Protein AF-Q6MCY7-F1 (afdb_monomer)

Organism: Protochlamydia amoebophila (strain UWE25) (NCBI:txid264201)

Foldseek 3Di:
DLVVLLVVLLPDDLVRLVVVLVQLLVDDVSVPVPDDPVVLVVLLVSLDDDPVLLVLLDDDPLLLVLLVLVLVLQLLLQLLVVLVVCCVPVVPPSQPPVVSVVSSVVSNVVSVVVSVVVNVVSNVRSVVLSSLSSSLSSSLSSLVSSLVVLLVLLQVLLVLLVVLLVLLADPVPPPDDDDRQPPPDLVSVVVSLVSSVVSLVVSLVVLVPPPCSVVLVVLLVVLSVVLVVLSVVLVVVLVVLVVLLVVVVVCLVPDVSDQSVVSVPDPVPDDDDDDDDDPDDPCVVCVVVLCVVLVCLLVSLLVSLCSVLVCVLVVCVSVVVPVVSVVSPDPVNVVVSNVVSVVSSVSSSVSVVVNVVSVVSSVVSSSVSSSSSSVSVSSSVSSNSSSVSSVSSSVSSVVSSVSVVVSVVVVD

Secondary structure (DSSP, 8-state):
-HHHHHHHHHHS-HHHHHHHHHHHHT-HHHHHHHS-HHHHHHHHHTTPPPHHHHHHHS--HHHHHHHHHHHHHHHHHHHHHHHHHHHHHH---TT-HHHHHHHHHHHHHHHHHHHHHHHHHHHHHHHHHHHHHHHHHHHHHHHHHHHHHHHHHHHHHHHHHHHHHHHHS-GGGTTS--------SHHHHHHHHHHHHHHHHHHHHTTTT-TTHHHHHHHHHHHHHHHHHHHHHHHHHHHHHHHHHHHHHHHTTT-TT--HHHHHH-TTS------------HHHHSHHHHHHHHHHHHHHHHHHHHHHHHHHHHHHHHTT-HHHHHHHHSHHHHHHHHHHHHHHHHHHHHHHHHHHHHHHHHHHHHHHHHHHHHHHHHHHHHHHHHHHHHHHHHHHHHHHHHHHHHHHHHH-

Mean predicted aligned error: 14.14 Å

pLDDT: mean 72.94, std 13.52, range [31.19, 92.75]

Radius of gyration: 36.27 Å; Cα contacts (8 Å, |Δi|>4): 291; chains: 1; bounding box: 89×41×107 Å

Sequence (412 aa):
MITRQKEHLKDFDLSQLQILFKHLTLGQDHLKSLLTTRQLEDLFNWGELREEHKKQILATRVEKFGNMSLIINTILTSTFGAWMGLSGCIGCGLGSYKVLTTISLLAFFVSGMIGFISLNMTQRQATLAIDKQRLLNLQLRVLQAIIDKITEKANAQIHYLNSAIFILKTAKDSDEEKPIFKFIKINEFYEWFENLEATLKQRMDEVQDSSAYEFYQTQIQQNCYLIKKTFAKHVKYLENLSLTKQKFDRQIQIMPSLPFLKVLTNPAYGIPRYRSMNSLPWIKRNFDQLLLGLTPTIWGGFASMFVFVGGIPNIARELGFVEVANFLIQPKSRIIEVTIALLVTSYFAFSFIYSSKKNWQRQNLLEQTQKKLSDLETISLESTHKLNILYKVKNYTQKIISIFNALKHREN

Nearest PDB structures (foldseek):
  6h2f-assembly1_A  TM=2.884E-01  e=1.093E-01  Aeromonas hydrophila subsp. hydrophila AL09-71
  7a0g-assembly1_HHH  TM=2.378E-01  e=1.001E-01  Serratia marcescens
  6h2f-assembly1_G  TM=2.372E-01  e=3.913E-01  Aeromonas hydrophila subsp. hydrophila AL09-71
  2efk-assembly1_A-2  TM=2.833E-01  e=6.534E+00  Homo sapiens
  6v9z-assembly1_B  TM=1.306E-01  e=2.273E+00  Acetivibrio thermocellus ATCC 27405

Structure (mmCIF, N/CA/C/O backbone):
data_AF-Q6MCY7-F1
#
_entry.id   AF-Q6MCY7-F1
#
loop_
_atom_site.group_PDB
_atom_site.id
_atom_site.type_symbol
_atom_site.label_atom_id
_atom_site.label_alt_id
_atom_site.label_comp_id
_atom_site.label_asym_id
_atom_site.label_entity_id
_atom_site.label_seq_id
_atom_site.pdbx_PDB_ins_code
_atom_site.C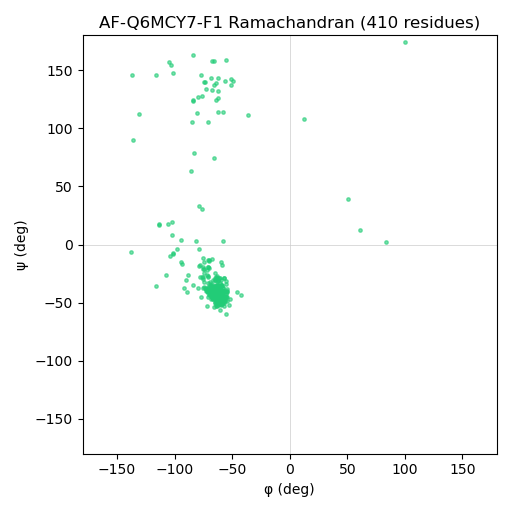artn_x
_atom_site.Cartn_y
_atom_site.Cartn_z
_atom_site.occupancy
_atom_site.B_iso_or_equiv
_atom_site.auth_seq_id
_atom_site.auth_comp_id
_atom_site.auth_asym_id
_atom_site.auth_atom_id
_atom_site.pdbx_PDB_model_num
ATOM 1 N N . MET A 1 1 ? -10.605 22.245 -8.896 1.00 36.69 1 MET A N 1
ATOM 2 C CA . MET A 1 1 ? -10.994 20.899 -9.383 1.00 36.69 1 MET A CA 1
ATOM 3 C C . MET A 1 1 ? -10.773 19.782 -8.352 1.00 36.69 1 MET A C 1
ATOM 5 O O . MET A 1 1 ? -11.615 18.903 -8.270 1.00 36.69 1 MET A O 1
ATOM 9 N N . ILE A 1 2 ? -9.733 19.842 -7.503 1.00 33.75 2 ILE A N 1
ATOM 10 C CA . ILE A 1 2 ? -9.463 18.855 -6.426 1.00 33.75 2 ILE A CA 1
ATOM 11 C C . ILE A 1 2 ? -10.567 18.805 -5.340 1.00 33.75 2 ILE A C 1
ATOM 13 O O . ILE A 1 2 ? -10.784 17.766 -4.721 1.00 33.75 2 ILE A O 1
ATOM 17 N N . THR A 1 3 ? -11.293 19.904 -5.120 1.00 37.22 3 THR A N 1
ATOM 18 C CA . THR A 1 3 ? -12.371 20.015 -4.121 1.00 37.22 3 THR A CA 1
ATOM 19 C C . THR A 1 3 ? -13.616 19.190 -4.464 1.00 37.22 3 THR A C 1
ATOM 21 O O . THR A 1 3 ? -14.077 18.448 -3.604 1.00 37.22 3 THR A O 1
ATOM 24 N N . ARG A 1 4 ? -14.075 19.189 -5.727 1.00 40.09 4 ARG A N 1
ATOM 25 C CA . ARG A 1 4 ? -15.260 18.411 -6.156 1.00 40.09 4 ARG A CA 1
ATOM 26 C C . ARG A 1 4 ? -15.071 16.890 -6.056 1.00 40.09 4 ARG A C 1
ATOM 28 O O . ARG A 1 4 ? -16.014 16.161 -5.787 1.00 40.09 4 ARG A O 1
ATOM 35 N N . GLN A 1 5 ? -13.846 16.385 -6.222 1.00 46.91 5 GLN A N 1
ATOM 36 C CA . GLN A 1 5 ? -13.567 14.943 -6.108 1.00 46.91 5 GLN A CA 1
ATOM 37 C C . GLN A 1 5 ? -13.549 14.440 -4.653 1.00 46.91 5 GLN A C 1
ATOM 39 O O . GLN A 1 5 ? -13.849 13.275 -4.406 1.00 46.91 5 GLN A O 1
ATOM 44 N N . LYS A 1 6 ? -13.202 15.301 -3.682 1.00 48.62 6 LYS A N 1
ATOM 45 C CA . LYS A 1 6 ? -13.307 14.974 -2.248 1.00 48.62 6 LYS A CA 1
ATOM 46 C C . LYS A 1 6 ? -14.758 14.921 -1.768 1.00 48.62 6 LYS A C 1
ATOM 48 O O . LYS A 1 6 ? -15.019 14.244 -0.781 1.00 48.62 6 LYS A O 1
ATOM 53 N N . GLU A 1 7 ? -15.662 15.637 -2.429 1.00 52.62 7 GLU A N 1
ATOM 54 C CA . GLU A 1 7 ? -17.087 15.668 -2.085 1.00 52.62 7 GLU A CA 1
ATOM 55 C C . GLU A 1 7 ? -17.760 14.334 -2.430 1.00 52.62 7 GLU A C 1
ATOM 57 O O . GLU A 1 7 ? -18.361 13.730 -1.550 1.00 52.62 7 GLU A O 1
ATOM 62 N N . HIS A 1 8 ? -17.500 13.769 -3.614 1.00 65.44 8 HIS A N 1
ATOM 63 C CA . HIS A 1 8 ? -18.123 12.504 -4.029 1.00 65.44 8 HIS A CA 1
ATOM 64 C C . HIS A 1 8 ? -17.851 11.310 -3.101 1.00 65.44 8 HIS A C 1
ATOM 66 O O . HIS A 1 8 ? -18.736 10.486 -2.911 1.00 65.44 8 HIS A O 1
ATOM 72 N N . LEU A 1 9 ? -16.656 11.190 -2.503 1.00 70.56 9 LEU A N 1
ATOM 73 C CA . LEU A 1 9 ? -16.342 10.075 -1.592 1.00 70.56 9 LEU A CA 1
ATOM 74 C C . LEU A 1 9 ? -17.019 10.200 -0.217 1.00 70.56 9 LEU A C 1
ATOM 76 O O . LEU A 1 9 ? -17.151 9.196 0.483 1.00 70.56 9 LEU A O 1
ATOM 80 N N . LYS A 1 10 ? -17.433 11.408 0.186 1.00 69.00 10 LYS A N 1
ATOM 81 C CA . LYS A 1 10 ? -18.108 11.635 1.474 1.00 69.00 10 LYS A CA 1
ATOM 82 C C . LYS A 1 10 ? -19.557 11.158 1.457 1.00 69.00 10 LYS A C 1
ATOM 84 O O . LYS A 1 10 ? -20.046 10.712 2.498 1.00 69.00 10 LYS A O 1
ATOM 89 N N . ASP A 1 11 ? -20.185 11.195 0.286 1.00 79.25 11 ASP A N 1
ATOM 90 C CA . ASP A 1 11 ? -21.584 10.811 0.085 1.00 79.25 11 ASP A CA 1
ATOM 91 C C . ASP A 1 11 ? -21.798 9.292 0.179 1.00 79.25 11 ASP A C 1
ATOM 93 O O . ASP A 1 11 ? -22.893 8.839 0.496 1.00 79.25 11 ASP A O 1
ATOM 97 N N . PHE A 1 12 ? -20.749 8.487 -0.032 1.00 82.75 12 PHE A N 1
ATOM 98 C CA . PHE A 1 12 ? -20.845 7.030 0.074 1.00 82.75 12 PHE A CA 1
ATOM 99 C C . PHE A 1 12 ? -20.949 6.557 1.522 1.00 82.75 12 PHE A C 1
ATOM 101 O O . PHE A 1 12 ? -20.217 7.003 2.411 1.00 82.75 12 PHE A O 1
ATOM 108 N N . ASP A 1 13 ? -21.793 5.559 1.756 1.00 88.12 13 ASP A N 1
ATOM 109 C CA . ASP A 1 13 ? -21.869 4.883 3.046 1.00 88.12 13 ASP A CA 1
ATOM 110 C C . ASP A 1 13 ? -20.606 4.071 3.351 1.00 88.12 13 ASP A C 1
ATOM 112 O O . ASP A 1 13 ? -19.874 3.634 2.462 1.00 88.12 13 ASP A O 1
ATOM 116 N N . LEU A 1 14 ? -20.367 3.800 4.640 1.00 86.69 14 LEU A N 1
ATOM 117 C CA . LEU A 1 14 ? -19.215 3.002 5.077 1.00 86.69 14 LEU A CA 1
ATOM 118 C C . LEU A 1 14 ? -19.165 1.626 4.384 1.00 86.69 14 LEU A C 1
ATOM 120 O O . LEU A 1 14 ? -18.088 1.177 4.001 1.00 86.69 14 LEU A O 1
ATOM 124 N N . SER A 1 15 ? -20.315 0.972 4.199 1.00 87.06 15 SER A N 1
ATOM 125 C CA . SER A 1 15 ? -20.416 -0.320 3.508 1.00 87.06 15 SER A CA 1
ATOM 126 C C . SER A 1 15 ? -20.036 -0.207 2.031 1.00 87.06 15 SER A C 1
ATOM 128 O O . SER A 1 15 ? -19.273 -1.028 1.526 1.00 87.06 15 SER A O 1
ATOM 130 N N . GLN A 1 16 ? -20.512 0.836 1.351 1.00 86.75 16 GLN A N 1
ATOM 131 C CA . GLN A 1 16 ? -20.196 1.099 -0.050 1.00 86.75 16 GLN A CA 1
ATOM 132 C C . GLN A 1 16 ? -18.703 1.389 -0.230 1.00 86.75 16 GLN A C 1
ATOM 134 O O . GLN A 1 16 ? -18.074 0.821 -1.122 1.00 86.75 16 GLN A O 1
ATOM 139 N N . LEU A 1 17 ? -18.105 2.188 0.660 1.00 87.38 17 LEU A N 1
ATOM 140 C CA . LEU A 1 17 ? -16.666 2.454 0.658 1.00 87.38 17 LEU A CA 1
ATOM 141 C C . LEU A 1 17 ? -15.844 1.178 0.898 1.00 87.38 17 LEU A C 1
ATOM 143 O O . LEU A 1 17 ? -14.843 0.960 0.219 1.00 87.38 17 LEU A O 1
ATOM 147 N N . GLN A 1 18 ? -16.269 0.304 1.816 1.00 85.50 18 GLN A N 1
ATOM 148 C CA . GLN A 1 18 ? -15.607 -0.982 2.073 1.00 85.50 18 GLN A CA 1
ATOM 149 C C . GLN A 1 18 ? -15.692 -1.937 0.873 1.00 85.50 18 GLN A C 1
ATOM 151 O O . GLN A 1 18 ? -14.702 -2.589 0.536 1.00 85.50 18 GLN A O 1
ATOM 156 N N . ILE A 1 19 ? -16.849 -2.004 0.206 1.00 85.50 19 ILE A N 1
ATOM 157 C CA . ILE A 1 19 ? -17.036 -2.790 -1.022 1.00 85.50 19 ILE A CA 1
ATOM 158 C C . ILE A 1 19 ? -16.138 -2.245 -2.134 1.00 85.50 19 ILE A C 1
ATOM 160 O O . ILE A 1 19 ? -15.405 -3.010 -2.765 1.00 85.50 19 ILE A O 1
ATOM 164 N N . LEU A 1 20 ? -16.135 -0.924 -2.330 1.00 86.06 20 LEU A N 1
ATOM 165 C CA . LEU A 1 20 ? -15.275 -0.262 -3.304 1.00 86.06 20 LEU A CA 1
ATOM 166 C C . LEU A 1 20 ? -13.802 -0.578 -3.029 1.00 86.06 20 LEU A C 1
ATOM 168 O O . LEU A 1 20 ? -13.103 -1.045 -3.924 1.00 86.06 20 LEU A O 1
ATOM 172 N N . PHE A 1 21 ? -13.341 -0.415 -1.787 1.00 86.62 21 PHE A N 1
ATOM 173 C CA . PHE A 1 21 ? -11.969 -0.741 -1.400 1.00 86.62 21 PHE A CA 1
ATOM 174 C C . PHE A 1 21 ? -11.622 -2.207 -1.697 1.00 86.62 21 PHE A C 1
ATOM 176 O O . PHE A 1 21 ? -10.585 -2.485 -2.301 1.00 86.62 21 PHE A O 1
ATOM 183 N N . LYS A 1 22 ? -12.519 -3.149 -1.378 1.00 82.81 22 LYS A N 1
ATOM 184 C CA . LYS A 1 22 ? -12.333 -4.570 -1.701 1.00 82.81 22 LYS A CA 1
ATOM 185 C C . LYS A 1 22 ? -12.147 -4.786 -3.204 1.00 82.81 22 LYS A C 1
ATOM 187 O O . LYS A 1 22 ? -11.208 -5.472 -3.594 1.00 82.81 22 LYS A O 1
ATOM 192 N N . HIS A 1 23 ? -12.960 -4.163 -4.055 1.00 83.94 23 HIS A N 1
ATOM 193 C CA . HIS A 1 23 ? -12.784 -4.266 -5.507 1.00 83.94 23 HIS A CA 1
ATOM 194 C C . HIS A 1 23 ? -11.486 -3.624 -6.003 1.00 83.94 23 HIS A C 1
ATOM 196 O O . HIS A 1 23 ? -10.814 -4.201 -6.856 1.00 83.94 23 HIS A O 1
ATOM 202 N N . LEU A 1 24 ? -11.080 -2.486 -5.435 1.00 85.25 24 LEU A N 1
ATOM 203 C CA . LEU A 1 24 ? -9.815 -1.838 -5.783 1.00 85.25 24 LEU A CA 1
ATOM 204 C C . LEU A 1 24 ? -8.602 -2.710 -5.430 1.00 85.25 24 LEU A C 1
ATOM 206 O O . LEU A 1 24 ? -7.619 -2.705 -6.170 1.00 85.25 24 LEU A O 1
ATOM 210 N N . THR A 1 25 ? -8.648 -3.464 -4.326 1.00 77.94 25 THR A N 1
ATOM 211 C CA . THR A 1 25 ? -7.542 -4.355 -3.909 1.00 77.94 25 THR A CA 1
ATOM 212 C C . THR A 1 25 ? -7.372 -5.593 -4.794 1.00 77.94 25 THR A C 1
ATOM 214 O O . THR A 1 25 ? -6.288 -6.176 -4.817 1.00 77.94 25 THR A O 1
ATOM 217 N N . LEU A 1 26 ? -8.399 -5.978 -5.563 1.00 78.38 26 LEU A N 1
ATOM 218 C CA . LEU A 1 26 ? -8.318 -7.082 -6.530 1.00 78.38 26 LEU A CA 1
ATOM 219 C C . LEU A 1 26 ? -7.520 -6.716 -7.793 1.00 78.38 26 LEU A C 1
ATOM 221 O O . LEU A 1 26 ? -7.076 -7.608 -8.511 1.00 78.38 26 LEU A O 1
ATOM 225 N N . GLY A 1 27 ? -7.273 -5.425 -8.028 1.00 77.75 27 GLY A N 1
ATOM 226 C CA . GLY A 1 27 ? -6.388 -4.941 -9.084 1.00 77.75 27 GLY A CA 1
ATOM 227 C C . GLY A 1 27 ? -7.105 -4.456 -10.345 1.00 77.75 27 GLY A C 1
ATOM 228 O O . GLY A 1 27 ? -8.322 -4.550 -10.493 1.00 77.75 27 GLY A O 1
ATOM 229 N N . GLN A 1 28 ? -6.320 -3.901 -11.270 1.00 80.88 28 GLN A N 1
ATOM 230 C CA . GLN A 1 28 ? -6.831 -3.240 -12.474 1.00 80.88 28 GLN A CA 1
ATOM 231 C C . GLN A 1 28 ? -7.555 -4.202 -13.427 1.00 80.88 28 GLN A C 1
ATOM 233 O O . GLN A 1 28 ? -8.557 -3.811 -14.021 1.00 80.88 28 GLN A O 1
ATOM 238 N N . ASP A 1 29 ? -7.085 -5.442 -13.566 1.00 79.44 29 ASP A N 1
ATOM 239 C CA . ASP A 1 29 ? -7.701 -6.421 -14.473 1.00 79.44 29 ASP A CA 1
ATOM 240 C C . ASP A 1 29 ? -9.109 -6.809 -14.006 1.00 79.44 29 ASP A C 1
ATOM 242 O O . ASP A 1 29 ? -10.037 -6.882 -14.810 1.00 79.44 29 ASP A O 1
ATOM 246 N N . HIS A 1 30 ? -9.297 -6.932 -12.688 1.00 83.19 30 HIS A N 1
ATOM 247 C CA . HIS A 1 30 ? -10.611 -7.130 -12.078 1.00 83.19 30 HIS A CA 1
ATOM 248 C C . HIS A 1 30 ? -11.548 -5.950 -12.371 1.00 83.19 30 HIS A C 1
ATOM 250 O O . HIS A 1 30 ? -12.679 -6.149 -12.805 1.00 83.19 30 HIS A O 1
ATOM 256 N N . LEU A 1 31 ? -11.076 -4.710 -12.212 1.00 83.94 31 LEU A N 1
ATOM 257 C CA . LEU A 1 31 ? -11.886 -3.516 -12.490 1.00 83.94 31 LEU A CA 1
ATOM 258 C C . LEU A 1 31 ? -12.284 -3.410 -13.967 1.00 83.94 31 LEU A C 1
ATOM 260 O O . LEU A 1 31 ? -13.427 -3.069 -14.261 1.00 83.94 31 LEU A O 1
ATOM 264 N N . LYS A 1 32 ? -11.378 -3.755 -14.890 1.00 85.69 32 LYS A N 1
ATOM 265 C CA . LYS A 1 32 ? -11.662 -3.790 -16.334 1.00 85.69 32 LYS A CA 1
ATOM 266 C C . LYS A 1 32 ? -12.733 -4.815 -16.705 1.00 85.69 32 LYS A C 1
ATOM 268 O O . LYS A 1 32 ? -13.433 -4.612 -17.687 1.00 85.69 32 LYS A O 1
ATOM 273 N N . SER A 1 33 ? -12.861 -5.898 -15.937 1.00 86.25 33 SER A N 1
ATOM 274 C CA . SER A 1 33 ? -13.904 -6.906 -16.165 1.00 86.25 33 SER A CA 1
ATOM 275 C C . SER A 1 33 ? -15.298 -6.462 -15.707 1.00 86.25 33 SER A C 1
ATOM 277 O O . SER A 1 33 ? -16.292 -7.011 -16.172 1.00 86.25 33 SER A O 1
ATOM 279 N N . LEU A 1 34 ? -15.379 -5.473 -14.809 1.00 85.06 34 LEU A N 1
ATOM 280 C CA . LEU A 1 34 ? -16.633 -5.027 -14.194 1.00 85.06 34 LEU A CA 1
ATOM 281 C C . LEU A 1 34 ? -17.127 -3.668 -14.694 1.00 85.06 34 LEU A C 1
ATOM 283 O O . LEU A 1 34 ? -18.320 -3.389 -14.608 1.00 85.06 34 LEU A O 1
ATOM 287 N N . LEU A 1 35 ? -16.225 -2.804 -15.157 1.00 86.62 35 LEU A N 1
ATOM 288 C CA . LEU A 1 35 ? -16.528 -1.421 -15.511 1.00 86.62 35 LEU A CA 1
ATOM 289 C C . LEU A 1 35 ? -16.310 -1.173 -16.999 1.00 86.62 35 LEU A C 1
ATOM 291 O O . LEU A 1 35 ? -15.367 -1.681 -17.605 1.00 86.62 35 LEU A O 1
ATOM 295 N N . THR A 1 36 ? -17.142 -0.307 -17.575 1.00 87.75 36 THR A N 1
ATOM 296 C CA . THR A 1 36 ? -16.872 0.247 -18.907 1.00 87.75 36 THR A CA 1
ATOM 297 C C . THR A 1 36 ? -15.622 1.130 -18.879 1.00 87.75 36 THR A C 1
ATOM 299 O O . THR A 1 36 ? -15.258 1.682 -17.839 1.00 87.75 36 THR A O 1
ATOM 302 N N . THR A 1 37 ? -14.984 1.336 -20.035 1.00 84.38 37 THR A N 1
ATOM 303 C CA . THR A 1 37 ? -13.780 2.179 -20.147 1.00 84.38 37 THR A CA 1
ATOM 304 C C . THR A 1 37 ? -13.994 3.583 -19.579 1.00 84.38 37 THR A C 1
ATOM 306 O O . THR A 1 37 ? -13.133 4.079 -18.861 1.00 84.38 37 THR A O 1
ATOM 309 N N . ARG A 1 38 ? -15.167 4.190 -19.830 1.00 82.19 38 ARG A N 1
ATOM 310 C CA . ARG A 1 38 ? -15.521 5.520 -19.302 1.00 82.19 38 ARG A CA 1
ATOM 311 C C . ARG A 1 38 ? -15.605 5.521 -17.776 1.00 82.19 38 ARG A C 1
ATOM 313 O O . ARG A 1 38 ? -14.971 6.344 -17.134 1.00 82.19 38 ARG A O 1
ATOM 320 N N . GLN A 1 39 ? -16.312 4.551 -17.195 1.00 81.81 39 GLN A N 1
ATOM 321 C CA . GLN A 1 39 ? -16.437 4.429 -15.738 1.00 81.81 39 GLN A CA 1
ATOM 322 C C . GLN A 1 39 ? -15.087 4.171 -15.059 1.00 81.81 39 GLN A C 1
ATOM 324 O O . GLN A 1 39 ? -14.828 4.682 -13.972 1.00 81.81 39 GLN A O 1
ATOM 329 N N . LEU A 1 40 ? -14.220 3.379 -15.691 1.00 82.50 40 LEU A N 1
ATOM 330 C CA . LEU A 1 40 ? -12.883 3.101 -15.180 1.00 82.50 40 LEU A CA 1
ATOM 331 C C . LEU A 1 40 ? -11.987 4.346 -15.229 1.00 82.50 40 LEU A C 1
ATOM 333 O O . LEU A 1 40 ? -11.223 4.591 -14.297 1.00 82.50 40 LEU A O 1
ATOM 337 N N . GLU A 1 41 ? -12.097 5.144 -16.288 1.00 81.88 41 GLU A N 1
ATOM 338 C CA . GLU A 1 41 ? -11.367 6.402 -16.427 1.00 81.88 41 GLU A CA 1
ATOM 339 C C . GLU A 1 41 ? -11.851 7.454 -15.421 1.00 81.88 41 GLU A C 1
ATOM 341 O O . GLU A 1 41 ? -11.028 8.056 -14.732 1.00 81.88 41 GLU A O 1
ATOM 346 N N . ASP A 1 42 ? -13.165 7.590 -15.233 1.00 81.19 42 ASP A N 1
ATOM 347 C CA . ASP A 1 42 ? -13.754 8.449 -14.200 1.00 81.19 42 ASP A CA 1
ATOM 348 C C . ASP A 1 42 ? -13.282 8.053 -12.794 1.00 81.19 42 ASP A C 1
ATOM 350 O O . ASP A 1 42 ? -12.864 8.906 -12.005 1.00 81.19 42 ASP A O 1
ATOM 354 N N . LEU A 1 43 ? -13.257 6.751 -12.500 1.00 80.69 43 LEU A N 1
ATOM 355 C CA . LEU A 1 43 ? -12.754 6.218 -11.237 1.00 80.69 43 LEU A CA 1
ATOM 356 C C . LEU A 1 43 ? -11.252 6.505 -11.056 1.00 80.69 43 LEU A C 1
ATOM 358 O O . LEU A 1 43 ? -10.809 6.900 -9.977 1.00 80.69 43 LEU A O 1
ATOM 362 N N . PHE A 1 44 ? -10.443 6.346 -12.105 1.00 81.31 44 PHE A N 1
ATOM 363 C CA . PHE A 1 44 ? -9.006 6.641 -12.060 1.00 81.31 44 PHE A CA 1
ATOM 364 C C . PHE A 1 44 ? -8.698 8.135 -11.973 1.00 81.31 44 PHE A C 1
ATOM 366 O O . PHE A 1 44 ? -7.682 8.508 -11.377 1.00 81.31 44 PHE A O 1
ATOM 373 N N . ASN A 1 45 ? -9.584 8.995 -12.474 1.00 80.94 45 ASN A N 1
ATOM 374 C CA . ASN A 1 45 ? -9.490 10.440 -12.293 1.00 80.94 45 ASN A CA 1
ATOM 375 C C . ASN A 1 45 ? -9.627 10.833 -10.817 1.00 80.94 45 ASN A C 1
ATOM 377 O O . ASN A 1 45 ? -9.004 11.800 -10.380 1.00 80.94 45 ASN A O 1
ATOM 381 N N . TRP A 1 46 ? -10.333 10.048 -9.998 1.00 77.50 46 TRP A N 1
ATOM 382 C CA . TRP A 1 46 ? -10.356 10.249 -8.545 1.00 77.50 46 TRP A CA 1
ATOM 383 C C . TRP A 1 46 ? -9.030 9.876 -7.868 1.00 77.50 46 TRP A C 1
ATOM 385 O O . TRP A 1 46 ? -8.820 10.235 -6.712 1.00 77.50 46 TRP A O 1
ATOM 395 N N . GLY A 1 47 ? -8.121 9.185 -8.560 1.00 76.19 47 GLY A N 1
ATOM 396 C CA . GLY A 1 47 ? -6.770 8.831 -8.114 1.00 76.19 47 GLY A CA 1
ATOM 397 C C . GLY A 1 47 ? -5.665 9.711 -8.711 1.00 76.19 47 GLY A C 1
ATOM 398 O O . GLY A 1 47 ? -4.505 9.289 -8.739 1.00 76.19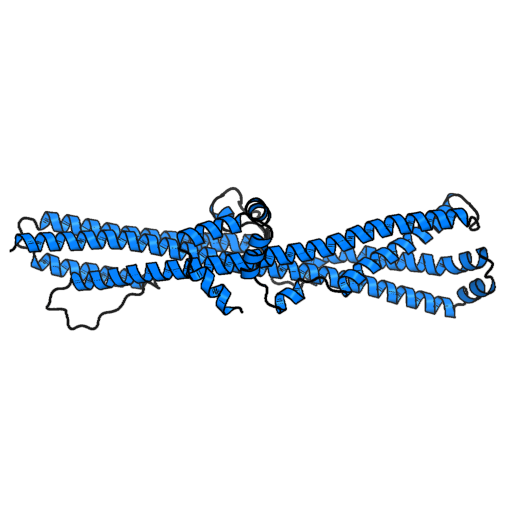 47 GLY A O 1
ATOM 399 N N . GLU A 1 48 ? -6.004 10.904 -9.217 1.00 78.19 48 GLU A N 1
ATOM 400 C CA . GLU A 1 48 ? -5.093 11.723 -10.021 1.00 78.19 48 GLU A CA 1
ATOM 401 C C . GLU A 1 48 ? -3.719 11.946 -9.361 1.00 78.19 48 GLU A C 1
ATOM 403 O O . GLU A 1 48 ? -3.584 12.182 -8.152 1.00 78.19 48 GLU A O 1
ATOM 408 N N . LEU A 1 49 ? -2.684 11.837 -10.194 1.00 72.62 49 LEU A N 1
ATOM 409 C CA . LEU A 1 49 ? -1.286 12.001 -9.823 1.00 72.62 49 LEU A CA 1
ATOM 410 C C . LEU A 1 49 ? -0.958 13.475 -9.597 1.00 72.62 49 LEU A C 1
ATOM 412 O O . LEU A 1 49 ? -1.328 14.330 -10.395 1.00 72.62 49 LEU A O 1
ATOM 416 N N . ARG A 1 50 ? -0.150 13.760 -8.573 1.00 75.62 50 ARG A N 1
ATOM 417 C CA . ARG A 1 50 ? 0.518 15.063 -8.469 1.00 75.62 50 ARG A CA 1
ATOM 418 C C . ARG A 1 50 ? 1.447 15.252 -9.669 1.00 75.62 50 ARG A C 1
ATOM 420 O O . ARG A 1 50 ? 2.108 14.302 -10.092 1.00 75.62 50 ARG A O 1
ATOM 427 N N . GLU A 1 51 ? 1.545 16.479 -10.172 1.00 68.69 51 GLU A N 1
ATOM 428 C CA . GLU A 1 51 ? 2.383 16.814 -11.335 1.00 68.69 51 GLU A CA 1
ATOM 429 C C . GLU A 1 51 ? 3.860 16.408 -11.149 1.00 68.69 51 GLU A C 1
ATOM 431 O O . GLU A 1 51 ? 4.510 15.931 -12.078 1.00 68.69 51 GLU A O 1
ATOM 436 N N . GLU A 1 52 ? 4.380 16.475 -9.923 1.00 69.19 52 GLU A N 1
ATOM 437 C CA . GLU A 1 52 ? 5.728 15.997 -9.584 1.00 69.19 52 GLU A CA 1
ATOM 438 C C . GLU A 1 52 ? 5.895 14.483 -9.794 1.00 69.19 52 GLU A C 1
ATOM 440 O O . GLU A 1 52 ? 6.879 14.041 -10.388 1.00 69.19 52 GLU A O 1
ATOM 445 N N . HIS A 1 53 ? 4.911 13.680 -9.376 1.00 71.44 53 HIS A N 1
ATOM 446 C CA . HIS A 1 53 ? 4.916 12.227 -9.581 1.00 71.44 53 HIS A CA 1
ATOM 447 C C . HIS A 1 53 ? 4.754 11.885 -11.065 1.00 71.44 53 HIS A C 1
ATOM 449 O O . HIS A 1 53 ? 5.400 10.976 -11.581 1.00 71.44 53 HIS A O 1
ATOM 455 N N . LYS A 1 54 ? 3.935 12.654 -11.787 1.00 71.94 54 LYS A N 1
ATOM 456 C CA . LYS A 1 54 ? 3.723 12.493 -13.229 1.00 71.94 54 LYS A CA 1
ATOM 457 C C . LYS A 1 54 ? 5.025 12.695 -14.015 1.00 71.94 54 LYS A C 1
ATOM 459 O O . LYS A 1 54 ? 5.344 11.871 -14.870 1.00 71.94 54 LYS A O 1
ATOM 464 N N . LYS A 1 55 ? 5.828 13.711 -13.670 1.00 67.38 55 LYS A N 1
ATOM 465 C CA . LYS A 1 55 ? 7.160 13.945 -14.266 1.00 67.38 55 LYS A CA 1
ATOM 466 C C . LYS A 1 55 ? 8.147 12.799 -14.013 1.00 67.38 55 LYS A C 1
ATOM 468 O O . LYS A 1 55 ? 8.959 12.504 -14.886 1.00 67.38 55 LYS A O 1
ATOM 473 N N . GLN A 1 56 ? 8.072 12.146 -12.852 1.00 64.12 56 GLN A N 1
ATOM 474 C CA . GLN A 1 56 ? 8.937 11.009 -12.512 1.00 64.12 56 GLN A CA 1
ATOM 475 C C . GLN A 1 56 ? 8.543 9.722 -13.257 1.00 64.12 56 GLN A C 1
ATOM 477 O O . GLN A 1 56 ? 9.413 8.922 -13.598 1.00 64.12 56 GLN A O 1
ATOM 482 N N . ILE A 1 57 ? 7.251 9.524 -13.545 1.00 67.06 57 ILE A N 1
ATOM 483 C CA . ILE A 1 57 ? 6.760 8.291 -14.177 1.00 67.06 57 ILE A CA 1
ATOM 484 C C . ILE A 1 57 ? 6.786 8.364 -15.711 1.00 67.06 57 ILE A C 1
ATOM 486 O O . ILE A 1 57 ? 7.166 7.385 -16.362 1.00 67.06 57 ILE A O 1
ATOM 490 N N . LEU A 1 58 ? 6.417 9.502 -16.307 1.00 70.56 58 LEU A N 1
ATOM 491 C CA . LEU A 1 58 ? 6.272 9.641 -17.761 1.00 70.56 58 LEU A CA 1
ATOM 492 C C . LEU A 1 58 ? 7.550 9.277 -18.521 1.00 70.56 58 LEU A C 1
ATOM 494 O O . LEU A 1 58 ? 8.654 9.638 -18.118 1.00 70.56 58 LEU A O 1
ATOM 498 N N . ALA A 1 59 ? 7.414 8.601 -19.663 1.00 59.94 59 ALA A N 1
ATOM 499 C CA . ALA A 1 59 ? 8.528 8.369 -20.580 1.00 59.94 59 ALA A CA 1
ATOM 500 C C . ALA A 1 59 ? 9.070 9.705 -21.124 1.00 59.94 59 ALA A C 1
ATOM 502 O O . ALA A 1 59 ? 8.309 10.569 -21.554 1.00 59.94 59 ALA A O 1
ATOM 503 N N . THR A 1 60 ? 10.391 9.890 -21.100 1.00 68.38 60 THR A N 1
ATOM 504 C CA . THR A 1 60 ? 11.051 11.131 -21.543 1.00 68.38 60 THR A CA 1
ATOM 505 C C . THR A 1 60 ? 11.691 10.890 -22.897 1.00 68.38 60 THR A C 1
ATOM 507 O O . THR A 1 60 ? 12.006 9.756 -23.257 1.00 68.38 60 THR A O 1
ATOM 510 N N . ARG A 1 61 ? 11.913 11.967 -23.658 1.00 66.06 61 ARG A N 1
ATOM 511 C CA . ARG A 1 61 ? 12.609 11.879 -24.949 1.00 66.06 61 ARG A CA 1
ATOM 512 C C . ARG A 1 61 ? 13.975 11.200 -24.805 1.00 66.06 61 ARG A C 1
ATOM 514 O O . ARG A 1 61 ? 14.294 10.350 -25.618 1.00 66.06 61 ARG A O 1
ATOM 521 N N . VAL A 1 62 ? 14.713 11.496 -23.733 1.00 65.19 62 VAL A N 1
ATOM 522 C CA . VAL A 1 62 ? 16.032 10.904 -23.432 1.00 65.19 62 VAL A CA 1
ATOM 523 C C . VAL A 1 62 ? 15.977 9.374 -23.331 1.00 65.19 62 VAL A C 1
ATOM 525 O O . VAL A 1 62 ? 16.836 8.694 -23.871 1.00 65.19 62 VAL A O 1
ATOM 528 N N . GLU A 1 63 ? 14.931 8.822 -22.717 1.00 66.56 63 GLU A N 1
ATOM 529 C CA . GLU A 1 63 ? 14.730 7.371 -22.592 1.00 66.56 63 GLU A CA 1
ATOM 530 C C . GLU A 1 63 ? 14.437 6.714 -23.952 1.00 66.56 63 GLU A C 1
ATOM 532 O O . GLU A 1 63 ? 14.995 5.670 -24.281 1.00 66.56 63 GLU A O 1
ATOM 537 N N . LYS A 1 64 ? 13.626 7.373 -24.792 1.00 67.25 64 LYS A N 1
ATOM 538 C CA . LYS A 1 64 ? 13.376 6.930 -26.173 1.00 67.25 64 LYS A CA 1
ATOM 539 C C . LYS A 1 64 ? 14.643 7.014 -27.029 1.00 67.25 64 LYS A C 1
ATOM 541 O O . LYS A 1 64 ? 14.906 6.100 -27.803 1.00 67.25 64 LYS A O 1
ATOM 546 N N . PHE A 1 65 ? 15.439 8.072 -26.862 1.00 64.31 65 PHE A N 1
ATOM 547 C CA . PHE A 1 65 ? 16.724 8.228 -27.541 1.00 64.31 65 PHE A CA 1
ATOM 548 C C . PHE A 1 65 ? 17.746 7.178 -27.096 1.00 64.31 65 PHE A C 1
ATOM 550 O O . PHE A 1 65 ? 18.477 6.684 -27.943 1.00 64.31 65 PHE A O 1
ATOM 557 N N . GLY A 1 66 ? 17.759 6.769 -25.824 1.00 62.94 66 GLY A N 1
ATOM 558 C CA . GLY A 1 66 ? 18.596 5.662 -25.342 1.00 62.94 66 GLY A CA 1
ATOM 559 C C . GLY A 1 66 ? 18.237 4.299 -25.918 1.00 62.94 66 GLY A C 1
ATOM 560 O O . GLY A 1 66 ? 19.115 3.511 -26.249 1.00 62.94 66 GLY A O 1
ATOM 561 N N . ASN A 1 67 ? 16.951 4.026 -26.117 1.00 66.31 67 ASN A N 1
ATOM 562 C CA . ASN A 1 67 ? 16.549 2.801 -26.805 1.00 66.31 67 ASN A CA 1
ATOM 563 C C . ASN A 1 67 ? 16.848 2.875 -28.312 1.00 66.31 67 ASN A C 1
ATOM 565 O O . ASN A 1 67 ? 17.309 1.895 -28.888 1.00 66.31 67 ASN A O 1
ATOM 569 N N . MET A 1 68 ? 16.659 4.042 -28.943 1.00 65.81 68 MET A N 1
ATOM 570 C CA . MET A 1 68 ? 17.062 4.283 -30.340 1.00 65.81 68 MET A CA 1
ATOM 571 C C . MET A 1 68 ? 18.559 4.134 -30.562 1.00 65.81 68 MET A C 1
ATOM 573 O O . MET A 1 68 ? 18.982 3.602 -31.583 1.00 65.81 68 MET A O 1
ATOM 577 N N . SER A 1 69 ? 19.359 4.559 -29.596 1.00 63.19 69 SER A N 1
ATOM 578 C CA . SER A 1 69 ? 20.805 4.491 -29.687 1.00 63.19 69 SER A CA 1
ATOM 579 C C . SER A 1 69 ? 21.314 3.044 -29.666 1.00 63.19 69 SER A C 1
ATOM 581 O O . SER A 1 69 ? 22.155 2.685 -30.487 1.00 63.19 69 SER A O 1
ATOM 583 N N . LEU A 1 70 ? 20.714 2.177 -28.840 1.00 64.31 70 LEU A N 1
ATOM 584 C CA . LEU A 1 70 ? 20.960 0.730 -28.851 1.00 64.31 70 LEU A CA 1
ATOM 585 C C . LEU A 1 70 ? 20.579 0.074 -30.188 1.00 64.31 70 LEU A C 1
ATOM 587 O O . LEU A 1 70 ? 21.308 -0.793 -30.667 1.00 64.31 70 LEU A O 1
ATOM 591 N N . ILE A 1 71 ? 19.472 0.496 -30.808 1.00 68.94 71 ILE A N 1
ATOM 592 C CA . ILE A 1 71 ? 19.030 -0.016 -32.118 1.00 68.94 71 ILE A CA 1
ATOM 593 C C . ILE A 1 71 ? 20.043 0.353 -33.202 1.00 68.94 71 ILE A C 1
ATOM 595 O O . ILE A 1 71 ? 20.490 -0.518 -33.940 1.00 68.94 71 ILE A O 1
ATOM 599 N N . ILE A 1 72 ? 20.439 1.628 -33.267 1.00 65.81 72 ILE A N 1
ATOM 600 C CA . ILE A 1 72 ? 21.417 2.120 -34.247 1.00 65.81 72 ILE A CA 1
ATOM 601 C C . ILE A 1 72 ? 22.759 1.412 -34.060 1.00 65.81 72 ILE A C 1
ATOM 603 O O . ILE A 1 72 ? 23.341 0.942 -35.034 1.00 65.81 72 ILE A O 1
ATOM 607 N N . ASN A 1 73 ? 23.215 1.273 -32.812 1.00 66.25 73 ASN A N 1
ATOM 608 C CA . ASN A 1 73 ? 24.434 0.541 -32.500 1.00 66.25 73 ASN A CA 1
ATOM 609 C C . ASN A 1 73 ? 24.347 -0.908 -32.993 1.00 66.25 73 ASN A C 1
ATOM 611 O O . ASN A 1 73 ? 25.238 -1.371 -33.684 1.00 66.25 73 ASN A O 1
ATOM 615 N N . THR A 1 74 ? 23.239 -1.601 -32.722 1.00 6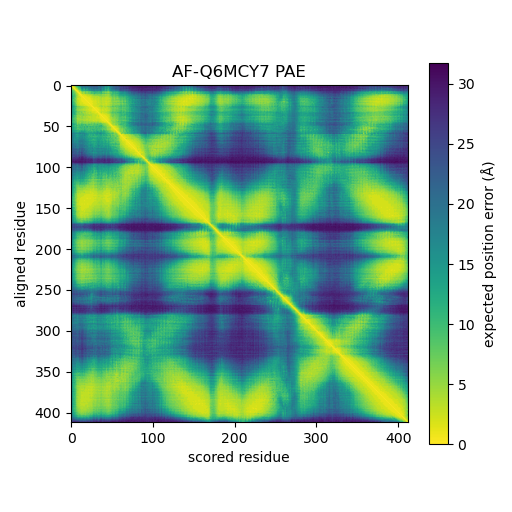7.12 74 THR A N 1
ATOM 616 C CA . THR A 1 74 ? 23.033 -2.993 -33.159 1.00 67.12 74 THR A CA 1
ATOM 617 C C . THR A 1 74 ? 23.044 -3.120 -34.684 1.00 67.12 74 THR A C 1
ATOM 619 O O . THR A 1 74 ? 23.705 -4.014 -35.202 1.00 67.12 74 THR A O 1
ATOM 622 N N . ILE A 1 75 ? 22.402 -2.198 -35.413 1.00 68.81 75 ILE A N 1
ATOM 623 C CA . ILE A 1 75 ? 22.433 -2.174 -36.886 1.00 68.81 75 ILE A CA 1
ATOM 624 C C . ILE A 1 75 ? 23.871 -2.057 -37.384 1.00 68.81 75 ILE A C 1
ATOM 626 O O . ILE A 1 75 ? 24.286 -2.850 -38.228 1.00 68.81 75 ILE A O 1
ATOM 630 N N . LEU A 1 76 ? 24.636 -1.100 -36.856 1.00 64.88 76 LEU A N 1
ATOM 631 C CA . LEU A 1 76 ? 26.024 -0.885 -37.257 1.00 64.88 76 LEU A CA 1
ATOM 632 C C . LEU A 1 76 ? 26.881 -2.117 -36.923 1.00 64.88 76 LEU A C 1
ATOM 634 O O . LEU A 1 76 ? 27.498 -2.693 -37.819 1.00 64.88 76 LEU A O 1
ATOM 638 N N . THR A 1 77 ? 26.856 -2.600 -35.679 1.00 65.38 77 THR A N 1
ATOM 639 C CA . THR A 1 77 ? 27.640 -3.771 -35.254 1.00 65.38 77 THR A CA 1
ATOM 640 C C . THR A 1 77 ? 27.310 -5.016 -36.061 1.00 65.38 77 THR A C 1
ATOM 642 O O . THR A 1 77 ? 28.218 -5.714 -36.502 1.00 65.38 77 THR A O 1
ATOM 645 N N . SER A 1 78 ? 26.026 -5.315 -36.258 1.00 66.25 78 SER A N 1
ATOM 646 C CA . SER A 1 78 ? 25.601 -6.509 -36.984 1.00 66.25 78 SER A CA 1
ATOM 647 C C . SER A 1 78 ? 25.948 -6.411 -38.463 1.00 66.25 78 SER A C 1
ATOM 649 O O . SER A 1 78 ? 26.417 -7.392 -39.027 1.00 66.25 78 SER A O 1
ATOM 651 N N . THR A 1 79 ? 25.788 -5.235 -39.077 1.00 70.06 79 THR A N 1
ATOM 652 C CA . THR A 1 79 ? 26.102 -5.041 -40.497 1.00 70.06 79 THR A CA 1
ATOM 653 C C . THR A 1 79 ? 27.594 -5.206 -40.760 1.00 70.06 79 THR A C 1
ATOM 655 O O . THR A 1 79 ? 27.994 -6.024 -41.586 1.00 70.06 79 THR A O 1
ATOM 658 N N . PHE A 1 80 ? 28.435 -4.474 -40.027 1.00 66.19 80 PHE A N 1
ATOM 659 C CA . PHE A 1 80 ? 29.878 -4.473 -40.267 1.00 66.19 80 PHE A CA 1
ATOM 660 C C . PHE A 1 80 ? 30.577 -5.694 -39.659 1.00 66.19 80 PHE A C 1
ATOM 662 O O . PHE A 1 80 ? 31.471 -6.262 -40.284 1.00 66.19 80 PHE A O 1
ATOM 669 N N . GLY A 1 81 ? 30.142 -6.149 -38.483 1.00 65.62 81 GLY A N 1
ATOM 670 C CA . GLY A 1 81 ? 30.681 -7.341 -37.831 1.00 65.62 81 GLY A CA 1
ATOM 671 C C . GLY A 1 81 ? 30.391 -8.620 -38.615 1.00 65.62 81 GLY A C 1
ATOM 672 O O . GLY A 1 81 ? 31.305 -9.411 -38.838 1.00 65.62 81 GLY A O 1
ATOM 673 N N . ALA A 1 82 ? 29.157 -8.809 -39.102 1.00 67.38 82 ALA A N 1
ATOM 674 C CA . ALA A 1 82 ? 28.833 -9.975 -39.926 1.00 67.38 82 ALA A CA 1
ATOM 675 C C . ALA A 1 82 ? 29.520 -9.916 -41.297 1.00 67.38 82 ALA A C 1
ATOM 677 O O . ALA A 1 82 ? 29.965 -10.946 -41.794 1.00 67.38 82 ALA A O 1
ATOM 678 N N . TRP A 1 83 ? 29.668 -8.724 -41.882 1.00 65.75 83 TRP A N 1
ATOM 679 C CA . TRP A 1 83 ? 30.402 -8.532 -43.133 1.00 65.75 83 TRP A CA 1
ATOM 680 C C . TRP A 1 83 ? 31.885 -8.909 -43.013 1.00 65.75 83 TRP A C 1
ATOM 682 O O . TRP A 1 83 ? 32.389 -9.693 -43.816 1.00 65.75 83 TRP A O 1
ATOM 692 N N . MET A 1 84 ? 32.577 -8.418 -41.978 1.00 64.00 84 MET A N 1
ATOM 693 C CA . MET A 1 84 ? 33.978 -8.778 -41.722 1.00 64.00 84 MET A CA 1
ATOM 694 C C . MET A 1 84 ? 34.146 -10.248 -41.338 1.00 64.00 84 MET A C 1
ATOM 696 O O . MET A 1 84 ? 35.078 -10.892 -41.813 1.00 64.00 84 MET A O 1
ATOM 700 N N . GLY A 1 85 ? 33.231 -10.797 -40.534 1.00 61.28 85 GLY A N 1
ATOM 701 C CA . GLY A 1 85 ? 33.230 -12.217 -40.181 1.00 61.28 85 GLY A CA 1
ATOM 702 C C . GLY A 1 85 ? 33.055 -13.122 -41.402 1.00 61.28 85 GLY A C 1
ATOM 703 O O . GLY A 1 85 ? 33.804 -14.078 -41.568 1.00 61.28 85 GLY A O 1
ATOM 704 N N . LEU A 1 86 ? 32.129 -12.793 -42.307 1.00 63.16 86 LEU A N 1
ATOM 705 C CA . LEU A 1 86 ? 31.917 -13.553 -43.545 1.00 63.16 86 LEU A CA 1
ATOM 706 C C . LEU A 1 86 ? 33.091 -13.430 -44.520 1.00 63.16 86 LEU A C 1
ATOM 708 O O . LEU A 1 86 ? 33.479 -14.429 -45.124 1.00 63.16 86 LEU A O 1
ATOM 712 N N . SER A 1 87 ? 33.691 -12.242 -44.634 1.00 58.84 87 SER A N 1
ATOM 713 C CA . SER A 1 87 ? 34.905 -12.044 -45.434 1.00 58.84 87 SER A CA 1
ATOM 714 C C . SER A 1 87 ? 36.081 -12.879 -44.907 1.00 58.84 87 SER A C 1
ATOM 716 O O . SER A 1 87 ? 36.788 -13.499 -45.699 1.00 58.84 87 SER A O 1
ATOM 718 N N . GLY A 1 88 ? 36.248 -12.968 -43.582 1.00 56.28 88 GLY A N 1
ATOM 719 C CA . GLY A 1 88 ? 37.298 -13.774 -42.953 1.00 56.28 88 GLY A CA 1
ATOM 720 C C . GLY A 1 88 ? 37.046 -15.287 -42.984 1.00 56.28 88 GLY A C 1
ATOM 721 O O . GLY A 1 88 ? 37.989 -16.053 -43.152 1.00 56.28 88 GLY A O 1
ATOM 722 N N . CYS A 1 89 ? 35.794 -15.735 -42.843 1.00 53.94 89 CYS A N 1
ATOM 723 C CA . CYS A 1 89 ? 35.459 -17.162 -42.770 1.00 53.94 89 CYS A CA 1
ATOM 724 C C . CYS A 1 89 ? 35.317 -17.846 -44.134 1.00 53.94 89 CYS A C 1
ATOM 726 O O . CYS A 1 89 ? 35.631 -19.027 -44.246 1.00 53.94 89 CYS A O 1
ATOM 728 N N . ILE A 1 90 ? 34.809 -17.149 -45.153 1.00 55.81 90 ILE A N 1
ATOM 729 C CA . ILE A 1 90 ? 34.492 -17.765 -46.455 1.00 55.81 90 ILE A CA 1
ATOM 730 C C . ILE A 1 90 ? 35.584 -17.460 -47.493 1.00 55.81 90 ILE A C 1
ATOM 732 O O . ILE A 1 90 ? 35.572 -18.001 -48.594 1.00 55.81 90 ILE A O 1
ATOM 736 N N . GLY A 1 91 ? 36.552 -16.594 -47.169 1.00 49.03 91 GLY A N 1
ATOM 737 C CA . GLY A 1 91 ? 37.570 -16.157 -48.129 1.00 49.03 91 GLY A CA 1
ATOM 738 C C . GLY A 1 91 ? 36.971 -15.433 -49.341 1.00 49.03 91 GLY A C 1
ATOM 739 O O . GLY A 1 91 ? 37.654 -15.221 -50.341 1.00 49.03 91 GLY A O 1
ATOM 740 N N . CYS A 1 92 ? 35.688 -15.053 -49.276 1.00 52.38 92 CYS A N 1
ATOM 741 C CA . CYS A 1 92 ? 35.073 -14.193 -50.268 1.00 52.38 92 CYS A CA 1
ATOM 742 C C . CYS A 1 92 ? 35.799 -12.850 -50.243 1.00 52.38 92 CYS A C 1
ATOM 744 O O . CYS A 1 92 ? 35.889 -12.204 -49.193 1.00 52.38 92 CYS A O 1
ATOM 746 N N . GLY A 1 93 ? 36.282 -12.417 -51.409 1.00 53.81 93 GLY A N 1
ATOM 747 C CA . GLY A 1 93 ? 36.776 -11.058 -51.576 1.00 53.81 93 GLY A CA 1
ATOM 748 C C . GLY A 1 93 ? 35.735 -10.056 -51.072 1.00 53.81 93 GLY A C 1
ATOM 749 O O . GLY A 1 93 ? 34.530 -10.250 -51.262 1.00 53.81 93 GLY A O 1
ATOM 750 N N . LEU A 1 94 ? 36.210 -8.978 -50.447 1.00 52.31 94 LEU A N 1
ATOM 751 C CA . LEU A 1 94 ? 35.417 -7.866 -49.901 1.00 52.31 94 LEU A CA 1
ATOM 752 C C . LEU A 1 94 ? 34.522 -7.154 -50.951 1.00 52.31 94 LEU A C 1
ATOM 754 O O . LEU A 1 94 ? 33.841 -6.195 -50.611 1.00 52.31 94 LEU A O 1
ATOM 758 N N . GLY A 1 95 ? 34.478 -7.621 -52.204 1.00 52.66 95 GLY A N 1
ATOM 759 C CA . GLY A 1 95 ? 33.797 -6.990 -53.338 1.00 52.66 95 GLY A CA 1
ATOM 760 C C . GLY A 1 95 ? 32.366 -7.460 -53.639 1.00 52.66 95 GLY A C 1
ATOM 761 O O . GLY A 1 95 ? 31.775 -7.009 -54.620 1.00 52.66 95 GLY A O 1
ATOM 762 N N . SER A 1 96 ? 31.747 -8.352 -52.854 1.00 62.00 96 SER A N 1
ATOM 763 C CA . SER A 1 96 ? 30.355 -8.754 -53.137 1.00 62.00 96 SER A CA 1
ATOM 764 C C . SER A 1 96 ? 29.349 -7.762 -52.553 1.00 62.00 96 SER A C 1
ATOM 766 O O . SER A 1 96 ? 28.731 -8.023 -51.520 1.00 62.00 96 SER A O 1
ATOM 768 N N . TYR A 1 97 ? 29.147 -6.627 -53.235 1.00 63.91 97 TYR A N 1
ATOM 769 C CA . TYR A 1 97 ? 28.136 -5.618 -52.878 1.00 63.91 97 TYR A CA 1
ATOM 770 C C . TYR A 1 97 ? 26.801 -6.267 -52.482 1.00 63.91 97 TYR A C 1
ATOM 772 O O . TYR A 1 97 ? 26.253 -5.933 -51.438 1.00 63.91 97 TYR A O 1
ATOM 780 N N . LYS A 1 98 ? 26.355 -7.286 -53.236 1.00 68.62 98 LYS A N 1
ATOM 781 C CA . LYS A 1 98 ? 25.132 -8.066 -52.974 1.00 68.62 98 LYS A CA 1
ATOM 782 C C . LYS A 1 98 ? 25.091 -8.694 -51.575 1.00 68.62 98 LYS A C 1
ATOM 784 O O . LYS A 1 98 ? 24.039 -8.691 -50.935 1.00 68.62 98 LYS A O 1
ATOM 789 N N . VAL A 1 99 ? 26.209 -9.225 -51.085 1.00 69.12 99 VAL A N 1
ATOM 790 C CA . VAL A 1 99 ? 26.294 -9.834 -49.748 1.00 69.12 99 VAL A CA 1
ATOM 791 C C . VAL A 1 99 ? 26.251 -8.745 -48.665 1.00 69.12 99 VAL A C 1
ATOM 793 O O . VAL A 1 99 ? 25.533 -8.915 -47.681 1.00 69.12 99 VAL A O 1
ATOM 796 N N . LEU A 1 100 ? 26.889 -7.585 -48.879 1.00 70.38 100 LEU A N 1
ATOM 797 C CA . LEU A 1 100 ? 26.826 -6.453 -47.942 1.00 70.38 100 LEU A CA 1
ATOM 798 C C . LEU A 1 100 ? 25.404 -5.904 -47.863 1.00 70.38 100 LEU A C 1
ATOM 800 O O . LEU A 1 100 ? 24.900 -5.660 -46.767 1.00 70.38 100 LEU A O 1
ATOM 804 N N . THR A 1 101 ? 24.734 -5.743 -49.011 1.00 71.94 101 THR A N 1
ATOM 805 C CA . THR A 1 101 ? 23.348 -5.258 -49.058 1.00 71.94 101 THR A CA 1
ATOM 806 C C . THR A 1 101 ? 22.408 -6.222 -48.341 1.00 71.94 101 THR A C 1
ATOM 808 O O . THR A 1 101 ? 21.546 -5.780 -47.588 1.00 71.94 101 THR A O 1
ATOM 811 N N . THR A 1 102 ? 22.597 -7.534 -48.517 1.00 75.94 102 THR A N 1
ATOM 812 C CA . THR A 1 102 ? 21.757 -8.564 -47.885 1.00 75.94 102 THR A CA 1
ATOM 813 C C . THR A 1 102 ? 21.924 -8.573 -46.363 1.00 75.94 102 THR A C 1
ATOM 815 O O . THR A 1 102 ? 20.930 -8.559 -45.638 1.00 75.94 102 THR A O 1
ATOM 818 N N . ILE A 1 103 ? 23.164 -8.523 -45.864 1.00 76.88 103 ILE A N 1
ATOM 819 C CA . ILE A 1 103 ? 23.446 -8.433 -44.421 1.00 76.88 103 ILE A CA 1
ATOM 820 C C . ILE A 1 103 ? 22.895 -7.129 -43.842 1.00 76.88 103 ILE A C 1
ATOM 822 O O . ILE A 1 103 ? 22.270 -7.153 -42.785 1.00 76.88 103 ILE A O 1
ATOM 826 N N . SER A 1 104 ? 23.087 -6.005 -44.539 1.00 75.12 104 SER A N 1
ATOM 827 C CA . SER A 1 104 ? 22.580 -4.699 -44.106 1.00 75.12 104 SER A CA 1
ATOM 828 C C . SER A 1 104 ? 21.057 -4.713 -44.005 1.00 75.12 104 SER A C 1
ATOM 830 O O . SER A 1 104 ? 20.512 -4.311 -42.983 1.00 75.12 104 SER A O 1
ATOM 832 N N . LEU A 1 105 ? 20.357 -5.226 -45.023 1.00 79.50 105 LEU A N 1
ATOM 833 C CA . LEU A 1 105 ? 18.895 -5.346 -45.018 1.00 79.50 105 LEU A CA 1
ATOM 834 C C . LEU A 1 105 ? 18.404 -6.222 -43.861 1.00 79.50 105 LEU A C 1
ATOM 836 O O . LEU A 1 105 ? 17.470 -5.835 -43.160 1.00 79.50 105 LEU A O 1
ATOM 840 N N . LEU A 1 106 ? 19.060 -7.360 -43.616 1.00 76.25 106 LEU A N 1
ATOM 841 C CA . LEU A 1 106 ? 18.724 -8.244 -42.502 1.00 76.25 106 LEU A CA 1
ATOM 842 C C . LEU A 1 106 ? 18.965 -7.563 -41.145 1.00 76.25 106 LEU A C 1
ATOM 844 O O . LEU A 1 106 ? 18.102 -7.611 -40.268 1.00 76.25 106 LEU A O 1
ATOM 848 N N . ALA A 1 107 ? 20.101 -6.885 -40.979 1.00 77.38 107 ALA A N 1
ATOM 849 C CA . ALA A 1 107 ? 20.450 -6.167 -39.757 1.00 77.38 107 ALA A CA 1
ATOM 850 C C . ALA A 1 107 ? 19.486 -5.004 -39.480 1.00 77.38 107 ALA A C 1
ATOM 852 O O . ALA A 1 107 ? 19.033 -4.847 -38.343 1.00 77.38 107 ALA A O 1
ATOM 853 N N . PHE A 1 108 ? 19.119 -4.230 -40.507 1.00 78.69 108 PHE A N 1
ATOM 854 C CA . PHE A 1 108 ? 18.106 -3.177 -40.416 1.00 78.69 108 PHE A CA 1
ATOM 855 C C . PHE A 1 108 ? 16.734 -3.741 -40.044 1.00 78.69 108 PHE A C 1
ATOM 857 O O . PHE A 1 108 ? 16.081 -3.202 -39.152 1.00 78.69 108 PHE A O 1
ATOM 864 N N . PHE A 1 109 ? 16.306 -4.833 -40.682 1.00 77.62 109 PHE A N 1
ATOM 865 C CA . PHE A 1 109 ? 15.002 -5.443 -40.424 1.00 77.62 109 PHE A CA 1
ATOM 866 C C . PHE A 1 109 ? 14.898 -5.987 -38.994 1.00 77.62 109 PHE A C 1
ATOM 868 O O . PHE A 1 109 ? 13.995 -5.607 -38.246 1.00 77.62 109 PHE A O 1
ATOM 875 N N . VAL A 1 110 ? 15.857 -6.818 -38.574 1.00 75.31 110 VAL A N 1
ATOM 876 C CA . VAL A 1 110 ? 15.862 -7.436 -37.239 1.00 75.31 110 VAL A CA 1
ATOM 877 C C . VAL A 1 110 ? 15.999 -6.376 -36.146 1.00 75.31 110 VAL A C 1
ATOM 879 O O . VAL A 1 110 ? 15.238 -6.383 -35.177 1.00 75.31 110 VAL A O 1
ATOM 882 N N . SER A 1 111 ? 16.908 -5.412 -36.309 1.00 73.69 111 SER A N 1
ATOM 883 C CA . SER A 1 111 ? 17.087 -4.341 -35.320 1.00 73.69 111 SER A CA 1
ATOM 884 C C . SER A 1 111 ? 15.898 -3.383 -35.285 1.00 73.69 111 SER A C 1
ATOM 886 O O . SER A 1 111 ? 15.512 -2.932 -34.208 1.00 73.69 111 SER A O 1
ATOM 888 N N . GLY A 1 112 ? 15.276 -3.101 -36.434 1.00 73.06 112 GLY A N 1
ATOM 889 C CA . GLY A 1 112 ? 14.041 -2.324 -36.522 1.00 73.06 112 GLY A CA 1
ATOM 890 C C . GLY A 1 112 ? 12.888 -2.994 -35.774 1.00 73.06 112 GLY A C 1
ATOM 891 O O . GLY A 1 112 ? 12.196 -2.332 -35.000 1.00 73.06 112 GLY A O 1
ATOM 892 N N . MET A 1 113 ? 12.730 -4.316 -35.914 1.00 72.38 113 MET A N 1
ATOM 893 C CA . MET A 1 113 ? 11.745 -5.097 -35.157 1.00 72.38 113 MET A CA 1
ATOM 894 C C . MET A 1 113 ? 12.025 -5.089 -33.649 1.00 72.38 113 MET A C 1
ATOM 896 O O . MET A 1 113 ? 11.136 -4.752 -32.864 1.00 72.38 113 MET A O 1
ATOM 900 N N . ILE A 1 114 ? 13.255 -5.414 -33.232 1.00 71.94 114 ILE A N 1
ATOM 901 C CA . ILE A 1 114 ? 13.671 -5.383 -31.816 1.00 71.94 114 ILE A CA 1
ATOM 902 C C . ILE A 1 114 ? 13.447 -3.985 -31.235 1.00 71.94 114 ILE A C 1
ATOM 904 O O . ILE A 1 114 ? 12.965 -3.822 -30.112 1.00 71.94 114 ILE A O 1
ATOM 908 N N . GLY A 1 115 ? 13.750 -2.965 -32.028 1.00 69.94 115 GLY A N 1
ATOM 909 C CA . GLY A 1 115 ? 13.603 -1.580 -31.654 1.00 69.94 115 GLY A CA 1
ATOM 910 C C . GLY A 1 115 ? 12.168 -1.123 -31.465 1.00 69.94 115 GLY A C 1
ATOM 911 O O . GLY A 1 115 ? 11.835 -0.516 -30.445 1.00 69.94 115 GLY A O 1
ATOM 912 N N . PHE A 1 116 ? 11.302 -1.469 -32.413 1.00 74.50 116 PHE A N 1
ATOM 913 C CA . PHE A 1 116 ? 9.866 -1.240 -32.316 1.00 74.50 116 PHE A CA 1
ATOM 914 C C . PHE A 1 116 ? 9.279 -1.916 -31.070 1.00 74.50 116 PHE A C 1
ATOM 916 O O . PHE A 1 116 ? 8.554 -1.277 -30.304 1.00 74.50 116 PHE A O 1
ATOM 923 N N . ILE A 1 117 ? 9.654 -3.174 -30.810 1.00 71.31 117 ILE A N 1
ATOM 924 C CA . ILE A 1 117 ? 9.236 -3.911 -29.610 1.00 71.31 117 ILE A CA 1
ATOM 925 C C . ILE A 1 117 ? 9.731 -3.200 -28.343 1.00 71.31 117 ILE A C 1
ATOM 927 O O . ILE A 1 117 ? 8.941 -2.962 -27.432 1.00 71.31 117 ILE A O 1
ATOM 931 N N . SER A 1 118 ? 11.003 -2.798 -28.290 1.00 68.94 118 SER A N 1
ATOM 932 C CA . SER A 1 118 ? 11.602 -2.120 -27.132 1.00 68.94 118 SER A CA 1
ATOM 933 C C . SER A 1 118 ? 10.938 -0.771 -26.822 1.00 68.94 118 SER A C 1
ATOM 935 O O . SER A 1 118 ? 10.575 -0.487 -25.673 1.00 68.94 118 SER A O 1
ATOM 937 N N . LEU A 1 119 ? 10.695 0.057 -27.844 1.00 74.75 119 LEU A N 1
ATOM 938 C CA . LEU A 1 119 ? 10.020 1.348 -27.688 1.00 74.75 119 LEU A CA 1
ATOM 939 C C . LEU A 1 119 ? 8.563 1.185 -27.247 1.00 74.75 119 LEU A C 1
ATOM 941 O O . LEU A 1 119 ? 8.125 1.893 -26.335 1.00 74.75 119 LEU A O 1
ATOM 945 N N . ASN A 1 120 ? 7.834 0.239 -27.841 1.00 74.50 120 ASN A N 1
ATOM 946 C CA . ASN A 1 120 ? 6.460 -0.060 -27.440 1.00 74.50 120 ASN A CA 1
ATOM 947 C C . ASN A 1 120 ? 6.393 -0.594 -26.010 1.00 74.50 120 ASN A C 1
ATOM 949 O O . ASN A 1 120 ? 5.552 -0.149 -25.231 1.00 74.50 120 ASN A O 1
ATOM 953 N N . MET A 1 121 ? 7.304 -1.491 -25.628 1.00 71.62 121 MET A N 1
ATOM 954 C CA . MET A 1 121 ? 7.378 -2.017 -24.265 1.00 71.62 121 MET A CA 1
ATOM 955 C C . MET A 1 121 ? 7.692 -0.917 -23.251 1.00 71.62 121 MET A C 1
ATOM 957 O O . MET A 1 121 ? 7.061 -0.871 -22.199 1.00 71.62 121 MET A O 1
ATOM 961 N N . THR A 1 122 ? 8.579 0.023 -23.581 1.00 71.44 122 THR A N 1
ATOM 962 C CA . THR A 1 122 ? 8.908 1.164 -22.708 1.00 71.44 122 THR A CA 1
ATOM 963 C C . THR A 1 122 ? 7.704 2.083 -22.499 1.00 71.44 122 THR A C 1
ATOM 965 O O . THR A 1 122 ? 7.403 2.482 -21.373 1.00 71.44 122 THR A O 1
ATOM 968 N N . GLN A 1 123 ? 6.967 2.396 -23.570 1.00 75.50 123 GLN A N 1
ATOM 969 C CA . GLN A 1 123 ? 5.735 3.182 -23.461 1.00 75.50 123 GLN A CA 1
ATOM 970 C C . GLN A 1 123 ? 4.676 2.439 -22.643 1.00 75.50 123 GLN A C 1
ATOM 972 O O . GLN A 1 123 ? 4.095 3.017 -21.727 1.00 75.50 123 GLN A O 1
ATOM 977 N N . ARG A 1 124 ? 4.481 1.144 -22.910 1.00 78.62 124 ARG A N 1
ATOM 978 C CA . ARG A 1 124 ? 3.534 0.300 -22.177 1.00 78.62 124 ARG A CA 1
ATOM 979 C C . ARG A 1 124 ? 3.876 0.218 -20.691 1.00 78.62 124 ARG A C 1
ATOM 981 O O . ARG A 1 124 ? 2.981 0.355 -19.867 1.00 78.62 124 ARG A O 1
ATOM 988 N N . GLN A 1 125 ? 5.148 0.047 -20.332 1.00 72.81 125 GLN A N 1
ATOM 989 C CA . GLN A 1 125 ? 5.602 0.031 -18.937 1.00 72.81 125 GLN A CA 1
ATOM 990 C C . GLN A 1 125 ? 5.344 1.365 -18.231 1.00 72.81 125 GLN A C 1
ATOM 992 O O . GLN A 1 125 ? 4.881 1.367 -17.091 1.00 72.81 125 GLN A O 1
ATOM 997 N N . ALA A 1 126 ? 5.588 2.493 -18.903 1.00 75.38 126 ALA A N 1
ATOM 998 C CA . ALA A 1 126 ? 5.284 3.808 -18.348 1.00 75.38 126 ALA A CA 1
ATOM 999 C C . ALA A 1 126 ? 3.775 3.981 -18.103 1.00 75.38 126 ALA A C 1
ATOM 1001 O O . ALA A 1 126 ? 3.384 4.414 -17.020 1.00 75.38 126 ALA A O 1
ATOM 1002 N N . THR A 1 127 ? 2.926 3.587 -19.057 1.00 79.19 127 THR A N 1
ATOM 1003 C CA . THR A 1 127 ? 1.462 3.641 -18.903 1.00 79.19 127 THR A CA 1
ATOM 1004 C C . THR A 1 127 ? 0.975 2.729 -17.778 1.00 79.19 127 THR A C 1
ATOM 1006 O O . THR A 1 127 ? 0.216 3.167 -16.919 1.00 79.19 127 THR A O 1
ATOM 1009 N N . LEU A 1 128 ? 1.472 1.491 -17.707 1.00 79.88 128 LEU A N 1
ATOM 1010 C CA . LEU A 1 128 ? 1.134 0.560 -16.625 1.00 79.88 128 LEU A CA 1
ATOM 1011 C C . LEU A 1 128 ? 1.551 1.100 -15.250 1.00 79.88 128 LEU A C 1
ATOM 1013 O O . LEU A 1 128 ? 0.818 0.941 -14.276 1.00 79.88 128 LEU A O 1
ATOM 1017 N N . ALA A 1 129 ? 2.706 1.763 -15.155 1.00 76.81 129 ALA A N 1
ATOM 1018 C CA . ALA A 1 129 ? 3.147 2.393 -13.914 1.00 76.81 129 ALA A CA 1
ATOM 1019 C C . ALA A 1 129 ? 2.244 3.572 -13.510 1.00 76.81 129 ALA A C 1
ATOM 1021 O O . ALA A 1 129 ? 1.941 3.723 -12.327 1.00 76.81 129 ALA A O 1
ATOM 1022 N N . ILE A 1 130 ? 1.782 4.377 -14.476 1.00 82.12 130 ILE A N 1
ATOM 1023 C CA . ILE A 1 130 ? 0.812 5.461 -14.248 1.00 82.12 130 ILE A CA 1
ATOM 1024 C C . ILE A 1 130 ? -0.496 4.896 -13.699 1.00 82.12 130 ILE A C 1
ATOM 1026 O O . ILE A 1 130 ? -0.966 5.360 -12.660 1.00 82.12 130 ILE A O 1
ATOM 1030 N N . ASP A 1 131 ? -1.055 3.884 -14.358 1.00 81.50 131 ASP A N 1
ATOM 1031 C CA . ASP A 1 131 ? -2.320 3.270 -13.954 1.00 81.50 131 ASP A CA 1
ATOM 1032 C C . ASP A 1 131 ? -2.215 2.626 -12.571 1.00 81.50 131 ASP A C 1
ATOM 1034 O O . ASP A 1 131 ? -3.061 2.859 -11.706 1.00 81.50 131 ASP A O 1
ATOM 1038 N N . LYS A 1 132 ? -1.129 1.883 -12.315 1.00 82.75 132 LYS A N 1
ATOM 1039 C CA . LYS A 1 132 ? -0.872 1.283 -11.002 1.00 82.75 132 LYS A CA 1
ATOM 1040 C C . LYS A 1 132 ? -0.760 2.353 -9.916 1.00 82.75 132 LYS A C 1
ATOM 1042 O O . LYS A 1 132 ? -1.331 2.195 -8.841 1.00 82.75 132 LYS A O 1
ATOM 1047 N N . GLN A 1 133 ? -0.075 3.462 -10.190 1.00 84.19 133 GLN A N 1
ATOM 1048 C CA . GLN A 1 133 ? 0.050 4.556 -9.230 1.00 84.19 133 GLN A CA 1
ATOM 1049 C C . GLN A 1 133 ? -1.286 5.283 -8.995 1.00 84.19 133 GLN A C 1
ATOM 1051 O O . GLN A 1 133 ? -1.582 5.642 -7.855 1.00 84.19 133 GLN A O 1
ATOM 1056 N N . ARG A 1 134 ? -2.109 5.481 -10.033 1.00 85.25 134 ARG A N 1
ATOM 1057 C CA . ARG A 1 134 ? -3.470 6.035 -9.900 1.00 85.25 134 ARG A CA 1
ATOM 1058 C C . ARG A 1 134 ? -4.352 5.136 -9.040 1.00 85.25 134 ARG A C 1
ATOM 1060 O O . ARG A 1 134 ? -5.017 5.632 -8.135 1.00 85.25 134 ARG A O 1
ATOM 1067 N N . LEU A 1 135 ? -4.294 3.823 -9.264 1.00 85.88 135 LEU A N 1
ATOM 1068 C CA . LEU A 1 135 ? -5.017 2.839 -8.463 1.00 85.88 135 LEU A CA 1
ATOM 1069 C C . LEU A 1 135 ? -4.590 2.882 -6.989 1.00 85.88 135 LEU A C 1
ATOM 1071 O O . LEU A 1 135 ? -5.448 2.960 -6.114 1.00 85.88 135 LEU A O 1
ATOM 1075 N N . LEU A 1 136 ? -3.283 2.894 -6.706 1.00 84.06 136 LEU A N 1
ATOM 1076 C CA . LEU A 1 136 ? -2.769 3.003 -5.334 1.00 84.06 136 LEU A CA 1
ATOM 1077 C C . LEU A 1 136 ? -3.204 4.316 -4.662 1.00 84.06 136 LEU A C 1
ATOM 1079 O O . LEU A 1 136 ? -3.630 4.318 -3.510 1.00 84.06 136 LEU A O 1
ATOM 1083 N N . ASN A 1 137 ? -3.151 5.442 -5.379 1.00 85.94 137 ASN A N 1
ATOM 1084 C CA . ASN A 1 137 ? -3.625 6.727 -4.859 1.00 85.94 137 ASN A CA 1
ATOM 1085 C C . ASN A 1 137 ? -5.130 6.711 -4.560 1.00 85.94 137 ASN A C 1
ATOM 1087 O O . ASN A 1 137 ? -5.567 7.288 -3.565 1.00 85.94 137 ASN A O 1
ATOM 1091 N N . LEU A 1 138 ? -5.925 6.071 -5.416 1.00 87.75 138 LEU A N 1
ATOM 1092 C CA . LEU A 1 138 ? -7.357 5.916 -5.202 1.00 87.75 138 LEU A CA 1
ATOM 1093 C C . LEU A 1 138 ? -7.641 5.051 -3.968 1.00 87.75 138 LEU A C 1
ATOM 1095 O O . LEU A 1 138 ? -8.447 5.445 -3.129 1.00 87.75 138 LEU A O 1
ATOM 1099 N N . GLN A 1 139 ? -6.936 3.924 -3.819 1.00 86.75 139 GLN A N 1
ATOM 1100 C CA . GLN A 1 139 ? -7.015 3.075 -2.628 1.00 86.75 139 GLN A CA 1
ATOM 1101 C C . GLN A 1 139 ? -6.717 3.874 -1.353 1.00 86.75 139 GLN A C 1
ATOM 1103 O O . GLN A 1 139 ? -7.489 3.789 -0.402 1.00 86.75 139 GLN A O 1
ATOM 1108 N N . LEU A 1 140 ? -5.669 4.710 -1.354 1.00 88.06 140 LEU A N 1
ATOM 1109 C CA . LEU A 1 140 ? -5.349 5.597 -0.227 1.00 88.06 140 LEU A CA 1
ATOM 1110 C C . LEU A 1 140 ? -6.509 6.542 0.112 1.00 88.06 140 LEU A C 1
ATOM 1112 O O . LEU A 1 140 ? -6.877 6.668 1.277 1.00 88.06 140 LEU A O 1
ATOM 1116 N N . ARG A 1 141 ? -7.096 7.201 -0.896 1.00 88.12 141 ARG A N 1
ATOM 1117 C CA . ARG A 1 141 ? -8.198 8.157 -0.695 1.00 88.12 141 ARG A CA 1
ATOM 1118 C C . ARG A 1 141 ? -9.452 7.477 -0.144 1.00 88.12 141 ARG A C 1
ATOM 1120 O O . ARG A 1 141 ? -10.045 7.986 0.802 1.00 88.12 141 ARG A O 1
ATOM 1127 N N . VAL A 1 142 ? -9.834 6.328 -0.706 1.00 88.19 142 VAL A N 1
ATOM 1128 C CA . VAL A 1 142 ? -10.992 5.549 -0.236 1.00 88.19 142 VAL A CA 1
ATOM 1129 C C . VAL A 1 142 ? -10.762 5.061 1.192 1.00 88.19 142 VAL A C 1
ATOM 1131 O O . VAL A 1 142 ? -11.639 5.203 2.039 1.00 88.19 142 VAL A O 1
ATOM 1134 N N . LEU A 1 143 ? -9.572 4.540 1.490 1.00 86.69 143 LEU A N 1
ATOM 1135 C CA . LEU A 1 143 ? -9.239 4.046 2.822 1.00 86.69 143 LEU A CA 1
ATOM 1136 C C . LEU A 1 143 ? -9.231 5.161 3.873 1.00 86.69 143 LEU A C 1
ATOM 1138 O O . LEU A 1 143 ? -9.699 4.955 4.990 1.00 86.69 143 LEU A O 1
ATOM 1142 N N . GLN A 1 144 ? -8.767 6.356 3.508 1.00 89.81 144 GLN A N 1
ATOM 1143 C CA . GLN A 1 144 ? -8.839 7.524 4.379 1.00 89.81 144 GLN A CA 1
ATOM 1144 C C . GLN A 1 144 ? -10.293 7.926 4.669 1.00 89.81 144 GLN A C 1
ATOM 1146 O O . GLN A 1 144 ? -10.640 8.122 5.829 1.00 89.81 144 GLN A O 1
ATOM 1151 N N . ALA A 1 145 ? -11.170 7.925 3.659 1.00 88.25 145 ALA A N 1
ATOM 1152 C CA . ALA A 1 145 ? -12.600 8.171 3.864 1.00 88.25 145 ALA A CA 1
ATOM 1153 C C . ALA A 1 145 ? -13.262 7.109 4.770 1.00 88.25 145 ALA A C 1
ATOM 1155 O O . ALA A 1 145 ? -14.101 7.441 5.608 1.00 88.25 145 ALA A O 1
ATOM 1156 N N . ILE A 1 146 ? -12.860 5.836 4.650 1.00 88.44 146 ILE A N 1
ATOM 1157 C CA . ILE A 1 146 ? -13.296 4.760 5.558 1.00 88.44 146 ILE A CA 1
ATOM 1158 C C . ILE A 1 146 ? -12.873 5.069 6.999 1.00 88.44 146 ILE A C 1
ATOM 1160 O O . ILE A 1 146 ? -13.698 4.976 7.908 1.00 88.44 146 ILE A O 1
ATOM 1164 N N . ILE A 1 147 ? -11.605 5.435 7.215 1.00 89.25 147 ILE A N 1
ATOM 1165 C CA . ILE A 1 147 ? -11.070 5.768 8.544 1.00 89.25 147 ILE A CA 1
ATOM 1166 C C . ILE A 1 147 ? -11.826 6.951 9.149 1.00 89.25 147 ILE A C 1
ATOM 1168 O O . ILE A 1 147 ? -12.219 6.877 10.314 1.00 89.25 147 ILE A O 1
ATOM 1172 N N . ASP A 1 148 ? -12.089 7.997 8.366 1.00 89.88 148 ASP A N 1
ATOM 1173 C CA . ASP A 1 148 ? -12.821 9.179 8.823 1.00 89.88 148 ASP A CA 1
ATOM 1174 C C . ASP A 1 148 ? -14.228 8.794 9.321 1.00 89.88 148 ASP A C 1
ATOM 1176 O O . ASP A 1 148 ? -14.593 9.118 10.453 1.00 89.88 148 ASP A O 1
ATOM 1180 N N . LYS A 1 149 ? -14.982 7.993 8.548 1.00 90.88 149 LYS A N 1
ATOM 1181 C CA . LYS A 1 149 ? -16.324 7.522 8.953 1.00 90.88 149 LYS A CA 1
ATOM 1182 C C . LYS A 1 149 ? -16.299 6.584 10.161 1.00 90.88 149 LYS A C 1
ATOM 1184 O O . LYS A 1 149 ? -17.204 6.618 10.995 1.00 90.88 149 LYS A O 1
ATOM 1189 N N . ILE A 1 150 ? -15.289 5.721 10.277 1.00 90.81 150 ILE A N 1
ATOM 1190 C CA . ILE A 1 150 ? -15.125 4.857 11.457 1.00 90.81 150 ILE A CA 1
ATOM 1191 C C . ILE A 1 150 ? -14.831 5.705 12.696 1.00 90.81 150 ILE A C 1
ATOM 1193 O O . ILE A 1 150 ? -15.393 5.445 13.760 1.00 90.81 150 ILE A O 1
ATOM 1197 N N . THR A 1 151 ? -13.987 6.725 12.553 1.00 89.94 151 THR A N 1
ATOM 1198 C CA . THR A 1 151 ? -13.612 7.637 13.638 1.00 89.94 151 THR A CA 1
ATOM 1199 C C . THR A 1 151 ? -14.816 8.443 14.114 1.00 89.94 151 THR A C 1
ATOM 1201 O O . THR A 1 151 ? -15.051 8.534 15.315 1.00 89.94 151 THR A O 1
ATOM 1204 N N . GLU A 1 152 ? -15.640 8.945 13.194 1.00 90.19 152 GLU A N 1
ATOM 1205 C CA . GLU A 1 152 ? -16.902 9.618 13.516 1.00 90.19 152 GLU A CA 1
ATOM 1206 C C . GLU A 1 152 ? -17.845 8.707 14.320 1.00 90.19 152 GLU A C 1
ATOM 1208 O O . GLU A 1 152 ? -18.312 9.076 15.402 1.00 90.19 152 GLU A O 1
ATOM 1213 N N . LYS A 1 153 ? -18.055 7.466 13.857 1.00 92.19 153 LYS A N 1
ATOM 1214 C CA . LYS A 1 153 ? -18.871 6.477 14.581 1.00 92.19 153 LYS A CA 1
ATOM 1215 C C . LYS A 1 153 ? -18.294 6.137 15.955 1.00 92.19 153 LYS A C 1
ATOM 1217 O O . LYS A 1 153 ? -19.062 5.952 16.902 1.00 92.19 153 LYS A O 1
ATOM 1222 N N . ALA A 1 154 ? -16.969 6.051 16.075 1.00 90.31 154 ALA A N 1
ATOM 1223 C CA . ALA A 1 154 ? -16.293 5.793 17.341 1.00 90.31 154 ALA A CA 1
ATOM 1224 C C . ALA A 1 154 ? -16.485 6.960 18.316 1.00 90.31 154 ALA A C 1
ATOM 1226 O O . ALA A 1 154 ? -16.844 6.724 19.467 1.00 90.31 154 ALA A O 1
ATOM 1227 N N . ASN A 1 155 ? -16.346 8.202 17.846 1.00 89.12 155 ASN A N 1
ATOM 1228 C CA . ASN A 1 155 ? -16.588 9.405 18.642 1.00 89.12 155 ASN A CA 1
ATOM 1229 C C . ASN A 1 155 ? -18.033 9.468 19.152 1.00 89.12 155 ASN A C 1
ATOM 1231 O O . ASN A 1 155 ? -18.251 9.784 20.319 1.00 89.12 155 ASN A O 1
ATOM 1235 N N . ALA A 1 156 ? -19.014 9.078 18.333 1.00 88.88 156 ALA A N 1
ATOM 1236 C CA . ALA A 1 156 ? -20.405 8.981 18.772 1.00 88.88 156 ALA A CA 1
ATOM 1237 C C . ALA A 1 156 ? -20.607 7.929 19.884 1.00 88.88 156 ALA A C 1
ATOM 1239 O O . ALA A 1 156 ? -21.354 8.169 20.833 1.00 88.88 156 ALA A O 1
ATOM 1240 N N . GLN A 1 157 ? -19.929 6.773 19.811 1.00 91.06 157 GLN A N 1
ATOM 1241 C CA . GLN A 1 157 ? -19.992 5.782 20.897 1.00 91.06 157 GLN A CA 1
ATOM 1242 C C . GLN A 1 157 ? -19.290 6.275 22.166 1.00 91.06 157 GLN A C 1
ATOM 1244 O O . GLN A 1 157 ? -19.796 6.053 23.261 1.00 91.06 157 GLN A O 1
ATOM 1249 N N . ILE A 1 158 ? -18.156 6.960 22.031 1.00 89.44 158 ILE A N 1
ATOM 1250 C CA . ILE A 1 158 ? -17.431 7.563 23.156 1.00 89.44 158 ILE A CA 1
ATOM 1251 C C . ILE A 1 158 ? -18.305 8.605 23.856 1.00 89.44 158 ILE A C 1
ATOM 1253 O O . ILE A 1 158 ? -18.444 8.564 25.075 1.00 89.44 158 ILE A O 1
ATOM 1257 N N . HIS A 1 159 ? -18.956 9.482 23.087 1.00 87.94 159 HIS A N 1
ATOM 1258 C CA . HIS A 1 159 ? -19.908 10.449 23.623 1.00 87.94 159 HIS A CA 1
ATOM 1259 C C . HIS A 1 159 ? -21.018 9.744 24.410 1.00 87.94 159 HIS A C 1
ATOM 1261 O O . HIS A 1 159 ? -21.280 10.107 25.550 1.00 87.94 159 HIS A O 1
ATOM 1267 N N . TYR A 1 160 ? -21.614 8.686 23.847 1.00 88.62 160 TYR A N 1
ATOM 1268 C CA . TYR A 1 160 ? -22.621 7.892 24.552 1.00 88.62 160 TYR A CA 1
ATOM 1269 C C . TYR A 1 160 ? -22.101 7.313 25.876 1.00 88.62 160 TYR A C 1
ATOM 1271 O O . TYR A 1 160 ? -22.790 7.401 26.886 1.00 88.62 160 TYR A O 1
ATOM 1279 N N . LEU A 1 161 ? -20.901 6.726 25.891 1.00 89.00 161 LEU A N 1
ATOM 1280 C CA . LEU A 1 161 ? -20.309 6.133 27.096 1.00 89.00 161 LEU A CA 1
ATOM 1281 C C . LEU A 1 161 ? -19.998 7.178 28.176 1.00 89.00 161 LEU A C 1
ATOM 1283 O O . LEU A 1 161 ? -20.186 6.904 29.359 1.00 89.00 161 LEU A O 1
ATOM 1287 N N . ASN A 1 162 ? -19.569 8.378 27.782 1.00 86.50 162 ASN A N 1
ATOM 1288 C CA . ASN A 1 162 ? -19.381 9.493 28.710 1.00 86.50 162 ASN A CA 1
ATOM 1289 C C . ASN A 1 162 ? -20.730 9.981 29.269 1.00 86.50 162 ASN A C 1
ATOM 1291 O O . ASN A 1 162 ? -20.875 10.136 30.480 1.00 86.50 162 ASN A O 1
ATOM 1295 N N . SER A 1 163 ? -21.750 10.141 28.418 1.00 84.88 163 SER A N 1
ATOM 1296 C CA . SER A 1 163 ? -23.108 10.502 28.853 1.00 84.88 163 SER A CA 1
ATOM 1297 C C . SER A 1 163 ? -23.763 9.421 29.718 1.00 84.88 163 SER A C 1
ATOM 1299 O O . SER A 1 163 ? -24.561 9.734 30.595 1.00 84.88 163 SER A O 1
ATOM 1301 N N . ALA A 1 164 ? -23.434 8.147 29.506 1.00 85.06 164 ALA A N 1
ATOM 1302 C CA . ALA A 1 164 ? -23.955 7.045 30.305 1.00 85.06 164 ALA A CA 1
ATOM 1303 C C . ALA A 1 164 ? -23.523 7.148 31.773 1.00 85.06 164 ALA A C 1
ATOM 1305 O O . ALA A 1 164 ? -24.357 6.961 32.651 1.00 85.06 164 ALA A O 1
ATOM 1306 N N . ILE A 1 165 ? -22.261 7.507 32.044 1.00 82.25 165 ILE A N 1
ATOM 1307 C CA . ILE A 1 165 ? -21.802 7.778 33.416 1.00 82.25 165 ILE A CA 1
ATOM 1308 C C . ILE A 1 165 ? -22.608 8.929 34.024 1.00 82.25 165 ILE A C 1
ATOM 1310 O O . ILE A 1 165 ? -23.032 8.830 35.169 1.00 82.25 165 ILE A O 1
ATOM 1314 N N . PHE A 1 166 ? -22.883 9.988 33.256 1.00 78.19 166 PHE A N 1
ATOM 1315 C CA . PHE A 1 166 ? -23.703 11.105 33.730 1.00 78.19 166 PHE A CA 1
ATOM 1316 C C . PHE A 1 166 ? -25.125 10.673 34.116 1.00 78.19 166 PHE A C 1
ATOM 1318 O O . PHE A 1 166 ? -25.588 11.023 35.192 1.00 78.19 166 PHE A O 1
ATOM 1325 N N . ILE A 1 167 ? -25.789 9.860 33.288 1.00 79.25 167 ILE A N 1
ATOM 1326 C CA . ILE A 1 167 ? -27.135 9.328 33.579 1.00 79.25 167 ILE A CA 1
ATOM 1327 C C . ILE A 1 167 ? -27.144 8.451 34.841 1.00 79.25 167 ILE A C 1
ATOM 1329 O O . ILE A 1 167 ? -28.160 8.360 35.527 1.00 79.25 167 ILE A O 1
ATOM 1333 N N . LEU A 1 168 ? -26.036 7.764 35.125 1.00 77.81 168 LEU A N 1
ATOM 1334 C CA . LEU A 1 168 ? -25.904 6.899 36.295 1.00 77.81 168 LEU A CA 1
ATOM 1335 C C . LEU A 1 168 ? -25.621 7.679 37.592 1.00 77.81 168 LEU A C 1
ATOM 1337 O O . LEU A 1 168 ? -25.835 7.110 38.658 1.00 77.81 168 LEU A O 1
ATOM 1341 N N . LYS A 1 169 ? -25.159 8.935 37.525 1.00 75.00 169 LYS A N 1
ATOM 1342 C CA . LYS A 1 169 ? -24.895 9.766 38.710 1.00 75.00 169 LYS A CA 1
ATOM 1343 C C . LYS A 1 169 ? -26.188 10.327 39.302 1.00 75.00 169 LYS A C 1
ATOM 1345 O O . LYS A 1 169 ? -27.124 10.656 38.573 1.00 75.00 169 LYS A O 1
ATOM 1350 N N . THR A 1 170 ? -26.235 10.458 40.625 1.00 64.19 170 THR A N 1
ATOM 1351 C CA . THR A 1 170 ? -27.359 11.082 41.329 1.00 64.19 170 THR A CA 1
ATOM 1352 C C . THR A 1 170 ? -27.233 12.603 41.385 1.00 64.19 170 THR A C 1
ATOM 1354 O O . THR A 1 170 ? -26.172 13.175 41.135 1.00 64.19 170 THR A O 1
ATOM 1357 N N . ALA A 1 171 ? -28.346 13.283 41.687 1.00 56.16 171 ALA A N 1
ATOM 1358 C CA . ALA A 1 171 ? -28.456 14.745 41.654 1.00 56.16 171 ALA A CA 1
ATOM 1359 C C . ALA A 1 171 ? -27.487 15.483 42.603 1.00 56.16 171 ALA A C 1
ATOM 1361 O O . ALA A 1 171 ? -27.301 16.681 42.445 1.00 56.16 171 ALA A O 1
ATOM 1362 N N . LYS A 1 172 ? -26.864 14.788 43.567 1.00 52.81 172 LYS A N 1
ATOM 1363 C CA . LYS A 1 172 ? -25.880 15.370 44.495 1.00 52.81 172 LYS A CA 1
ATOM 1364 C C . LYS A 1 172 ? -24.500 15.621 43.870 1.00 52.81 172 LYS A C 1
ATOM 1366 O O . LYS A 1 172 ? -23.769 16.448 44.395 1.00 52.81 172 LYS A O 1
ATOM 1371 N N . ASP A 1 173 ? -24.173 14.981 42.744 1.00 53.25 173 ASP A N 1
ATOM 1372 C CA . ASP A 1 173 ? -22.843 15.058 42.112 1.00 53.25 173 ASP A CA 1
ATOM 1373 C C . ASP A 1 173 ? -22.815 15.938 40.844 1.00 53.25 173 ASP A C 1
ATOM 1375 O O . ASP A 1 173 ? -21.924 15.781 40.001 1.00 53.25 173 ASP A O 1
ATOM 1379 N N . SER A 1 174 ? -23.809 16.806 40.615 1.00 53.28 174 SER A N 1
ATOM 1380 C CA . SER A 1 174 ? -23.958 17.554 39.352 1.00 53.28 174 SER A CA 1
ATOM 1381 C C . SER A 1 174 ? -22.903 18.637 39.111 1.00 53.28 174 SER A C 1
ATOM 1383 O O . SER A 1 174 ? -22.689 18.989 37.952 1.00 53.28 174 SER A O 1
ATOM 1385 N N . ASP A 1 175 ? -22.222 19.111 40.158 1.00 48.31 175 ASP A N 1
ATOM 1386 C CA . ASP A 1 175 ? -21.480 20.382 40.118 1.00 48.31 175 ASP A CA 1
ATOM 1387 C C . ASP A 1 175 ? -19.968 20.249 39.850 1.00 48.31 175 ASP A C 1
ATOM 1389 O O . ASP A 1 175 ? -19.282 21.253 39.671 1.00 48.31 175 ASP A O 1
ATOM 1393 N N . GLU A 1 176 ? -19.422 19.032 39.758 1.00 56.59 176 GLU A N 1
ATOM 1394 C CA . GLU A 1 176 ? -18.010 18.838 39.391 1.00 56.59 176 GLU A CA 1
ATOM 1395 C C . GLU A 1 176 ? -17.800 18.852 37.864 1.00 56.59 176 GLU A C 1
ATOM 1397 O O . GLU A 1 176 ? -18.386 18.035 37.139 1.00 56.59 176 GLU A O 1
ATOM 1402 N N . GLU A 1 177 ? -16.909 19.729 37.373 1.00 53.12 177 GLU A N 1
ATOM 1403 C CA . GLU A 1 177 ? -16.362 19.671 36.009 1.00 53.12 177 GLU A CA 1
ATOM 1404 C C . GLU A 1 177 ? -15.668 18.321 35.793 1.00 53.12 177 GLU A C 1
ATOM 1406 O O . GLU A 1 177 ? -14.660 17.998 36.421 1.00 53.12 177 GLU A O 1
ATOM 1411 N N . LYS A 1 178 ? -16.228 17.500 34.900 1.00 59.34 178 LYS A N 1
ATOM 1412 C CA . LYS A 1 178 ? -15.802 16.106 34.737 1.00 59.34 178 LYS A CA 1
ATOM 1413 C C . LYS A 1 178 ? -14.893 15.891 33.532 1.00 59.34 178 LYS A C 1
ATOM 1415 O O . LYS A 1 178 ? -15.084 16.512 32.482 1.00 59.34 178 LYS A O 1
ATOM 1420 N N . PRO A 1 179 ? -13.951 14.937 33.639 1.00 61.59 179 PRO A N 1
ATOM 1421 C CA . PRO A 1 179 ? -13.069 14.579 32.542 1.00 61.59 179 PRO A CA 1
ATOM 1422 C C . PRO A 1 179 ? -13.865 13.983 31.375 1.00 61.59 179 PRO A C 1
ATOM 1424 O O . PRO A 1 179 ? -14.587 12.995 31.513 1.00 61.59 179 PRO A O 1
ATOM 1427 N N . ILE A 1 180 ? -13.710 14.582 30.194 1.00 73.75 180 ILE A N 1
ATOM 1428 C CA . ILE A 1 180 ? -14.218 14.033 28.936 1.00 73.75 180 ILE A CA 1
ATOM 1429 C C . ILE A 1 180 ? -13.178 13.048 28.402 1.00 73.75 180 ILE A C 1
ATOM 1431 O O . ILE A 1 180 ? -12.142 13.449 27.864 1.00 73.75 180 ILE A O 1
ATOM 1435 N N . PHE A 1 181 ? -13.463 11.751 28.515 1.00 80.12 181 PHE A N 1
ATOM 1436 C CA . PHE A 1 181 ? -12.570 10.704 28.021 1.00 80.12 181 PHE A CA 1
ATOM 1437 C C . PHE A 1 181 ? -12.662 10.588 26.498 1.00 80.12 181 PHE A C 1
ATOM 1439 O O . PHE A 1 181 ? -13.753 10.446 25.939 1.00 80.12 181 PHE A O 1
ATOM 1446 N N . LYS A 1 182 ? -11.513 10.636 25.813 1.00 78.94 182 LYS A N 1
ATOM 1447 C CA . LYS A 1 182 ? -11.412 10.518 24.345 1.00 78.94 182 LYS A CA 1
ATOM 1448 C C . LYS A 1 182 ? -10.973 9.119 23.894 1.00 78.94 182 LYS A C 1
ATOM 1450 O O . LYS A 1 182 ? -11.008 8.811 22.700 1.00 78.94 182 LYS A O 1
ATOM 1455 N N . PHE A 1 183 ? -10.584 8.261 24.839 1.00 79.81 183 PHE A N 1
ATOM 1456 C CA . PHE A 1 183 ? -10.062 6.912 24.614 1.00 79.81 183 PHE A CA 1
ATOM 1457 C C . PHE A 1 183 ? -8.931 6.892 23.574 1.00 79.81 183 PHE A C 1
ATOM 1459 O O . PHE A 1 183 ? -8.891 6.019 22.700 1.00 79.81 183 PHE A O 1
ATOM 1466 N N . ILE A 1 184 ? -8.049 7.894 23.601 1.00 76.50 184 ILE A N 1
ATOM 1467 C CA . ILE A 1 184 ? -6.874 7.954 22.720 1.00 76.50 184 ILE A CA 1
ATOM 1468 C C . ILE A 1 184 ? -5.804 7.008 23.261 1.00 76.50 184 ILE A C 1
ATOM 1470 O O . ILE A 1 184 ? -5.223 6.230 22.505 1.00 76.50 184 ILE A O 1
ATOM 1474 N N . LYS A 1 185 ? -5.577 7.044 24.577 1.00 80.69 185 LYS A N 1
ATOM 1475 C CA . LYS A 1 185 ? -4.645 6.161 25.285 1.00 80.69 185 LYS A CA 1
ATOM 1476 C C . LYS A 1 185 ? -5.387 5.050 26.025 1.00 80.69 185 LYS A C 1
ATOM 1478 O O . LYS A 1 185 ? -6.530 5.219 26.438 1.00 80.69 185 LYS A O 1
ATOM 1483 N N . ILE A 1 186 ? -4.699 3.931 26.253 1.00 78.88 186 ILE A N 1
ATOM 1484 C CA . ILE A 1 186 ? -5.222 2.812 27.054 1.00 78.88 186 ILE A CA 1
ATOM 1485 C C . ILE A 1 186 ? -5.538 3.267 28.491 1.00 78.88 186 ILE A C 1
ATOM 1487 O O . ILE A 1 186 ? -6.535 2.834 29.056 1.00 78.88 186 ILE A O 1
ATOM 1491 N N . ASN A 1 187 ? -4.745 4.177 29.063 1.00 83.81 187 ASN A N 1
ATOM 1492 C CA . ASN A 1 187 ? -4.974 4.686 30.420 1.00 83.81 187 ASN A CA 1
ATOM 1493 C C . ASN A 1 187 ? -6.315 5.417 30.557 1.00 83.81 187 ASN A C 1
ATOM 1495 O O . ASN A 1 187 ? -7.019 5.189 31.531 1.00 83.81 187 ASN A O 1
ATOM 1499 N N . GLU A 1 188 ? -6.726 6.183 29.540 1.00 84.19 188 GLU A N 1
ATOM 1500 C CA . GLU A 1 188 ? -8.026 6.873 29.539 1.00 84.19 188 GLU A CA 1
ATOM 1501 C C . GLU A 1 188 ? -9.198 5.885 29.633 1.00 84.19 188 GLU A C 1
ATOM 1503 O O . GLU A 1 188 ? -10.255 6.222 30.158 1.00 84.19 188 GLU A O 1
ATOM 1508 N N . PHE A 1 189 ? -9.025 4.653 29.133 1.00 83.50 189 PHE A N 1
ATOM 1509 C CA . PHE A 1 189 ? -10.023 3.606 29.329 1.00 83.50 189 PHE A CA 1
ATOM 1510 C C . PHE A 1 189 ? -10.099 3.159 30.794 1.00 83.50 189 PHE A C 1
ATOM 1512 O O . PHE A 1 189 ? -11.200 3.018 31.322 1.00 83.50 189 PHE A O 1
ATOM 1519 N N . TYR A 1 190 ? -8.955 2.913 31.435 1.00 85.62 190 TYR A N 1
ATOM 1520 C CA . TYR A 1 190 ? -8.931 2.476 32.830 1.00 85.62 190 TYR A CA 1
ATOM 1521 C C . TYR A 1 190 ? -9.505 3.546 33.756 1.00 85.62 190 TYR A C 1
ATOM 1523 O O . TYR A 1 190 ? -10.362 3.224 34.569 1.00 85.62 190 TYR A O 1
ATOM 1531 N N . GLU A 1 191 ? -9.143 4.811 33.547 1.00 87.88 191 GLU A N 1
ATOM 1532 C CA . GLU A 1 191 ? -9.701 5.946 34.290 1.00 87.88 191 GLU A CA 1
ATOM 1533 C C . GLU A 1 191 ? -11.224 6.065 34.095 1.00 87.88 191 GLU A C 1
ATOM 1535 O O . GLU A 1 191 ? -11.972 6.241 35.058 1.00 87.88 191 GLU A O 1
ATOM 1540 N N . TRP A 1 192 ? -11.718 5.908 32.859 1.00 89.81 192 TRP A N 1
ATOM 1541 C CA . TRP A 1 192 ? -13.161 5.877 32.597 1.00 89.81 192 TRP A CA 1
ATOM 1542 C C . TRP A 1 192 ? -13.851 4.709 33.315 1.00 89.81 192 TRP A C 1
ATOM 1544 O O . TRP A 1 192 ? -14.940 4.872 33.866 1.00 89.81 192 TRP A O 1
ATOM 1554 N N . PHE A 1 193 ? -13.230 3.528 33.312 1.00 89.50 193 PHE A N 1
ATOM 1555 C CA . PHE A 1 193 ? -13.786 2.334 33.943 1.00 89.50 193 PHE A CA 1
ATOM 1556 C C . PHE A 1 193 ? -13.801 2.440 35.472 1.00 89.50 193 PHE A C 1
ATOM 1558 O O . PHE A 1 193 ? -14.791 2.054 36.086 1.00 89.50 193 PHE A O 1
ATOM 1565 N N . GLU A 1 194 ? -12.766 3.017 36.082 1.00 88.81 194 GLU A N 1
ATOM 1566 C CA . GLU A 1 194 ? -12.728 3.314 37.519 1.00 88.81 194 GLU A CA 1
ATOM 1567 C C . GLU A 1 194 ? -13.827 4.308 37.914 1.00 88.81 194 GLU A C 1
ATOM 1569 O O . GLU A 1 194 ? -14.534 4.088 38.897 1.00 88.81 194 GLU A O 1
ATOM 1574 N N . ASN A 1 195 ? -14.045 5.352 37.107 1.00 86.94 195 ASN A N 1
ATOM 1575 C CA . ASN A 1 195 ? -15.131 6.311 37.325 1.00 86.94 195 ASN A CA 1
ATOM 1576 C C . ASN A 1 195 ? -16.515 5.644 37.205 1.00 86.94 195 ASN A C 1
ATOM 1578 O O . ASN A 1 195 ? -17.415 5.907 38.007 1.00 86.94 195 ASN A O 1
ATOM 1582 N N . LEU A 1 196 ? -16.681 4.733 36.239 1.00 88.75 196 LEU A N 1
ATOM 1583 C CA . LEU A 1 196 ? -17.890 3.922 36.122 1.00 88.75 196 LEU A CA 1
ATOM 1584 C C . LEU A 1 196 ? -18.082 3.038 37.364 1.00 88.75 196 LEU A C 1
ATOM 1586 O O . LEU A 1 196 ? -19.162 3.060 37.942 1.00 88.75 196 LEU A O 1
ATOM 1590 N N . GLU A 1 197 ? -17.070 2.285 37.802 1.00 88.25 197 GLU A N 1
ATOM 1591 C CA . GLU A 1 197 ? -17.173 1.421 38.987 1.00 88.25 197 GLU A CA 1
ATOM 1592 C C . GLU A 1 197 ? -17.478 2.211 40.266 1.00 88.25 197 GLU A C 1
ATOM 1594 O O . GLU A 1 197 ? -18.307 1.768 41.058 1.00 88.25 197 GLU A O 1
ATOM 1599 N N . ALA A 1 198 ? -16.863 3.382 40.455 1.00 86.12 198 ALA A N 1
ATOM 1600 C CA . ALA A 1 198 ? -17.152 4.265 41.584 1.00 86.12 198 ALA A CA 1
ATOM 1601 C C . ALA A 1 198 ? -18.612 4.744 41.567 1.00 86.12 198 ALA A C 1
ATOM 1603 O O . ALA A 1 198 ? -19.319 4.598 42.563 1.00 86.12 198 ALA A O 1
ATOM 1604 N N . THR A 1 199 ? -19.087 5.215 40.408 1.00 85.69 199 THR A N 1
ATOM 1605 C CA . THR A 1 199 ? -20.482 5.655 40.223 1.00 85.69 199 THR A CA 1
ATOM 1606 C C . THR A 1 199 ? -21.466 4.510 40.485 1.00 85.69 199 THR A C 1
ATOM 1608 O O . THR A 1 199 ? -22.510 4.697 41.103 1.00 85.69 199 THR A O 1
ATOM 1611 N N . LEU A 1 200 ? -21.138 3.300 40.027 1.00 87.38 200 LEU A N 1
ATOM 1612 C CA . LEU A 1 200 ? -21.979 2.126 40.236 1.00 87.38 200 LEU A CA 1
ATOM 1613 C C . LEU A 1 200 ? -22.023 1.699 41.699 1.00 87.38 200 LEU A C 1
ATOM 1615 O O . LEU A 1 200 ? -23.098 1.339 42.159 1.00 87.38 200 LEU A O 1
ATOM 1619 N N . LYS A 1 201 ? -20.900 1.744 42.427 1.00 86.19 201 LYS A N 1
ATOM 1620 C CA . LYS A 1 201 ? -20.870 1.436 43.865 1.00 86.19 201 LYS A CA 1
ATOM 1621 C C . LYS A 1 201 ? -21.775 2.378 44.647 1.00 86.19 201 LYS A C 1
ATOM 1623 O O . LYS A 1 201 ? -22.685 1.903 45.306 1.00 86.19 201 LYS A O 1
ATOM 1628 N N . GLN A 1 202 ? -21.607 3.683 44.454 1.00 83.94 202 GLN A N 1
ATOM 1629 C CA . GLN A 1 202 ? -22.437 4.698 45.103 1.00 83.94 202 GLN A CA 1
ATOM 1630 C C . GLN A 1 202 ? -23.931 4.470 44.840 1.00 83.94 202 GLN A C 1
ATOM 1632 O O . GLN A 1 202 ? -24.739 4.487 45.760 1.00 83.94 202 GLN A O 1
ATOM 1637 N N . ARG A 1 203 ? -24.301 4.184 43.587 1.00 81.69 203 ARG A N 1
ATOM 1638 C CA . ARG A 1 203 ? -25.697 3.918 43.230 1.00 81.69 203 ARG A CA 1
ATOM 1639 C C . ARG A 1 203 ? -26.218 2.575 43.749 1.00 81.69 203 ARG A C 1
ATOM 1641 O O . ARG A 1 203 ? -27.416 2.421 43.933 1.00 81.69 203 ARG A O 1
ATOM 1648 N N . MET A 1 204 ? -25.353 1.582 43.937 1.00 82.31 204 MET A N 1
ATOM 1649 C CA . MET A 1 204 ? -25.741 0.323 44.575 1.00 82.31 204 MET A CA 1
ATOM 1650 C C . MET A 1 204 ? -25.975 0.518 46.072 1.00 82.31 204 MET A C 1
ATOM 1652 O O . MET A 1 204 ? -26.951 -0.022 46.581 1.00 82.31 204 MET A O 1
ATOM 1656 N N . ASP A 1 205 ? -25.141 1.315 46.743 1.00 82.81 205 ASP A N 1
ATOM 1657 C CA . ASP A 1 205 ? -25.292 1.632 48.168 1.00 82.81 205 ASP A CA 1
ATOM 1658 C C . ASP A 1 205 ? -26.642 2.326 48.446 1.00 82.81 205 ASP A C 1
ATOM 1660 O O . ASP A 1 205 ? -27.288 2.050 49.451 1.00 82.81 205 ASP A O 1
ATOM 1664 N N . GLU A 1 206 ? -27.134 3.156 47.518 1.00 78.62 206 GLU A N 1
ATOM 1665 C CA . GLU A 1 206 ? -28.463 3.788 47.609 1.00 78.62 206 GLU A CA 1
ATOM 1666 C C . GLU A 1 206 ? -29.638 2.793 47.557 1.00 78.62 206 GLU A C 1
ATOM 1668 O O . GLU A 1 206 ? -30.722 3.104 48.042 1.00 78.62 206 GLU A O 1
ATOM 1673 N N . VAL A 1 207 ? -29.444 1.608 46.969 1.00 77.56 207 VAL A N 1
ATOM 1674 C CA . VAL A 1 207 ? -30.499 0.601 46.725 1.00 77.56 207 VAL A CA 1
ATOM 1675 C C . VAL A 1 207 ? -30.259 -0.659 47.572 1.00 77.56 207 VAL A C 1
ATOM 1677 O O . VAL A 1 207 ? -30.805 -1.734 47.305 1.00 77.56 207 VAL A O 1
ATOM 1680 N N . GLN A 1 208 ? -29.417 -0.543 48.604 1.00 79.44 208 GLN A N 1
ATOM 1681 C CA . GLN A 1 208 ? -28.972 -1.657 49.440 1.00 79.44 208 GLN A CA 1
ATOM 1682 C C . GLN A 1 208 ? -30.121 -2.338 50.199 1.00 79.44 208 GLN A C 1
ATOM 1684 O O . GLN A 1 208 ? -30.088 -3.552 50.399 1.00 79.44 208 GLN A O 1
ATOM 1689 N N . ASP A 1 209 ? -31.167 -1.584 50.541 1.00 77.06 209 ASP A N 1
ATOM 1690 C CA . ASP A 1 209 ? -32.332 -2.081 51.283 1.00 77.06 209 ASP A CA 1
ATOM 1691 C C . ASP A 1 209 ? -33.339 -2.855 50.406 1.00 77.06 209 ASP A C 1
ATOM 1693 O O . ASP A 1 209 ? -34.329 -3.404 50.897 1.00 77.06 209 ASP A O 1
ATOM 1697 N N . SER A 1 210 ? -33.109 -2.936 49.091 1.00 76.06 210 SER A N 1
ATOM 1698 C CA . SER A 1 210 ? -34.003 -3.635 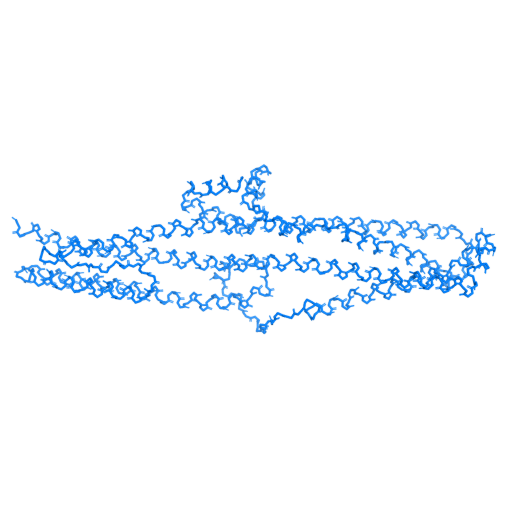48.168 1.00 76.06 210 SER A CA 1
ATOM 1699 C C . SER A 1 210 ? -33.912 -5.157 48.317 1.00 76.06 210 SER A C 1
ATOM 1701 O O . SER A 1 210 ? -32.836 -5.749 48.245 1.00 76.06 210 SER A O 1
ATOM 1703 N N . SER A 1 211 ? -35.060 -5.841 48.381 1.00 75.06 211 SER A N 1
ATOM 1704 C CA . SER A 1 211 ? -35.136 -7.317 48.424 1.00 75.06 211 SER A CA 1
ATOM 1705 C C . SER A 1 211 ? -34.491 -8.023 47.220 1.00 75.06 211 SER A C 1
ATOM 1707 O O . SER A 1 211 ? -34.183 -9.211 47.283 1.00 75.06 211 SER A O 1
ATOM 1709 N N . ALA A 1 212 ? -34.269 -7.302 46.119 1.00 78.06 212 ALA A N 1
ATOM 1710 C CA . ALA A 1 212 ? -33.626 -7.811 44.911 1.00 78.06 212 ALA A CA 1
ATOM 1711 C C . ALA A 1 212 ? -32.151 -7.377 44.768 1.00 78.06 212 ALA A C 1
ATOM 1713 O O . ALA A 1 212 ? -31.546 -7.622 43.719 1.00 78.06 212 ALA A O 1
ATOM 1714 N N . TYR A 1 213 ? -31.569 -6.743 45.792 1.00 81.06 213 TYR A N 1
ATOM 1715 C CA . TYR A 1 213 ? -30.223 -6.166 45.768 1.00 81.06 213 TYR A CA 1
ATOM 1716 C C . TYR A 1 213 ? -29.147 -7.166 45.318 1.00 81.06 213 TYR A C 1
ATOM 1718 O O . TYR A 1 213 ? -28.430 -6.898 44.356 1.00 81.06 213 TYR A O 1
ATOM 1726 N N . GLU A 1 214 ? -29.084 -8.352 45.929 1.00 82.44 214 GLU A N 1
ATOM 1727 C CA . GLU A 1 214 ? -28.053 -9.365 45.644 1.00 82.44 214 GLU A CA 1
ATOM 1728 C C . GLU A 1 214 ? -28.095 -9.856 44.183 1.00 82.44 214 GLU A C 1
ATOM 1730 O O . GLU A 1 214 ? -27.061 -10.019 43.519 1.00 82.44 214 GLU A O 1
ATOM 1735 N N . PHE A 1 215 ? -29.303 -10.013 43.631 1.00 84.25 215 PHE A N 1
ATOM 1736 C CA . PHE A 1 215 ? -29.498 -10.383 42.230 1.00 84.25 215 PHE A CA 1
ATOM 1737 C C . PHE A 1 215 ? -28.970 -9.293 41.285 1.00 84.25 215 PHE A C 1
ATOM 1739 O O . PHE A 1 215 ? -28.208 -9.585 40.357 1.00 84.25 215 PHE A O 1
ATOM 1746 N N . TYR A 1 216 ? -29.334 -8.030 41.522 1.00 83.12 216 TYR A N 1
ATOM 1747 C CA . TYR A 1 216 ? -28.902 -6.918 40.673 1.00 83.12 216 TYR A CA 1
ATOM 1748 C C . TYR A 1 216 ? -27.415 -6.599 40.824 1.00 83.12 216 TYR A C 1
ATOM 1750 O O . TYR A 1 216 ? -26.748 -6.341 39.818 1.00 83.12 216 TYR A O 1
ATOM 1758 N N . GLN A 1 217 ? -26.871 -6.708 42.036 1.00 86.69 217 GLN A N 1
ATOM 1759 C CA . GLN A 1 217 ? -25.443 -6.579 42.309 1.00 86.69 217 GLN A CA 1
ATOM 1760 C C . GLN A 1 217 ? -24.646 -7.599 41.489 1.00 86.69 217 GLN A C 1
ATOM 1762 O O . GLN A 1 217 ? -23.697 -7.232 40.793 1.00 86.69 217 GLN A O 1
ATOM 1767 N N . THR A 1 218 ? -25.084 -8.862 41.484 1.00 88.38 218 THR A N 1
ATOM 1768 C CA . THR A 1 218 ? -24.456 -9.931 40.695 1.00 88.38 218 THR A CA 1
ATOM 1769 C C . THR A 1 218 ? -24.497 -9.620 39.195 1.00 88.38 218 THR A C 1
ATOM 1771 O O . THR A 1 218 ? -23.485 -9.742 38.501 1.00 88.38 218 THR A O 1
ATOM 1774 N N . GLN A 1 219 ? -25.641 -9.164 38.675 1.00 88.44 219 GLN A N 1
ATOM 1775 C CA . GLN A 1 219 ? -25.788 -8.801 37.259 1.00 88.44 219 GLN A CA 1
ATOM 1776 C C . GLN A 1 219 ? -24.907 -7.605 36.862 1.00 88.44 219 GLN A C 1
ATOM 1778 O O . GLN A 1 219 ? -24.299 -7.606 35.787 1.00 88.44 219 GLN A O 1
ATOM 1783 N N . ILE A 1 220 ? -24.795 -6.586 37.713 1.00 89.12 220 ILE A N 1
ATOM 1784 C CA . ILE A 1 220 ? -23.946 -5.415 37.457 1.00 89.12 220 ILE A CA 1
ATOM 1785 C C . ILE A 1 220 ? -22.469 -5.814 37.485 1.00 89.12 220 ILE A C 1
ATOM 1787 O O . ILE A 1 220 ? -21.744 -5.501 36.539 1.00 89.12 220 ILE A O 1
ATOM 1791 N N . GLN A 1 221 ? -22.035 -6.590 38.482 1.00 89.69 221 GLN A N 1
ATOM 1792 C CA . GLN A 1 221 ? -20.664 -7.107 38.559 1.00 89.69 221 GLN A CA 1
ATOM 1793 C C . GLN A 1 221 ? -20.296 -7.962 37.338 1.00 89.69 221 GLN A C 1
ATOM 1795 O O . GLN A 1 221 ? -19.208 -7.805 36.778 1.00 89.69 221 GLN A O 1
ATOM 1800 N N . GLN A 1 222 ? -21.211 -8.813 36.860 1.00 92.00 222 GLN A N 1
ATOM 1801 C CA . GLN A 1 222 ? -21.014 -9.583 35.628 1.00 92.00 222 GLN A CA 1
ATOM 1802 C C . GLN A 1 222 ? -20.809 -8.671 34.410 1.00 92.00 222 GLN A C 1
ATOM 1804 O O . GLN A 1 222 ? -19.887 -8.894 33.621 1.00 92.00 222 GLN A O 1
ATOM 1809 N N . ASN A 1 223 ? -21.623 -7.622 34.252 1.00 90.06 223 ASN A N 1
ATOM 1810 C CA . ASN A 1 223 ? -21.465 -6.672 33.149 1.00 90.06 223 ASN A CA 1
ATOM 1811 C C . ASN A 1 223 ? -20.152 -5.870 33.263 1.00 90.06 223 ASN A C 1
ATOM 1813 O O . ASN A 1 223 ? -19.464 -5.710 32.253 1.00 90.06 223 ASN A O 1
ATOM 1817 N N . CYS A 1 224 ? -19.738 -5.453 34.465 1.00 90.25 224 CYS A N 1
ATOM 1818 C CA . CYS A 1 224 ? -18.437 -4.809 34.698 1.00 90.25 224 CYS A CA 1
ATOM 1819 C C . CYS A 1 224 ? -17.265 -5.729 34.325 1.00 90.25 224 CYS A C 1
ATOM 1821 O O . CYS A 1 224 ? -16.355 -5.325 33.594 1.00 90.25 224 CYS A O 1
ATOM 1823 N N . TYR A 1 225 ? -17.321 -7.003 34.728 1.00 92.00 225 TYR A N 1
ATOM 1824 C CA . TYR A 1 225 ? -16.332 -8.004 34.328 1.00 92.00 225 TYR A CA 1
ATOM 1825 C C . TYR A 1 225 ? -16.269 -8.171 32.801 1.00 92.00 225 TYR A C 1
ATOM 1827 O O . TYR A 1 225 ? -15.181 -8.227 32.219 1.00 92.00 225 TYR A O 1
ATOM 1835 N N . LEU A 1 226 ? -17.421 -8.212 32.121 1.00 91.75 226 LEU A N 1
ATOM 1836 C CA . LEU A 1 226 ? -17.482 -8.317 30.661 1.00 91.75 226 LEU A CA 1
ATOM 1837 C C . LEU A 1 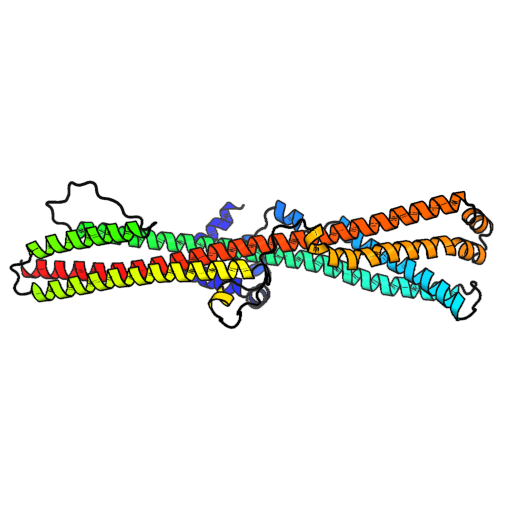226 ? -16.904 -7.082 29.959 1.00 91.75 226 LEU A C 1
ATOM 1839 O O . LEU A 1 226 ? -16.216 -7.246 28.945 1.00 91.75 226 LEU A O 1
ATOM 1843 N N . ILE A 1 227 ? -17.115 -5.876 30.494 1.00 91.06 227 ILE A N 1
ATOM 1844 C CA . ILE A 1 227 ? -16.477 -4.642 30.011 1.00 91.06 227 ILE A CA 1
ATOM 1845 C C . ILE A 1 227 ? -14.953 -4.771 30.131 1.00 91.06 227 ILE A C 1
ATOM 1847 O O . ILE A 1 227 ? -14.259 -4.723 29.111 1.00 91.06 227 ILE A O 1
ATOM 1851 N N . LYS A 1 228 ? -14.433 -5.057 31.332 1.00 89.06 228 LYS A N 1
ATOM 1852 C CA . LYS A 1 228 ? -12.989 -5.216 31.589 1.00 89.06 228 LYS A CA 1
ATOM 1853 C C . LYS A 1 228 ? -12.350 -6.278 30.685 1.00 89.06 228 LYS A C 1
ATOM 1855 O O . LYS A 1 228 ? -11.326 -6.033 30.047 1.00 89.06 228 LYS A O 1
ATOM 1860 N N . LYS A 1 229 ? -12.997 -7.441 30.539 1.00 90.69 229 LYS A N 1
ATOM 1861 C CA . LYS A 1 229 ? -12.560 -8.529 29.643 1.00 90.69 229 LYS A CA 1
ATOM 1862 C C . LYS A 1 229 ? -12.542 -8.108 28.174 1.00 90.69 229 LYS A C 1
ATOM 1864 O O . LYS A 1 229 ? -11.670 -8.543 27.420 1.00 90.69 229 LYS A O 1
ATOM 1869 N N . THR A 1 230 ? -13.509 -7.303 27.743 1.00 88.88 230 THR A N 1
ATOM 1870 C CA . THR A 1 230 ? -13.595 -6.827 26.357 1.00 88.88 230 THR A CA 1
ATOM 1871 C C . THR A 1 230 ? -12.432 -5.887 26.039 1.00 88.88 230 THR A C 1
ATOM 1873 O O . THR A 1 230 ? -11.798 -6.051 24.998 1.00 88.88 230 THR A O 1
ATOM 1876 N N . PHE A 1 231 ? -12.062 -4.997 26.958 1.00 84.31 231 PHE A N 1
ATOM 1877 C CA . PHE A 1 231 ? -10.897 -4.129 26.783 1.00 84.31 231 PHE A CA 1
ATOM 1878 C C . PHE A 1 231 ? -9.557 -4.857 26.886 1.00 84.31 231 PHE A C 1
ATOM 1880 O O . PHE A 1 231 ? -8.672 -4.601 26.075 1.00 84.31 231 PHE A O 1
ATOM 1887 N N . ALA A 1 232 ? -9.414 -5.844 27.773 1.00 84.06 232 ALA A N 1
ATOM 1888 C CA . ALA A 1 232 ? -8.207 -6.675 27.806 1.00 84.06 232 ALA A CA 1
ATOM 1889 C C . ALA A 1 232 ? -7.951 -7.380 26.454 1.00 84.06 232 ALA A C 1
ATOM 1891 O O . ALA A 1 232 ? -6.814 -7.475 25.990 1.00 84.06 232 ALA A O 1
ATOM 1892 N N . LYS A 1 233 ? -9.017 -7.821 25.765 1.00 85.88 233 LYS A N 1
ATOM 1893 C CA . LYS A 1 233 ? -8.912 -8.361 24.397 1.00 85.88 233 LYS A CA 1
ATOM 1894 C C . LYS A 1 233 ? -8.445 -7.312 23.382 1.00 85.88 233 LYS A C 1
ATOM 1896 O O . LYS A 1 233 ? -7.718 -7.675 22.463 1.00 85.88 233 LYS A O 1
ATOM 1901 N N . HIS A 1 234 ? -8.849 -6.051 23.545 1.00 84.38 234 HIS A N 1
ATOM 1902 C CA . HIS A 1 234 ? -8.420 -4.945 22.687 1.00 84.38 234 HIS A CA 1
ATOM 1903 C C . HIS A 1 234 ? -6.914 -4.692 22.800 1.00 84.38 234 HIS A C 1
ATOM 1905 O O . HIS A 1 234 ? -6.228 -4.638 21.784 1.00 84.38 234 HIS A O 1
ATOM 1911 N N . VAL A 1 235 ? -6.387 -4.629 24.027 1.00 82.38 235 VAL A N 1
ATOM 1912 C CA . VAL A 1 235 ? -4.947 -4.443 24.277 1.00 82.38 235 VAL A CA 1
ATOM 1913 C C . VAL A 1 235 ? -4.135 -5.565 23.624 1.00 82.38 235 VAL A C 1
ATOM 1915 O O . VAL A 1 235 ? -3.248 -5.298 22.816 1.00 82.38 235 VAL A O 1
ATOM 1918 N N . LYS A 1 236 ? -4.527 -6.824 23.857 1.00 81.56 236 LYS A N 1
ATOM 1919 C CA . LYS A 1 236 ? -3.873 -7.991 23.243 1.00 81.56 236 LYS A CA 1
ATOM 1920 C C . LYS A 1 236 ? -3.929 -7.972 21.708 1.00 81.56 236 LYS A C 1
ATOM 1922 O O . LYS A 1 236 ? -3.012 -8.448 21.039 1.00 81.56 236 LYS A O 1
ATOM 1927 N N . TYR A 1 237 ? -5.012 -7.455 21.127 1.00 80.69 237 TYR A N 1
ATOM 1928 C CA . TYR A 1 237 ? -5.123 -7.299 19.677 1.00 80.69 237 TYR A CA 1
ATOM 1929 C C . TYR A 1 237 ? -4.126 -6.266 19.137 1.00 80.69 237 TYR A C 1
ATOM 1931 O O . TYR A 1 237 ? -3.445 -6.557 18.155 1.00 80.69 237 TYR A O 1
ATOM 1939 N N . LEU A 1 238 ? -4.004 -5.101 19.783 1.00 77.19 238 LEU A N 1
ATOM 1940 C CA . LEU A 1 238 ? -3.057 -4.054 19.381 1.00 77.19 238 LEU A CA 1
ATOM 1941 C C . LEU A 1 238 ? -1.604 -4.547 19.444 1.00 77.19 238 LEU A C 1
ATOM 1943 O O . LEU A 1 238 ? -0.832 -4.313 18.514 1.00 77.19 238 LEU A O 1
ATOM 1947 N N . GLU A 1 239 ? -1.247 -5.305 20.482 1.00 75.62 239 GLU A N 1
ATOM 1948 C CA . GLU A 1 239 ? 0.074 -5.936 20.601 1.00 75.62 239 GLU A CA 1
ATOM 1949 C C . GLU A 1 239 ? 0.358 -6.873 19.418 1.00 75.62 239 GLU A C 1
ATOM 1951 O O . GLU A 1 239 ? 1.362 -6.716 18.720 1.00 75.62 239 GLU A O 1
ATOM 1956 N N . ASN A 1 240 ? -0.562 -7.795 19.118 1.00 76.69 240 ASN A N 1
ATOM 1957 C CA . ASN A 1 240 ? -0.424 -8.722 17.991 1.00 76.69 240 ASN A CA 1
ATOM 1958 C C . ASN A 1 240 ? -0.331 -8.002 16.639 1.00 76.69 240 ASN A C 1
ATOM 1960 O O . ASN A 1 240 ? 0.426 -8.415 15.753 1.00 76.69 240 ASN A O 1
ATOM 1964 N N . LEU A 1 241 ? -1.097 -6.927 16.469 1.00 71.31 241 LEU A N 1
ATOM 1965 C CA . LEU A 1 241 ? -1.117 -6.143 15.243 1.00 71.31 241 LEU A CA 1
ATOM 1966 C C . LEU A 1 241 ? 0.195 -5.369 15.057 1.00 71.31 241 LEU A C 1
ATOM 1968 O O . LEU A 1 241 ? 0.763 -5.400 13.966 1.00 71.31 241 LEU A O 1
ATOM 1972 N N . SER A 1 242 ? 0.752 -4.798 16.129 1.00 70.50 242 SER A N 1
ATOM 1973 C CA . SER A 1 242 ? 2.066 -4.140 16.107 1.00 70.50 242 SER A CA 1
ATOM 1974 C C . SER A 1 242 ? 3.200 -5.107 15.728 1.00 70.50 242 SER A C 1
ATOM 1976 O O . SER A 1 242 ? 4.027 -4.797 14.866 1.00 70.50 242 SER A O 1
ATOM 1978 N N . LEU A 1 243 ? 3.184 -6.329 16.277 1.00 69.44 243 LEU A N 1
ATOM 1979 C CA . LEU A 1 243 ? 4.128 -7.396 15.930 1.00 69.44 243 LEU A CA 1
ATOM 1980 C C . LEU A 1 243 ? 3.985 -7.821 14.464 1.00 69.44 243 LEU A C 1
ATOM 1982 O O . LEU A 1 243 ? 4.974 -8.119 13.795 1.00 69.44 243 LEU A O 1
ATOM 1986 N N . THR A 1 244 ? 2.758 -7.841 13.945 1.00 65.12 244 THR A N 1
ATOM 1987 C CA . THR A 1 244 ? 2.477 -8.205 12.550 1.00 65.12 244 THR A CA 1
ATOM 1988 C C . THR A 1 244 ? 2.913 -7.111 11.579 1.00 65.12 244 THR A C 1
ATOM 1990 O O . THR A 1 244 ? 3.523 -7.415 10.555 1.00 65.12 244 THR A O 1
ATOM 1993 N N . LYS A 1 245 ? 2.706 -5.837 11.925 1.00 64.38 245 LYS A N 1
ATOM 1994 C CA . LYS A 1 245 ? 3.219 -4.699 11.156 1.00 64.38 245 LYS A CA 1
ATOM 1995 C C . LYS A 1 245 ? 4.743 -4.727 11.062 1.00 64.38 245 LYS A C 1
ATOM 1997 O O . LYS A 1 245 ? 5.285 -4.644 9.965 1.00 64.38 245 LYS A O 1
ATOM 2002 N N . GLN A 1 246 ? 5.436 -4.963 12.179 1.00 65.31 246 GLN A N 1
ATOM 2003 C CA . GLN A 1 246 ? 6.895 -5.121 12.175 1.00 65.31 246 GLN A CA 1
ATOM 2004 C C . GLN A 1 246 ? 7.366 -6.275 11.276 1.00 65.31 246 GLN A C 1
ATOM 2006 O O . GLN A 1 246 ? 8.424 -6.178 10.651 1.00 65.31 246 GLN A O 1
ATOM 2011 N N . LYS A 1 247 ? 6.598 -7.372 11.191 1.00 63.03 247 LYS A N 1
ATOM 2012 C CA . LYS A 1 247 ? 6.877 -8.475 10.257 1.00 63.03 247 LYS A CA 1
ATOM 2013 C C . LYS A 1 247 ? 6.666 -8.052 8.800 1.00 63.03 247 LYS A C 1
ATOM 2015 O O . LYS A 1 247 ? 7.496 -8.389 7.961 1.00 63.03 247 LYS A O 1
ATOM 2020 N N . PHE A 1 248 ? 5.608 -7.301 8.505 1.00 60.16 248 PHE A N 1
ATOM 2021 C CA . PHE A 1 248 ? 5.292 -6.847 7.151 1.00 60.16 248 PHE A CA 1
ATOM 2022 C C . PHE A 1 248 ? 6.248 -5.769 6.628 1.00 60.16 248 PHE A C 1
ATOM 2024 O O . PHE A 1 248 ? 6.709 -5.872 5.495 1.00 60.16 248 PHE A O 1
ATOM 2031 N N . ASP A 1 249 ? 6.630 -4.789 7.448 1.00 57.22 249 ASP A N 1
ATOM 2032 C CA . ASP A 1 249 ? 7.600 -3.751 7.063 1.00 57.22 249 ASP A CA 1
ATOM 2033 C C . ASP A 1 249 ? 8.946 -4.355 6.625 1.00 57.22 249 ASP A C 1
ATOM 2035 O O . ASP A 1 249 ? 9.637 -3.809 5.762 1.00 57.22 249 ASP A O 1
ATOM 2039 N N . ARG A 1 250 ? 9.296 -5.531 7.167 1.00 56.47 250 ARG A N 1
ATOM 2040 C CA . ARG A 1 250 ? 10.458 -6.322 6.734 1.00 56.47 250 ARG A CA 1
ATOM 2041 C C . ARG A 1 250 ? 10.236 -7.046 5.393 1.00 56.47 250 ARG A C 1
ATOM 2043 O O . ARG A 1 250 ? 11.213 -7.324 4.707 1.00 56.47 250 ARG A O 1
ATOM 2050 N N . GLN A 1 251 ? 8.992 -7.332 5.000 1.00 52.88 251 GLN A N 1
ATOM 2051 C CA . GLN A 1 251 ? 8.614 -8.036 3.761 1.00 52.88 251 GLN A CA 1
ATOM 2052 C C . GLN A 1 251 ? 8.374 -7.115 2.550 1.00 52.88 251 GLN A C 1
ATOM 2054 O O . GLN A 1 251 ? 8.651 -7.534 1.424 1.00 52.88 251 GLN A O 1
ATOM 2059 N N . ILE A 1 252 ? 7.910 -5.869 2.737 1.00 49.53 252 ILE A N 1
ATOM 2060 C CA . ILE A 1 252 ? 7.654 -4.916 1.626 1.00 49.53 252 ILE A CA 1
ATOM 2061 C C . ILE A 1 252 ? 8.911 -4.682 0.773 1.00 49.53 252 ILE A C 1
ATOM 2063 O O . ILE A 1 252 ? 8.809 -4.456 -0.429 1.00 49.53 252 ILE A O 1
ATOM 2067 N N . GLN A 1 253 ? 10.104 -4.796 1.363 1.00 46.41 253 GLN A N 1
ATOM 2068 C CA . GLN A 1 253 ? 11.376 -4.660 0.642 1.00 46.41 253 GLN A CA 1
ATOM 2069 C C . GLN A 1 253 ? 11.649 -5.800 -0.364 1.00 46.41 253 GLN A C 1
ATOM 2071 O O . GLN A 1 253 ? 12.573 -5.679 -1.165 1.00 46.41 253 GLN A O 1
ATOM 2076 N N . ILE A 1 254 ? 10.878 -6.896 -0.316 1.00 41.94 254 ILE A N 1
ATOM 2077 C CA . ILE A 1 254 ? 11.135 -8.157 -1.034 1.00 41.94 254 ILE A CA 1
ATOM 2078 C C . ILE A 1 254 ? 10.035 -8.460 -2.071 1.00 41.94 254 ILE A C 1
ATOM 2080 O O . ILE A 1 254 ? 10.340 -8.973 -3.145 1.00 41.94 254 ILE A O 1
ATOM 2084 N N . MET A 1 255 ? 8.764 -8.124 -1.796 1.00 41.00 255 MET A N 1
ATOM 2085 C CA . MET A 1 255 ? 7.639 -8.336 -2.728 1.00 41.00 255 MET A CA 1
ATOM 2086 C C . MET A 1 255 ? 6.689 -7.119 -2.794 1.00 41.00 255 MET A C 1
ATOM 2088 O O . MET A 1 255 ? 5.681 -7.078 -2.084 1.00 41.00 255 MET A O 1
ATOM 2092 N N . PRO A 1 256 ? 6.938 -6.150 -3.698 1.00 43.94 256 PRO A N 1
ATOM 2093 C CA . PRO A 1 256 ? 6.163 -4.908 -3.843 1.00 43.94 256 PRO A CA 1
ATOM 2094 C C . PRO A 1 256 ? 4.807 -5.104 -4.558 1.00 43.94 256 PRO A C 1
ATOM 2096 O O . PRO A 1 256 ? 4.323 -4.248 -5.297 1.00 43.94 256 PRO A O 1
ATOM 2099 N N . SER A 1 257 ? 4.180 -6.270 -4.421 1.00 43.84 257 SER A N 1
ATOM 2100 C CA . SER A 1 257 ? 2.903 -6.593 -5.077 1.00 43.84 257 SER A CA 1
ATOM 2101 C C . SER A 1 257 ? 1.915 -7.336 -4.183 1.00 43.84 257 SER A C 1
ATOM 2103 O O . SER A 1 257 ? 0.766 -7.505 -4.586 1.00 43.84 257 SER A O 1
ATOM 2105 N N . LEU A 1 258 ? 2.312 -7.743 -2.973 1.00 48.44 258 LEU A N 1
ATOM 2106 C CA . LEU A 1 258 ? 1.402 -8.390 -2.032 1.00 48.44 258 LEU A CA 1
ATOM 2107 C C . LEU A 1 258 ? 0.609 -7.335 -1.239 1.00 48.44 258 LEU A C 1
ATOM 2109 O O . LEU A 1 258 ? 1.216 -6.475 -0.596 1.00 48.44 258 LEU A O 1
ATOM 2113 N N . PRO A 1 259 ? -0.737 -7.381 -1.269 1.00 54.38 259 PRO A N 1
ATOM 2114 C CA . PRO A 1 259 ? -1.555 -6.579 -0.373 1.00 54.38 259 PRO A CA 1
ATOM 2115 C C . PRO A 1 259 ? -1.348 -7.049 1.071 1.00 54.38 259 PRO A C 1
ATOM 2117 O O . PRO A 1 259 ? -1.330 -8.254 1.337 1.00 54.38 259 PRO A O 1
ATOM 2120 N N . PHE A 1 260 ? -1.227 -6.106 2.005 1.00 52.12 260 PHE A N 1
ATOM 2121 C CA . PHE A 1 260 ? -0.998 -6.368 3.431 1.00 52.12 260 PHE A CA 1
ATOM 2122 C C . PHE A 1 260 ? -2.062 -7.308 4.031 1.00 52.12 260 PHE A C 1
ATOM 2124 O O . PHE A 1 260 ? -1.733 -8.261 4.740 1.00 52.12 260 PHE A O 1
ATOM 2131 N N . LEU A 1 261 ? -3.323 -7.162 3.612 1.00 50.72 261 LEU A N 1
ATOM 2132 C CA . LEU A 1 261 ? -4.431 -8.080 3.925 1.00 50.72 261 LEU A CA 1
ATOM 2133 C C . LEU A 1 261 ? -4.190 -9.561 3.553 1.00 50.72 261 LEU A C 1
ATOM 2135 O O . LEU A 1 261 ? -4.686 -10.451 4.247 1.00 50.72 261 LEU A O 1
ATOM 2139 N N . LYS A 1 262 ? -3.424 -9.865 2.494 1.00 52.88 262 LYS A N 1
ATOM 2140 C CA . LYS A 1 262 ? -3.076 -11.256 2.127 1.00 52.88 262 LYS A CA 1
ATOM 2141 C C . LYS A 1 262 ? -1.970 -11.840 3.009 1.00 52.88 262 LYS A C 1
ATOM 2143 O O . LYS A 1 262 ? -1.945 -13.049 3.220 1.00 52.88 262 LYS A O 1
ATOM 2148 N N . VAL A 1 263 ? -1.087 -10.998 3.547 1.00 51.06 263 VAL A N 1
ATOM 2149 C CA . VAL A 1 263 ? -0.059 -11.414 4.516 1.00 51.06 263 VAL A CA 1
ATOM 2150 C C . VAL A 1 263 ? -0.685 -11.685 5.886 1.00 51.06 263 VAL A C 1
ATOM 2152 O O . VAL A 1 263 ? -0.322 -12.652 6.547 1.00 51.06 263 VAL A O 1
ATOM 2155 N N . LEU A 1 264 ? -1.686 -10.891 6.279 1.00 48.97 264 LEU A N 1
ATOM 2156 C CA . LEU A 1 264 ? -2.461 -11.095 7.509 1.00 48.97 264 LEU A CA 1
ATOM 2157 C C . LEU A 1 264 ? -3.228 -12.427 7.546 1.00 48.97 264 LEU A C 1
ATOM 2159 O O . LEU A 1 264 ? -3.491 -12.950 8.625 1.00 48.97 264 LEU A O 1
ATOM 2163 N N . THR A 1 265 ? -3.615 -12.961 6.386 1.00 46.62 265 THR A N 1
ATOM 2164 C CA . THR A 1 265 ? -4.542 -14.099 6.279 1.00 46.62 265 THR A CA 1
ATOM 2165 C C . THR A 1 265 ? -3.874 -15.431 5.952 1.00 46.62 265 THR A C 1
ATOM 2167 O O . THR A 1 265 ? -4.539 -16.461 6.044 1.00 46.62 265 THR A O 1
ATOM 2170 N N . ASN A 1 266 ? -2.584 -15.452 5.600 1.00 45.09 266 ASN A N 1
ATOM 2171 C CA . ASN A 1 266 ? -1.921 -16.681 5.173 1.00 45.09 266 ASN A CA 1
ATOM 2172 C C . ASN A 1 266 ? -0.574 -16.918 5.895 1.00 45.09 266 ASN A C 1
ATOM 2174 O O . ASN A 1 266 ? 0.398 -16.205 5.631 1.00 45.09 266 ASN A O 1
ATOM 2178 N N . PRO A 1 267 ? -0.477 -17.949 6.761 1.00 48.16 267 PRO A N 1
ATOM 2179 C CA . PRO A 1 267 ? 0.756 -18.295 7.470 1.00 48.16 267 PRO A CA 1
ATOM 2180 C C . PRO A 1 267 ? 1.854 -18.877 6.560 1.00 48.16 267 PRO A C 1
ATOM 2182 O O . PRO A 1 267 ? 3.007 -18.942 6.981 1.00 48.16 267 PRO A O 1
ATOM 2185 N N . ALA A 1 268 ? 1.533 -19.268 5.318 1.00 41.84 268 ALA A N 1
ATOM 2186 C CA . ALA A 1 268 ? 2.487 -19.846 4.367 1.00 41.84 268 ALA A CA 1
ATOM 2187 C C . ALA A 1 268 ? 3.528 -18.844 3.830 1.00 41.84 268 ALA A C 1
ATOM 2189 O O . ALA A 1 268 ? 4.555 -19.261 3.305 1.00 41.84 268 ALA A O 1
ATOM 2190 N N . TYR A 1 269 ? 3.334 -17.531 4.013 1.00 45.56 269 TYR A N 1
ATOM 2191 C CA . TYR A 1 269 ? 4.345 -16.505 3.698 1.00 45.56 269 TYR A CA 1
ATOM 2192 C C . TYR A 1 269 ? 5.436 -16.389 4.785 1.00 45.56 269 TYR A C 1
ATOM 2194 O O . TYR A 1 269 ? 5.966 -15.309 5.066 1.00 45.56 269 TYR A O 1
ATOM 2202 N N . GLY A 1 270 ? 5.760 -17.519 5.419 1.00 39.84 270 GLY A N 1
ATOM 2203 C CA . GLY A 1 270 ? 6.813 -17.667 6.411 1.00 39.84 270 GLY A CA 1
ATOM 2204 C C . GLY A 1 270 ? 8.197 -17.371 5.828 1.00 39.84 270 GLY A C 1
ATOM 2205 O O . GLY A 1 270 ? 8.691 -18.076 4.961 1.00 39.84 270 GLY A O 1
ATOM 2206 N N . ILE A 1 271 ? 8.789 -16.293 6.339 1.00 37.78 271 ILE A N 1
ATOM 2207 C CA . ILE A 1 271 ? 10.212 -15.923 6.421 1.00 37.78 271 ILE A CA 1
ATOM 2208 C C . ILE A 1 271 ? 11.200 -16.760 5.571 1.00 37.78 271 ILE A C 1
ATOM 2210 O O . ILE A 1 271 ? 11.675 -17.800 6.029 1.00 37.78 271 ILE A O 1
ATOM 2214 N N . PRO A 1 272 ? 11.749 -16.197 4.483 1.00 33.44 272 PRO A N 1
ATOM 2215 C CA . PRO A 1 272 ? 13.179 -16.268 4.234 1.00 33.44 272 PRO A CA 1
ATOM 2216 C C . PRO A 1 272 ? 13.877 -15.201 5.098 1.00 33.44 272 PRO A C 1
ATOM 2218 O O . PRO A 1 272 ? 13.501 -14.027 5.100 1.00 33.44 272 PRO A O 1
ATOM 2221 N N . ARG A 1 273 ? 14.880 -15.601 5.888 1.00 31.75 273 ARG A N 1
ATOM 2222 C CA . ARG A 1 273 ? 15.664 -14.685 6.733 1.00 31.75 273 ARG A CA 1
ATOM 2223 C C . ARG A 1 273 ? 16.561 -13.818 5.847 1.00 31.75 273 ARG A C 1
ATOM 2225 O O . ARG A 1 273 ? 17.598 -14.305 5.416 1.00 31.75 273 ARG A O 1
ATOM 2232 N N . TYR A 1 274 ? 16.240 -12.540 5.645 1.00 38.59 274 TYR A N 1
ATOM 2233 C CA . TYR A 1 274 ? 17.190 -11.599 5.036 1.00 38.59 274 TYR A CA 1
ATOM 2234 C C . TYR A 1 274 ? 17.226 -10.239 5.735 1.00 38.59 274 TYR A C 1
ATOM 2236 O O . TYR A 1 274 ? 16.239 -9.764 6.298 1.00 38.59 274 TYR A O 1
ATOM 2244 N N . ARG A 1 275 ? 18.433 -9.654 5.748 1.00 31.19 275 ARG A N 1
ATOM 2245 C CA . ARG A 1 275 ? 18.778 -8.396 6.418 1.00 31.19 275 ARG A CA 1
ATOM 2246 C C . ARG A 1 275 ? 18.078 -7.211 5.753 1.00 31.19 275 ARG A C 1
ATOM 2248 O O . ARG A 1 275 ? 18.168 -7.039 4.543 1.00 31.19 275 ARG A O 1
ATOM 2255 N N . SER A 1 276 ? 17.493 -6.364 6.598 1.00 32.44 276 SER A N 1
ATOM 2256 C CA . SER A 1 276 ? 17.165 -4.960 6.333 1.00 32.44 276 SER A CA 1
ATOM 2257 C C . SER A 1 276 ? 18.245 -4.304 5.468 1.00 32.44 276 SER A C 1
ATOM 2259 O O . SER A 1 276 ? 19.374 -4.116 5.932 1.00 32.44 276 SER A O 1
ATOM 2261 N N . MET A 1 277 ? 17.915 -3.957 4.222 1.00 36.56 277 MET A N 1
ATOM 2262 C CA . MET A 1 277 ? 18.819 -3.171 3.388 1.00 36.56 277 MET A CA 1
ATOM 2263 C C . MET A 1 277 ? 18.688 -1.701 3.784 1.00 36.56 277 MET A C 1
ATOM 2265 O O . MET A 1 277 ? 17.651 -1.073 3.574 1.00 36.56 277 MET A O 1
ATOM 2269 N N . ASN A 1 278 ? 19.759 -1.153 4.360 1.00 36.00 278 ASN A N 1
ATOM 2270 C CA . ASN A 1 278 ? 19.914 0.287 4.551 1.00 36.00 278 ASN A CA 1
ATOM 2271 C C . ASN A 1 278 ? 19.765 1.026 3.210 1.00 36.00 278 ASN A C 1
ATOM 2273 O O . ASN A 1 278 ? 19.982 0.444 2.143 1.00 36.00 278 ASN A O 1
ATOM 2277 N N . SER A 1 279 ? 19.439 2.322 3.270 1.00 45.34 279 SER A N 1
ATOM 2278 C CA . SER A 1 279 ? 19.344 3.221 2.113 1.00 45.34 279 SER A CA 1
ATOM 2279 C C . SER A 1 279 ? 20.713 3.424 1.452 1.00 45.34 279 SER A C 1
ATOM 2281 O O . SER A 1 279 ? 21.370 4.453 1.608 1.00 45.34 279 SER A O 1
ATOM 2283 N N . LEU A 1 280 ? 21.182 2.411 0.734 1.00 52.84 280 LEU A N 1
ATOM 2284 C CA . LEU A 1 280 ? 22.363 2.503 -0.102 1.00 52.84 280 LEU A CA 1
ATOM 2285 C C . LEU A 1 280 ? 22.056 3.426 -1.293 1.00 52.84 280 LEU A C 1
ATOM 2287 O O . LEU A 1 280 ? 20.945 3.379 -1.834 1.00 52.84 280 LEU A O 1
ATOM 2291 N N . PRO A 1 281 ? 23.028 4.242 -1.739 1.00 65.06 281 PRO A N 1
ATOM 2292 C CA . PRO A 1 281 ? 22.927 4.971 -2.998 1.00 65.06 281 PRO A CA 1
ATOM 2293 C C . PRO A 1 281 ? 22.502 4.026 -4.130 1.00 65.06 281 PRO A C 1
ATOM 2295 O O . PRO A 1 281 ? 22.993 2.897 -4.192 1.00 65.06 281 PRO A O 1
ATOM 2298 N N . TRP A 1 282 ? 21.635 4.485 -5.041 1.00 70.94 282 TRP A N 1
ATOM 2299 C CA . TRP A 1 282 ? 21.092 3.679 -6.151 1.00 70.94 282 TRP A CA 1
ATOM 2300 C C . TRP A 1 282 ? 22.164 2.862 -6.891 1.00 70.94 282 TRP A C 1
ATOM 2302 O O . TRP A 1 282 ? 21.953 1.683 -7.170 1.00 70.94 282 TRP A O 1
ATOM 2312 N N . ILE A 1 283 ? 23.330 3.474 -7.123 1.00 68.50 283 ILE A N 1
ATOM 2313 C CA . ILE A 1 283 ? 24.480 2.853 -7.792 1.00 68.50 283 ILE A CA 1
ATOM 2314 C C . ILE A 1 283 ? 24.976 1.621 -7.024 1.00 68.50 283 ILE A C 1
ATOM 2316 O O . ILE A 1 283 ? 25.186 0.581 -7.631 1.00 68.50 283 ILE A O 1
ATOM 2320 N N . LYS A 1 284 ? 25.114 1.703 -5.693 1.00 67.69 284 LYS A N 1
ATOM 2321 C CA . LYS A 1 284 ? 25.585 0.578 -4.865 1.00 67.69 284 LYS A CA 1
ATOM 2322 C C . LYS A 1 284 ? 24.566 -0.560 -4.802 1.00 67.69 284 LYS A C 1
ATOM 2324 O O . LYS A 1 284 ? 24.960 -1.713 -4.716 1.00 67.69 284 LYS A O 1
ATOM 2329 N N . ARG A 1 285 ? 23.267 -0.247 -4.849 1.00 65.19 285 ARG A N 1
ATOM 2330 C CA . ARG A 1 285 ? 22.193 -1.256 -4.795 1.00 65.19 285 ARG A CA 1
ATOM 2331 C C . ARG A 1 285 ? 22.010 -2.007 -6.115 1.00 65.19 285 ARG A C 1
ATOM 2333 O O . ARG A 1 285 ? 21.567 -3.146 -6.099 1.00 65.19 285 ARG A O 1
ATOM 2340 N N . ASN A 1 286 ? 22.346 -1.373 -7.236 1.00 67.50 286 ASN A N 1
ATOM 2341 C CA . ASN A 1 286 ? 22.173 -1.938 -8.575 1.00 67.50 286 ASN A CA 1
ATOM 2342 C C . ASN A 1 286 ? 23.513 -2.197 -9.269 1.00 67.50 286 ASN A C 1
ATOM 2344 O O . ASN A 1 286 ? 23.535 -2.316 -10.488 1.00 67.50 286 ASN A O 1
ATOM 2348 N N . PHE A 1 287 ? 24.620 -2.252 -8.522 1.00 71.12 287 PHE A N 1
ATOM 2349 C CA . PHE A 1 287 ? 25.963 -2.321 -9.095 1.00 71.12 287 PHE A CA 1
ATOM 2350 C C . PHE A 1 287 ? 26.111 -3.510 -10.045 1.00 71.12 287 PHE A C 1
ATOM 2352 O O . PHE A 1 287 ? 26.502 -3.304 -11.184 1.00 71.12 287 PHE A O 1
ATOM 2359 N N . ASP A 1 288 ? 25.693 -4.709 -9.635 1.00 64.12 288 ASP A N 1
ATOM 2360 C CA . ASP A 1 288 ? 25.822 -5.918 -10.458 1.00 64.12 288 ASP A CA 1
ATOM 2361 C C . ASP A 1 288 ? 24.953 -5.858 -11.722 1.00 64.12 288 ASP A C 1
ATOM 2363 O O . ASP A 1 288 ? 25.409 -6.190 -12.811 1.00 64.12 288 ASP A O 1
ATOM 2367 N N . GLN A 1 289 ? 23.715 -5.363 -11.615 1.00 65.81 289 GLN A N 1
ATOM 2368 C CA . GLN A 1 289 ? 22.826 -5.192 -12.773 1.00 65.81 289 GLN A CA 1
ATOM 2369 C C . GLN A 1 289 ? 23.324 -4.101 -13.728 1.00 65.81 289 GLN A C 1
ATOM 2371 O O . GLN A 1 289 ? 23.245 -4.252 -14.947 1.00 65.81 289 GLN A O 1
ATOM 2376 N N . LEU A 1 290 ? 23.853 -3.003 -13.181 1.00 69.56 290 LEU A N 1
ATOM 2377 C CA . LEU A 1 290 ? 24.481 -1.946 -13.962 1.00 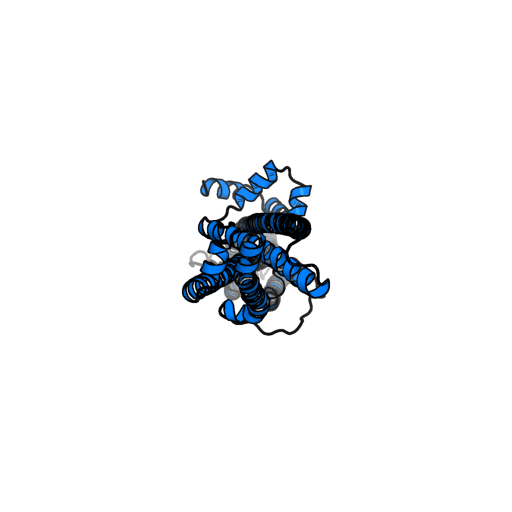69.56 290 LEU A CA 1
ATOM 2378 C C . LEU A 1 290 ? 25.747 -2.467 -14.630 1.00 69.56 290 LEU A C 1
ATOM 2380 O O . LEU A 1 290 ? 25.907 -2.227 -15.813 1.00 69.56 290 LEU A O 1
ATOM 2384 N N . LEU A 1 291 ? 26.599 -3.218 -13.935 1.00 69.88 291 LEU A N 1
ATOM 2385 C CA . LEU A 1 291 ? 27.807 -3.813 -14.497 1.00 69.88 291 LEU A CA 1
ATOM 2386 C C . LEU A 1 291 ? 27.446 -4.763 -15.648 1.00 69.88 291 LEU A C 1
ATOM 2388 O O . LEU A 1 291 ? 27.977 -4.618 -16.747 1.00 69.88 291 LEU A O 1
ATOM 2392 N N . LEU A 1 292 ? 26.485 -5.666 -15.438 1.00 64.06 292 LEU A N 1
ATOM 2393 C CA . LEU A 1 292 ? 26.051 -6.645 -16.438 1.00 64.06 292 LEU A CA 1
ATOM 2394 C C . LEU A 1 292 ? 25.394 -6.009 -17.672 1.00 64.06 292 LEU A C 1
ATOM 2396 O O . LEU A 1 292 ? 25.491 -6.575 -18.754 1.00 64.06 292 LEU A O 1
ATOM 2400 N N . GLY A 1 293 ? 24.746 -4.846 -17.542 1.00 60.53 293 GLY A N 1
ATOM 2401 C CA . GLY A 1 293 ? 24.142 -4.135 -18.678 1.00 60.53 293 GLY A CA 1
ATOM 2402 C C . GLY A 1 293 ? 25.061 -3.101 -19.342 1.00 60.53 293 GLY A C 1
ATOM 2403 O O . GLY A 1 293 ? 25.077 -2.957 -20.564 1.00 60.53 293 GLY A O 1
ATOM 2404 N N . LEU A 1 294 ? 25.869 -2.397 -18.551 1.00 68.06 294 LEU A N 1
ATOM 2405 C CA . LEU A 1 294 ? 26.779 -1.348 -19.008 1.00 68.06 294 LEU A CA 1
ATOM 2406 C C . LEU A 1 294 ? 28.007 -1.939 -19.702 1.00 68.06 294 LEU A C 1
ATOM 2408 O O . LEU A 1 294 ? 28.449 -1.386 -20.703 1.00 68.06 294 LEU A O 1
ATOM 2412 N N . THR A 1 295 ? 28.528 -3.072 -19.220 1.00 65.19 295 THR A N 1
ATOM 2413 C CA . THR A 1 295 ? 29.727 -3.708 -19.790 1.00 65.19 295 THR A CA 1
ATOM 2414 C C . THR A 1 295 ? 29.488 -4.136 -21.243 1.00 65.19 295 THR A C 1
ATOM 2416 O O . THR A 1 295 ? 30.223 -3.664 -22.107 1.00 65.19 295 THR A O 1
ATOM 2419 N N . PRO A 1 296 ? 28.428 -4.890 -21.592 1.00 60.81 296 PRO A N 1
ATOM 2420 C CA . PRO A 1 296 ? 28.136 -5.198 -22.993 1.00 60.81 296 PRO A CA 1
ATOM 2421 C C . PRO A 1 296 ? 27.808 -3.959 -23.836 1.00 60.81 296 PRO A C 1
ATOM 2423 O O . PRO A 1 296 ? 28.134 -3.927 -25.017 1.00 60.81 296 PRO A O 1
ATOM 2426 N N . THR A 1 297 ? 27.207 -2.918 -23.247 1.00 65.06 297 THR A N 1
ATOM 2427 C CA . THR A 1 297 ? 26.876 -1.674 -23.967 1.00 65.06 297 THR A CA 1
ATOM 2428 C C . THR A 1 297 ? 28.132 -0.874 -24.323 1.00 65.06 297 THR A C 1
ATOM 2430 O O . THR A 1 297 ? 28.257 -0.400 -25.450 1.00 65.06 297 THR A O 1
ATOM 2433 N N . ILE A 1 298 ? 29.082 -0.752 -23.389 1.00 67.38 298 ILE A N 1
ATOM 2434 C CA . ILE A 1 298 ? 30.358 -0.063 -23.610 1.00 67.38 298 ILE A CA 1
ATOM 2435 C C . ILE A 1 298 ? 31.245 -0.891 -24.525 1.00 67.38 298 ILE A C 1
ATOM 2437 O O . ILE A 1 298 ? 31.690 -0.379 -25.540 1.00 67.38 298 ILE A O 1
ATOM 2441 N N . TRP A 1 299 ? 31.486 -2.162 -24.209 1.00 65.25 299 TRP A N 1
ATOM 2442 C CA . TRP A 1 299 ? 32.401 -2.994 -24.989 1.00 65.25 299 TRP A CA 1
ATOM 2443 C C . TRP A 1 299 ? 31.834 -3.341 -26.363 1.00 65.25 299 TRP A C 1
ATOM 2445 O O . TRP A 1 299 ? 32.567 -3.302 -27.343 1.00 65.25 299 TRP A O 1
ATOM 2455 N N . GLY A 1 300 ? 30.529 -3.600 -26.462 1.00 63.75 300 GLY A N 1
ATOM 2456 C CA . GLY A 1 300 ? 29.849 -3.809 -27.737 1.00 63.75 300 GLY A CA 1
ATOM 2457 C C . GLY A 1 300 ? 29.794 -2.537 -28.581 1.00 63.75 300 GLY A C 1
ATOM 2458 O O . GLY A 1 300 ? 30.127 -2.584 -29.760 1.00 63.75 300 GLY A O 1
ATOM 2459 N N . GLY A 1 301 ? 29.442 -1.388 -27.988 1.00 63.75 301 GLY A N 1
ATOM 2460 C CA . GLY A 1 301 ? 29.471 -0.088 -28.669 1.00 63.75 301 GLY A CA 1
ATOM 2461 C C . GLY A 1 301 ? 30.874 0.293 -29.135 1.00 63.75 301 GLY A C 1
ATOM 2462 O O . GLY A 1 301 ? 31.080 0.606 -30.304 1.00 63.75 301 GLY A O 1
ATOM 2463 N N . PHE A 1 302 ? 31.866 0.147 -28.266 1.00 66.50 302 PHE A N 1
ATOM 2464 C CA . PHE A 1 302 ? 33.255 0.449 -28.578 1.00 66.50 302 PHE A CA 1
ATOM 2465 C C . PHE A 1 302 ? 33.817 -0.479 -29.663 1.00 66.50 302 PHE A C 1
ATOM 2467 O O . PHE A 1 302 ? 34.320 0.003 -30.675 1.00 66.50 302 PHE A O 1
ATOM 2474 N N . ALA A 1 303 ? 33.668 -1.801 -29.519 1.00 63.91 303 ALA A N 1
ATOM 2475 C CA . ALA A 1 303 ? 34.141 -2.765 -30.513 1.00 63.91 303 ALA A CA 1
ATOM 2476 C C . ALA A 1 303 ? 33.461 -2.563 -31.874 1.00 63.91 303 ALA A C 1
ATOM 2478 O O . ALA A 1 303 ? 34.128 -2.589 -32.905 1.00 63.91 303 ALA A O 1
ATOM 2479 N N . SER A 1 304 ? 32.155 -2.288 -31.889 1.00 63.28 304 SER A N 1
ATOM 2480 C CA . SER A 1 304 ? 31.415 -2.029 -33.126 1.00 63.28 304 SER A CA 1
ATOM 2481 C C . SER A 1 304 ? 31.870 -0.776 -33.860 1.00 63.28 304 SER A C 1
ATOM 2483 O O . SER A 1 304 ? 31.988 -0.788 -35.084 1.00 63.28 304 SER A O 1
ATOM 2485 N N . MET A 1 305 ? 32.187 0.284 -33.117 1.00 64.50 305 MET A N 1
ATOM 2486 C CA . MET A 1 305 ? 32.681 1.523 -33.690 1.00 64.50 305 MET A CA 1
ATOM 2487 C C . MET A 1 305 ? 34.102 1.352 -34.217 1.00 64.50 305 MET A C 1
ATOM 2489 O O . MET A 1 305 ? 34.409 1.924 -35.250 1.00 64.50 305 MET A O 1
ATOM 2493 N N . PHE A 1 306 ? 34.946 0.524 -33.594 1.00 64.38 306 PHE A N 1
ATOM 2494 C CA . PHE A 1 306 ? 36.273 0.189 -34.128 1.00 64.38 306 PHE A CA 1
ATOM 2495 C C . PHE A 1 306 ? 36.217 -0.686 -35.376 1.00 64.38 306 PHE A C 1
ATOM 2497 O O . PHE A 1 306 ? 36.989 -0.475 -36.306 1.00 64.38 306 PHE A O 1
ATOM 2504 N N . VAL A 1 307 ? 35.287 -1.638 -35.417 1.00 63.47 307 VAL A N 1
ATOM 2505 C CA . VAL A 1 307 ? 34.976 -2.432 -36.609 1.00 63.47 307 VAL A CA 1
ATOM 2506 C C . VAL A 1 307 ? 34.519 -1.486 -37.727 1.00 63.47 307 VAL A C 1
ATOM 2508 O O . VAL A 1 307 ? 35.123 -1.465 -38.795 1.00 63.47 307 VAL A O 1
ATOM 2511 N N . PHE A 1 308 ? 33.551 -0.605 -37.467 1.00 64.06 308 PHE A N 1
ATOM 2512 C CA . PHE A 1 308 ? 33.098 0.413 -38.419 1.00 64.06 308 PHE A CA 1
ATOM 2513 C C . PHE A 1 308 ? 34.253 1.300 -38.908 1.00 64.06 308 PHE A C 1
ATOM 2515 O O . PHE A 1 308 ? 34.590 1.290 -40.085 1.00 64.06 308 PHE A O 1
ATOM 2522 N N . VAL A 1 309 ? 34.930 1.991 -37.998 1.00 66.44 309 VAL A N 1
ATOM 2523 C CA . VAL A 1 309 ? 36.051 2.894 -38.279 1.00 66.44 309 VAL A CA 1
ATOM 2524 C C . VAL A 1 309 ? 37.188 2.185 -39.026 1.00 66.44 309 VAL A C 1
ATOM 2526 O O . VAL A 1 309 ? 37.694 2.687 -40.028 1.00 66.44 309 VAL A O 1
ATOM 2529 N N . GLY A 1 310 ? 37.578 0.988 -38.591 1.00 65.00 310 GLY A N 1
ATOM 2530 C CA . GLY A 1 310 ? 38.624 0.188 -39.225 1.00 65.00 310 GLY A CA 1
ATOM 2531 C C . GLY A 1 310 ? 38.236 -0.326 -40.613 1.00 65.00 310 GLY A C 1
ATOM 2532 O O . GLY A 1 310 ? 39.096 -0.401 -41.490 1.00 65.00 310 GLY A O 1
ATOM 2533 N N . GLY A 1 311 ? 36.952 -0.632 -40.824 1.00 65.56 311 GLY A N 1
ATOM 2534 C CA . GLY A 1 311 ? 36.412 -1.209 -42.053 1.00 65.56 311 GLY A CA 1
ATOM 2535 C C . GLY A 1 311 ? 35.992 -0.202 -43.128 1.00 65.56 311 GLY A C 1
ATOM 2536 O O . GLY A 1 311 ? 36.043 -0.547 -44.308 1.00 65.56 311 GLY A O 1
ATOM 2537 N N . ILE A 1 312 ? 35.622 1.038 -42.774 1.00 68.81 312 ILE A N 1
ATOM 2538 C CA . ILE A 1 312 ? 35.183 2.064 -43.744 1.00 68.81 312 ILE A CA 1
ATOM 2539 C C . ILE A 1 312 ? 36.217 2.319 -44.853 1.00 68.81 312 ILE A C 1
ATOM 2541 O O . ILE A 1 312 ? 35.796 2.399 -46.003 1.00 68.81 312 ILE A O 1
ATOM 2545 N N . PRO A 1 313 ? 37.540 2.416 -44.604 1.00 69.06 313 PRO A N 1
ATOM 2546 C CA . PRO A 1 313 ? 38.501 2.650 -45.685 1.00 69.06 313 PRO A CA 1
ATOM 2547 C C . PRO A 1 313 ? 38.538 1.516 -46.709 1.00 69.06 313 PRO A C 1
ATOM 2549 O O . PRO A 1 313 ? 38.688 1.769 -47.902 1.00 69.06 313 PRO A O 1
ATOM 2552 N N . ASN A 1 314 ? 38.353 0.272 -46.259 1.00 67.00 314 ASN A N 1
ATOM 2553 C CA . ASN A 1 314 ? 38.261 -0.878 -47.154 1.00 67.00 314 ASN A CA 1
ATOM 2554 C C . ASN A 1 314 ? 36.975 -0.807 -47.983 1.00 67.00 314 ASN A C 1
ATOM 2556 O O . ASN A 1 314 ? 37.012 -1.025 -49.186 1.00 67.00 314 ASN A O 1
ATOM 2560 N N . ILE A 1 315 ? 35.859 -0.405 -47.373 1.00 64.69 315 ILE A N 1
ATOM 2561 C CA . ILE A 1 315 ? 34.579 -0.221 -48.072 1.00 64.69 315 ILE A CA 1
ATOM 2562 C C . ILE A 1 315 ? 34.652 0.928 -49.081 1.00 64.69 315 ILE A C 1
ATOM 2564 O O . ILE A 1 315 ? 34.199 0.783 -50.210 1.00 64.69 315 ILE A O 1
ATOM 2568 N N . ALA A 1 316 ? 35.249 2.058 -48.705 1.00 67.69 316 ALA A N 1
ATOM 2569 C CA . ALA A 1 316 ? 35.450 3.195 -49.594 1.00 67.69 316 ALA A CA 1
ATOM 2570 C C . ALA A 1 316 ? 36.309 2.803 -50.804 1.00 67.69 316 ALA A C 1
ATOM 2572 O O . ALA A 1 316 ? 35.989 3.183 -51.927 1.00 67.69 316 ALA A O 1
ATOM 2573 N N . ARG A 1 317 ? 37.350 1.987 -50.591 1.00 68.62 317 ARG A N 1
ATOM 2574 C CA . ARG A 1 317 ? 38.200 1.458 -51.663 1.00 68.62 317 ARG A CA 1
ATOM 2575 C C . ARG A 1 317 ? 37.431 0.518 -52.597 1.00 68.62 317 ARG A C 1
ATOM 2577 O O . ARG A 1 317 ? 37.537 0.674 -53.807 1.00 68.62 317 ARG A O 1
ATOM 2584 N N . GLU A 1 318 ? 36.636 -0.397 -52.048 1.00 65.00 318 GLU A N 1
ATOM 2585 C CA . GLU A 1 318 ? 35.807 -1.341 -52.819 1.00 65.00 318 GLU A CA 1
ATOM 2586 C C . GLU A 1 318 ? 34.681 -0.647 -53.607 1.00 65.00 318 GLU A C 1
ATOM 2588 O O . GLU A 1 318 ? 34.311 -1.085 -54.691 1.00 65.00 318 GLU A O 1
ATOM 2593 N N . LEU A 1 319 ? 34.158 0.477 -53.109 1.00 65.62 319 LEU A N 1
ATOM 2594 C CA . LEU A 1 319 ? 33.160 1.299 -53.807 1.00 65.62 319 LEU A CA 1
ATOM 2595 C C . LEU A 1 319 ? 33.769 2.258 -54.849 1.00 65.62 319 LEU A C 1
ATOM 2597 O O . LEU A 1 319 ? 33.043 3.050 -55.446 1.00 65.62 319 LEU A O 1
ATOM 2601 N N . GLY A 1 320 ? 35.088 2.213 -55.068 1.00 69.88 320 GLY A N 1
ATOM 2602 C CA . GLY A 1 320 ? 35.793 3.064 -56.033 1.00 69.88 320 GLY A CA 1
ATOM 2603 C C . GLY A 1 320 ? 36.164 4.461 -55.518 1.00 69.88 320 GLY A C 1
ATOM 2604 O O . GLY A 1 320 ? 36.772 5.242 -56.247 1.00 69.88 320 GLY A O 1
ATOM 2605 N N . PHE A 1 321 ? 35.881 4.784 -54.253 1.00 77.81 321 PHE A N 1
ATOM 2606 C CA . PHE A 1 321 ? 36.249 6.051 -53.610 1.00 77.81 321 PHE A CA 1
ATOM 2607 C C . PHE A 1 321 ? 37.671 5.994 -53.032 1.00 77.81 321 PHE A C 1
ATOM 2609 O O . PHE A 1 321 ? 37.890 6.094 -51.822 1.00 77.81 321 PHE A O 1
ATOM 2616 N N . VAL A 1 322 ? 38.662 5.822 -53.908 1.00 77.50 322 VAL A N 1
ATOM 2617 C CA . VAL A 1 322 ? 40.073 5.618 -53.528 1.00 77.50 322 VAL A CA 1
ATOM 2618 C C . VAL A 1 322 ? 40.649 6.810 -52.753 1.00 77.50 322 VAL A C 1
ATOM 2620 O O . VAL A 1 322 ? 41.378 6.621 -51.780 1.00 77.50 322 VAL A O 1
ATOM 2623 N N . GLU A 1 323 ? 40.282 8.037 -53.122 1.00 78.38 323 GLU A N 1
ATOM 2624 C CA . GLU A 1 323 ? 40.723 9.253 -52.425 1.00 78.38 323 GLU A CA 1
ATOM 2625 C C . GLU A 1 323 ? 40.170 9.335 -50.996 1.00 78.38 323 GLU A C 1
ATOM 2627 O O . GLU A 1 323 ? 40.904 9.658 -50.061 1.00 78.38 323 GLU A O 1
ATOM 2632 N N . VAL A 1 324 ? 38.904 8.952 -50.805 1.00 74.62 324 VAL A N 1
ATOM 2633 C CA . VAL A 1 324 ? 38.263 8.883 -49.484 1.00 74.62 324 VAL A CA 1
ATOM 2634 C C . VAL A 1 324 ? 38.906 7.784 -48.642 1.00 74.62 324 VAL A C 1
ATOM 2636 O O . VAL A 1 324 ? 39.223 8.010 -47.478 1.00 74.62 324 VAL A O 1
ATOM 2639 N N . ALA A 1 325 ? 39.184 6.616 -49.225 1.00 75.31 325 ALA A N 1
ATOM 2640 C CA . ALA A 1 325 ? 39.895 5.544 -48.533 1.00 75.31 325 ALA A CA 1
ATOM 2641 C C . ALA A 1 325 ? 41.282 5.998 -48.047 1.00 75.31 325 ALA A C 1
ATOM 2643 O O . ALA A 1 325 ? 41.642 5.765 -46.894 1.00 75.31 325 ALA A O 1
ATOM 2644 N N . ASN A 1 326 ? 42.044 6.689 -48.900 1.00 77.50 326 ASN A N 1
ATOM 2645 C CA . ASN A 1 326 ? 43.373 7.194 -48.557 1.00 77.50 326 ASN A CA 1
ATOM 2646 C C . ASN A 1 326 ? 43.320 8.307 -47.502 1.00 77.50 326 ASN A C 1
ATOM 2648 O O . ASN A 1 326 ? 44.179 8.344 -46.622 1.00 77.50 326 ASN A O 1
ATOM 2652 N N . PHE A 1 327 ? 42.300 9.169 -47.539 1.00 78.06 327 PHE A N 1
ATOM 2653 C CA . PHE A 1 327 ? 42.052 10.174 -46.505 1.00 78.06 327 PHE A CA 1
ATOM 2654 C C . PHE A 1 327 ? 41.761 9.533 -45.140 1.00 78.06 327 PHE A C 1
ATOM 2656 O O . PHE A 1 327 ? 42.368 9.909 -44.138 1.00 78.06 327 PHE A O 1
ATOM 2663 N N . LEU A 1 328 ? 40.904 8.509 -45.099 1.00 72.00 328 LEU A N 1
ATOM 2664 C CA . LEU A 1 328 ? 40.518 7.826 -43.858 1.00 72.00 328 LEU A CA 1
ATOM 2665 C C . LEU A 1 328 ? 41.648 6.966 -43.257 1.00 72.00 328 LEU A C 1
ATOM 2667 O O . LEU A 1 328 ? 41.634 6.652 -42.070 1.00 72.00 328 LEU A O 1
ATOM 2671 N N . ILE A 1 329 ? 42.665 6.606 -44.047 1.00 74.88 329 ILE A N 1
ATOM 2672 C CA . ILE A 1 329 ? 43.878 5.922 -43.561 1.00 74.88 329 ILE A CA 1
ATOM 2673 C C . ILE A 1 329 ? 44.848 6.907 -42.883 1.00 74.88 329 ILE A C 1
ATOM 2675 O O . ILE A 1 329 ? 45.708 6.481 -42.108 1.00 74.88 329 ILE A O 1
ATOM 2679 N N . GLN A 1 330 ? 44.706 8.220 -43.104 1.00 79.25 330 GLN A N 1
ATOM 2680 C CA . GLN A 1 330 ?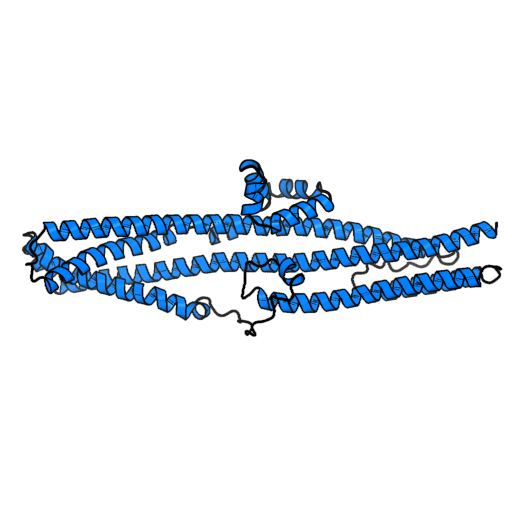 45.595 9.208 -42.495 1.00 79.25 330 GLN A CA 1
ATOM 2681 C C . GLN A 1 330 ? 45.469 9.215 -40.963 1.00 79.25 330 GLN A C 1
ATOM 2683 O O . GLN A 1 330 ? 44.357 9.219 -40.427 1.00 79.25 330 GLN A O 1
ATOM 2688 N N . PRO A 1 331 ? 46.589 9.337 -40.226 1.00 74.44 331 PRO A N 1
ATOM 2689 C CA . PRO A 1 331 ? 46.586 9.302 -38.763 1.00 74.44 331 PRO A CA 1
ATOM 2690 C C . PRO A 1 331 ? 45.723 10.406 -38.130 1.00 74.44 331 PRO A C 1
ATOM 2692 O O . PRO A 1 331 ? 45.111 10.182 -37.090 1.00 74.44 331 PRO A O 1
ATOM 2695 N N . LYS A 1 332 ? 45.596 11.576 -38.776 1.00 75.81 332 LYS A N 1
ATOM 2696 C CA . LYS A 1 332 ? 44.695 12.652 -38.321 1.00 75.81 332 LYS A CA 1
ATOM 2697 C C . LYS A 1 332 ? 43.214 12.256 -38.414 1.00 75.81 332 LYS A C 1
ATOM 2699 O O . LYS A 1 332 ? 42.472 12.514 -37.472 1.00 75.81 332 LYS A O 1
ATOM 2704 N N . SER A 1 333 ? 42.802 11.594 -39.501 1.00 71.50 333 SER A N 1
ATOM 2705 C CA . SER A 1 333 ? 41.433 11.076 -39.657 1.00 71.50 333 SER A CA 1
ATOM 2706 C C . SER A 1 333 ? 41.144 9.978 -38.634 1.00 71.50 333 SER A C 1
ATOM 2708 O O . SER A 1 333 ? 40.117 10.016 -37.961 1.00 71.50 333 SER A O 1
ATOM 2710 N N . ARG A 1 334 ? 42.106 9.072 -38.406 1.00 68.25 334 ARG A N 1
ATOM 2711 C CA . ARG A 1 334 ? 41.990 8.010 -37.393 1.00 68.25 334 ARG A CA 1
ATOM 2712 C C . ARG A 1 334 ? 41.748 8.546 -35.980 1.00 68.25 334 ARG A C 1
ATOM 2714 O O . ARG A 1 334 ? 40.932 7.995 -35.248 1.00 68.25 334 ARG A O 1
ATOM 2721 N N . ILE A 1 335 ? 42.412 9.635 -35.592 1.00 75.81 335 ILE A N 1
ATOM 2722 C CA . ILE A 1 335 ? 42.201 10.270 -34.278 1.00 75.81 335 ILE A CA 1
ATOM 2723 C C . ILE A 1 335 ? 40.786 10.856 -34.158 1.00 75.81 335 ILE A C 1
ATOM 2725 O O . ILE A 1 335 ? 40.152 10.726 -33.107 1.00 75.81 335 ILE A O 1
ATOM 2729 N N . ILE A 1 336 ? 40.273 11.476 -35.224 1.00 73.25 336 ILE A N 1
ATOM 2730 C CA . ILE A 1 336 ? 38.904 12.013 -35.261 1.00 73.25 336 ILE A CA 1
ATOM 2731 C C . ILE A 1 336 ? 37.892 10.869 -35.130 1.00 73.25 336 ILE A C 1
ATOM 2733 O O . ILE A 1 336 ? 36.975 10.944 -34.315 1.00 73.25 336 ILE A O 1
ATOM 2737 N N . GLU A 1 337 ? 38.099 9.777 -35.861 1.00 67.38 337 GLU A N 1
ATOM 2738 C CA . GLU A 1 337 ? 37.251 8.584 -35.824 1.00 67.38 337 GLU A CA 1
ATOM 2739 C C . GLU A 1 337 ? 37.214 7.925 -34.435 1.00 67.38 337 GLU A C 1
ATOM 2741 O O . GLU A 1 337 ? 36.136 7.623 -33.920 1.00 67.38 337 GLU A O 1
ATOM 2746 N N . VAL A 1 338 ? 38.372 7.759 -33.786 1.00 74.19 338 VAL A N 1
ATOM 2747 C CA . VAL A 1 338 ? 38.464 7.218 -32.418 1.00 74.19 338 VAL A CA 1
ATOM 2748 C C . VAL A 1 338 ? 37.782 8.148 -31.410 1.00 74.19 338 VAL A C 1
ATOM 2750 O O . VAL A 1 338 ? 37.069 7.681 -30.522 1.00 74.19 338 VAL A O 1
ATOM 2753 N N . THR A 1 339 ? 37.939 9.465 -31.563 1.00 76.56 339 THR A N 1
ATOM 2754 C CA . THR A 1 339 ? 37.252 10.452 -30.717 1.00 76.56 339 THR A CA 1
ATOM 2755 C C . THR A 1 339 ? 35.731 10.355 -30.870 1.00 76.56 339 THR A C 1
ATOM 2757 O O . THR A 1 339 ? 35.012 10.322 -29.871 1.00 76.56 339 THR A O 1
ATOM 2760 N N . ILE A 1 340 ? 35.225 10.238 -32.102 1.00 73.50 340 ILE A N 1
ATOM 2761 C CA . ILE A 1 340 ? 33.791 10.048 -32.372 1.00 73.50 340 ILE A CA 1
ATOM 2762 C C . ILE A 1 340 ? 33.300 8.733 -31.754 1.00 73.50 340 ILE A C 1
ATOM 2764 O O . ILE A 1 340 ? 32.266 8.725 -31.084 1.00 73.50 340 ILE A O 1
ATOM 2768 N N . ALA A 1 341 ? 34.052 7.641 -31.905 1.00 70.94 341 ALA A N 1
ATOM 2769 C CA . ALA A 1 341 ? 33.726 6.348 -31.305 1.00 70.94 341 ALA A CA 1
ATOM 2770 C C . ALA A 1 341 ? 33.621 6.426 -29.772 1.00 70.94 341 ALA A C 1
ATOM 2772 O O . ALA A 1 341 ? 32.659 5.915 -29.191 1.00 70.94 341 ALA A O 1
ATOM 2773 N N . LEU A 1 342 ? 34.561 7.112 -29.113 1.00 73.19 342 LEU A N 1
ATOM 2774 C CA . LEU A 1 342 ? 34.543 7.338 -27.665 1.00 73.19 342 LEU A CA 1
ATOM 2775 C C . LEU A 1 342 ? 33.338 8.177 -27.224 1.00 73.19 342 LEU A C 1
ATOM 2777 O O . LEU A 1 342 ? 32.669 7.817 -26.253 1.00 73.19 342 LEU A O 1
ATOM 2781 N N . LEU A 1 343 ? 33.030 9.265 -27.935 1.00 76.75 343 LEU A N 1
ATOM 2782 C CA . LEU A 1 343 ? 31.896 10.141 -27.621 1.00 76.75 343 LEU A CA 1
ATOM 2783 C C . LEU A 1 343 ? 30.554 9.416 -27.775 1.00 76.75 343 LEU A C 1
ATOM 2785 O O . LEU A 1 343 ? 29.705 9.491 -26.885 1.00 76.75 343 LEU A O 1
ATOM 2789 N N . VAL A 1 344 ? 30.377 8.671 -28.867 1.00 70.56 344 VAL A N 1
ATOM 2790 C CA . VAL A 1 344 ? 29.161 7.894 -29.145 1.00 70.56 344 VAL A CA 1
ATOM 2791 C C . VAL A 1 344 ? 28.983 6.769 -28.120 1.00 70.56 344 VAL A C 1
ATOM 2793 O O . VAL A 1 344 ? 27.904 6.627 -27.542 1.00 70.56 344 VAL A O 1
ATOM 2796 N N . THR A 1 345 ? 30.051 6.030 -27.807 1.00 72.56 345 THR A N 1
ATOM 2797 C CA . THR A 1 345 ? 30.020 4.968 -26.785 1.00 72.56 345 THR A CA 1
ATOM 2798 C C . THR A 1 345 ? 29.697 5.532 -25.400 1.00 72.56 345 THR A C 1
ATOM 2800 O O . THR A 1 345 ? 28.861 4.984 -24.678 1.00 72.56 345 THR A O 1
ATOM 2803 N N . SER A 1 346 ? 30.303 6.667 -25.037 1.00 76.38 346 SER A N 1
ATOM 2804 C CA . SER A 1 346 ? 30.024 7.355 -23.771 1.00 76.38 346 SER A CA 1
ATOM 2805 C C . SER A 1 346 ? 28.565 7.802 -23.697 1.00 76.38 346 SER A C 1
ATOM 2807 O O . SER A 1 346 ? 27.896 7.579 -22.687 1.00 76.38 346 SER A O 1
ATOM 2809 N N . TYR A 1 347 ? 28.033 8.371 -24.782 1.00 74.75 347 TYR A N 1
ATOM 2810 C CA . TYR A 1 347 ? 26.626 8.752 -24.876 1.00 74.75 347 TYR A CA 1
ATOM 2811 C C . TYR A 1 347 ? 25.687 7.552 -24.669 1.00 74.75 347 TYR A C 1
ATOM 2813 O O . TYR A 1 347 ? 24.723 7.654 -23.906 1.00 74.75 347 TYR A O 1
ATOM 2821 N N . PHE A 1 348 ? 25.980 6.395 -25.275 1.00 69.31 348 PHE A N 1
ATOM 2822 C CA . PHE A 1 348 ? 25.193 5.171 -25.077 1.00 69.31 348 PHE A CA 1
ATOM 2823 C C . PHE A 1 348 ? 25.213 4.699 -23.620 1.00 69.31 348 PHE A C 1
ATOM 2825 O O . PHE A 1 348 ? 24.154 4.413 -23.055 1.00 69.31 348 PHE A O 1
ATOM 2832 N N . ALA A 1 349 ? 26.385 4.700 -22.983 1.00 71.62 349 ALA A N 1
ATOM 2833 C CA . ALA A 1 349 ? 26.530 4.336 -21.577 1.00 71.62 349 ALA A CA 1
ATOM 2834 C C . ALA A 1 349 ? 25.722 5.264 -20.651 1.00 71.62 349 ALA A C 1
ATOM 2836 O O . ALA A 1 349 ? 24.966 4.791 -19.798 1.00 71.62 349 ALA A O 1
ATOM 2837 N N . PHE A 1 350 ? 25.808 6.585 -20.851 1.00 76.62 350 PHE A N 1
ATOM 2838 C CA . PHE A 1 350 ? 25.030 7.554 -20.072 1.00 76.62 350 PHE A CA 1
ATOM 2839 C C . PHE A 1 350 ? 23.524 7.400 -20.282 1.00 76.62 350 PHE A C 1
ATOM 2841 O O . PHE A 1 350 ? 22.754 7.501 -19.324 1.00 76.62 350 PHE A O 1
ATOM 2848 N N . SER A 1 351 ? 23.094 7.121 -21.512 1.00 70.75 351 SER A N 1
ATOM 2849 C CA . SER A 1 351 ? 21.680 6.932 -21.824 1.00 70.75 351 SER A CA 1
ATOM 2850 C C . SER A 1 351 ? 21.104 5.666 -21.175 1.00 70.75 351 SER A C 1
ATOM 2852 O O . SER A 1 351 ? 20.008 5.699 -20.608 1.00 70.75 351 SER A O 1
ATOM 2854 N N . PHE A 1 352 ? 21.880 4.575 -21.143 1.00 71.19 352 PHE A N 1
ATOM 2855 C CA . PHE A 1 352 ? 21.530 3.355 -20.409 1.00 71.19 352 PHE A CA 1
ATOM 2856 C C . PHE A 1 352 ? 21.412 3.608 -18.898 1.00 71.19 352 PHE A C 1
ATOM 2858 O O . PHE A 1 352 ? 20.395 3.267 -18.288 1.00 71.19 352 PHE A O 1
ATOM 2865 N N . ILE A 1 353 ? 22.412 4.267 -18.296 1.00 76.06 353 ILE A N 1
ATOM 2866 C CA . ILE A 1 353 ? 22.393 4.639 -16.871 1.00 76.06 353 ILE A CA 1
ATOM 2867 C C . ILE A 1 353 ? 21.155 5.485 -16.557 1.00 76.06 353 ILE A C 1
ATOM 2869 O O . ILE A 1 353 ? 20.474 5.242 -15.559 1.00 76.06 353 ILE A O 1
ATOM 2873 N N . TYR A 1 354 ? 20.841 6.461 -17.410 1.00 76.62 354 TYR A N 1
ATOM 2874 C CA . TYR A 1 354 ? 19.681 7.329 -17.239 1.00 76.62 354 TYR A CA 1
ATOM 2875 C C . TYR A 1 354 ? 18.361 6.546 -17.294 1.00 76.62 354 TYR A C 1
ATOM 2877 O O . TYR A 1 354 ? 17.513 6.716 -16.415 1.00 76.62 354 TYR A O 1
ATOM 2885 N N . SER A 1 355 ? 18.197 5.659 -18.281 1.00 71.12 355 SER A N 1
ATOM 2886 C CA . SER A 1 355 ? 17.015 4.795 -18.416 1.00 71.12 355 SER A CA 1
ATOM 2887 C C . SER A 1 355 ? 16.833 3.888 -17.190 1.00 71.12 355 SER A C 1
ATOM 2889 O O . SER A 1 355 ? 15.759 3.849 -16.582 1.00 71.12 355 SER A O 1
ATOM 2891 N N . SER A 1 356 ? 17.916 3.248 -16.738 1.00 72.12 356 SER A N 1
ATOM 2892 C CA . SER A 1 356 ? 17.915 2.387 -15.550 1.00 72.12 356 SER A CA 1
ATOM 2893 C C . SER A 1 356 ? 17.560 3.159 -14.271 1.00 72.12 356 SER A C 1
ATOM 2895 O O . SER A 1 356 ? 16.680 2.751 -13.506 1.00 72.12 356 SER A O 1
ATOM 2897 N N . LYS A 1 357 ? 18.152 4.346 -14.074 1.00 77.69 357 LYS A N 1
ATOM 2898 C CA . LYS A 1 357 ? 17.837 5.229 -12.939 1.00 77.69 357 LYS A CA 1
ATOM 2899 C C . LYS A 1 357 ? 16.363 5.616 -12.917 1.00 77.69 357 LYS A C 1
ATOM 2901 O O . LYS A 1 357 ? 15.748 5.674 -11.853 1.00 77.69 357 LYS A O 1
ATOM 2906 N N . LYS A 1 358 ? 15.785 5.876 -14.084 1.00 76.69 358 LYS A N 1
ATOM 2907 C CA . LYS A 1 358 ? 14.389 6.281 -14.203 1.00 76.69 358 LYS A CA 1
ATOM 2908 C C . LYS A 1 358 ? 13.412 5.142 -13.917 1.00 76.69 358 LYS A C 1
ATOM 2910 O O . LYS A 1 358 ? 12.420 5.350 -13.222 1.00 76.69 358 LYS A O 1
ATOM 2915 N N . ASN A 1 359 ? 13.713 3.928 -14.372 1.00 72.00 359 ASN A N 1
ATOM 2916 C CA . ASN A 1 359 ? 12.946 2.738 -13.999 1.00 72.00 359 ASN A CA 1
ATOM 2917 C C . ASN A 1 359 ? 12.961 2.500 -12.488 1.00 72.00 359 ASN A C 1
ATOM 2919 O O . ASN A 1 359 ? 11.913 2.243 -11.894 1.00 72.00 359 ASN A O 1
ATOM 2923 N N . TRP A 1 360 ? 14.114 2.687 -11.848 1.00 75.69 360 TRP A N 1
ATOM 2924 C CA . TRP A 1 360 ? 14.201 2.635 -10.393 1.00 75.69 360 TRP A CA 1
ATOM 2925 C C . TRP A 1 360 ? 13.360 3.724 -9.710 1.00 75.69 360 TRP A C 1
ATOM 2927 O O . TRP A 1 360 ? 12.662 3.433 -8.742 1.00 75.69 360 TRP A O 1
ATOM 2937 N N . GLN A 1 361 ? 13.361 4.963 -10.218 1.00 75.88 361 GLN A N 1
ATOM 2938 C CA . GLN A 1 361 ? 12.509 6.035 -9.679 1.00 75.88 361 GLN A CA 1
ATOM 2939 C C . GLN A 1 361 ? 11.018 5.669 -9.738 1.00 75.88 361 GLN A C 1
ATOM 2941 O O . GLN A 1 361 ? 10.307 5.872 -8.753 1.00 75.88 361 GLN A O 1
ATOM 2946 N N . ARG A 1 362 ? 10.556 5.075 -10.849 1.00 74.06 362 ARG A N 1
ATOM 2947 C CA . ARG A 1 362 ? 9.177 4.568 -10.987 1.00 74.06 362 ARG A CA 1
ATOM 2948 C C . ARG A 1 362 ? 8.850 3.516 -9.927 1.00 74.06 362 ARG A C 1
ATOM 2950 O O . ARG A 1 362 ? 7.808 3.602 -9.285 1.00 74.06 362 ARG A O 1
ATOM 2957 N N . GLN A 1 363 ? 9.736 2.540 -9.736 1.00 72.69 363 GLN A N 1
ATOM 2958 C CA . GLN A 1 363 ? 9.546 1.463 -8.758 1.00 72.69 363 GLN A CA 1
ATOM 2959 C C . GLN A 1 363 ? 9.551 1.986 -7.319 1.00 72.69 363 GLN A C 1
ATOM 2961 O O . GLN A 1 363 ? 8.649 1.666 -6.551 1.00 72.69 363 GLN A O 1
ATOM 2966 N N . ASN A 1 364 ? 10.499 2.856 -6.977 1.00 74.88 364 ASN A N 1
ATOM 2967 C CA . ASN A 1 364 ? 10.609 3.440 -5.643 1.00 74.88 364 ASN A CA 1
ATOM 2968 C C . ASN A 1 364 ? 9.363 4.270 -5.278 1.00 74.88 364 ASN A C 1
ATOM 2970 O O . ASN A 1 364 ? 8.873 4.198 -4.154 1.00 74.88 364 ASN A O 1
ATOM 2974 N N . LEU A 1 365 ? 8.792 5.021 -6.227 1.00 76.50 365 LEU A N 1
ATOM 2975 C CA . LEU A 1 365 ? 7.547 5.760 -5.992 1.00 76.50 365 LEU A CA 1
ATOM 2976 C C . LEU A 1 365 ? 6.363 4.820 -5.685 1.00 76.50 365 LEU A C 1
ATOM 2978 O O . LEU A 1 365 ? 5.584 5.079 -4.759 1.00 76.50 365 LEU A O 1
ATOM 2982 N N . LEU A 1 366 ? 6.245 3.720 -6.435 1.00 74.81 366 LEU A N 1
ATOM 2983 C CA . LEU A 1 366 ? 5.225 2.697 -6.194 1.00 74.81 366 LEU A CA 1
ATOM 2984 C C . LEU A 1 366 ? 5.404 2.068 -4.804 1.00 74.81 366 LEU A C 1
ATOM 2986 O O . LEU A 1 366 ? 4.439 1.988 -4.046 1.00 74.81 366 LEU A O 1
ATOM 2990 N N . GLU A 1 367 ? 6.636 1.702 -4.436 1.00 71.44 367 GLU A N 1
ATOM 2991 C CA . GLU A 1 367 ? 6.977 1.142 -3.120 1.00 71.44 367 GLU A CA 1
ATOM 2992 C C . GLU A 1 367 ? 6.624 2.099 -1.973 1.00 71.44 367 GLU A C 1
ATOM 2994 O O . GLU A 1 367 ? 5.992 1.700 -0.994 1.00 71.44 367 GLU A O 1
ATOM 2999 N N . GLN A 1 368 ? 6.966 3.384 -2.099 1.00 78.44 368 GLN A N 1
ATOM 3000 C CA . GLN A 1 368 ? 6.630 4.400 -1.096 1.00 78.44 368 GLN A CA 1
ATOM 3001 C C . GLN A 1 368 ? 5.120 4.553 -0.911 1.00 78.44 368 GLN A C 1
ATOM 3003 O O . GLN A 1 368 ? 4.636 4.707 0.212 1.00 78.44 368 GLN A O 1
ATOM 3008 N N . THR A 1 369 ? 4.367 4.519 -2.009 1.00 76.75 369 THR A N 1
ATOM 3009 C CA . THR A 1 369 ? 2.905 4.640 -1.973 1.00 76.75 369 THR A CA 1
ATOM 3010 C C . THR A 1 369 ? 2.271 3.402 -1.346 1.00 76.75 369 THR A C 1
ATOM 3012 O O . THR A 1 369 ? 1.363 3.522 -0.528 1.00 76.75 369 THR A O 1
ATOM 3015 N N . GLN A 1 370 ? 2.792 2.219 -1.660 1.00 74.69 370 GLN A N 1
ATOM 3016 C CA . GLN A 1 370 ? 2.335 0.962 -1.080 1.00 74.69 370 GLN A CA 1
ATOM 3017 C C . GLN A 1 370 ? 2.646 0.859 0.416 1.00 74.69 370 GLN A C 1
ATOM 3019 O O . GLN A 1 370 ? 1.815 0.376 1.181 1.00 74.69 370 GLN A O 1
ATOM 3024 N N . LYS A 1 371 ? 3.793 1.386 0.859 1.00 73.12 371 LYS A N 1
ATOM 3025 C CA . LYS A 1 371 ? 4.098 1.502 2.288 1.00 73.12 371 LYS A CA 1
ATOM 3026 C C . LYS A 1 371 ? 3.078 2.388 3.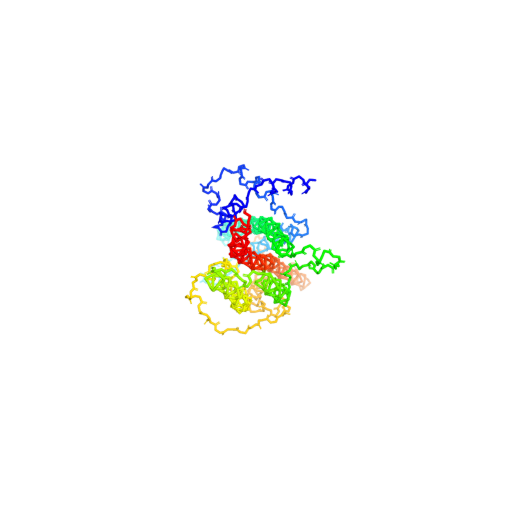008 1.00 73.12 371 LYS A C 1
ATOM 3028 O O . LYS A 1 371 ? 2.500 1.964 4.003 1.00 73.12 371 LYS A O 1
ATOM 3033 N N . LYS A 1 372 ? 2.777 3.569 2.453 1.00 77.88 372 LYS A N 1
ATOM 3034 C CA . LYS A 1 372 ? 1.726 4.455 2.991 1.00 77.88 372 LYS A CA 1
ATOM 3035 C C . LYS A 1 372 ? 0.359 3.771 3.045 1.00 77.88 372 LYS A C 1
ATOM 3037 O O . LYS A 1 372 ? -0.392 3.993 3.989 1.00 77.88 372 LYS A O 1
ATOM 3042 N N . LEU A 1 373 ? 0.036 2.947 2.048 1.00 77.69 373 LEU A N 1
ATOM 3043 C CA . LEU A 1 373 ? -1.217 2.197 2.022 1.00 77.69 373 LEU A CA 1
ATOM 3044 C C . LEU A 1 373 ? -1.276 1.188 3.168 1.00 77.69 373 LEU A C 1
ATOM 3046 O O . LEU A 1 373 ? -2.262 1.161 3.893 1.00 77.69 373 LEU A O 1
ATOM 3050 N N . SER A 1 374 ? -0.200 0.436 3.394 1.00 73.31 374 SER A N 1
ATOM 3051 C CA . SER A 1 374 ? -0.109 -0.488 4.527 1.00 73.31 374 SER A CA 1
ATOM 3052 C C . SER A 1 374 ? -0.228 0.206 5.883 1.00 73.31 374 SER A C 1
ATOM 3054 O O . SER A 1 374 ? -0.852 -0.333 6.801 1.00 73.31 374 SER A O 1
ATOM 3056 N N . ASP A 1 375 ? 0.375 1.387 6.029 1.00 76.19 375 ASP A N 1
ATOM 3057 C CA . ASP A 1 375 ? 0.250 2.186 7.247 1.00 76.19 375 ASP A CA 1
ATOM 3058 C C . ASP A 1 375 ? -1.213 2.579 7.496 1.00 76.19 375 ASP A C 1
ATOM 3060 O O . ASP A 1 375 ? -1.714 2.416 8.609 1.00 76.19 375 ASP A O 1
ATOM 3064 N N . LEU A 1 376 ? -1.929 3.020 6.457 1.00 79.62 376 LEU A N 1
ATOM 3065 C CA . LEU A 1 376 ? -3.357 3.328 6.564 1.00 79.62 376 LEU A CA 1
ATOM 3066 C C . LEU A 1 376 ? -4.224 2.079 6.780 1.00 79.62 376 LEU A C 1
ATOM 3068 O O . LEU A 1 376 ? -5.198 2.151 7.524 1.00 79.62 376 LEU A O 1
ATOM 3072 N N . GLU A 1 377 ? -3.892 0.928 6.190 1.00 78.12 377 GLU A N 1
ATOM 3073 C CA . GLU A 1 377 ? -4.639 -0.320 6.414 1.00 78.12 377 GLU A CA 1
ATOM 3074 C C . GLU A 1 377 ? -4.533 -0.763 7.875 1.00 78.12 377 GLU A C 1
ATOM 3076 O O . GLU A 1 377 ? -5.531 -1.154 8.482 1.00 78.12 377 GLU A O 1
ATOM 3081 N N . THR A 1 378 ? -3.347 -0.611 8.467 1.00 75.75 378 THR A N 1
ATOM 3082 C CA . THR A 1 378 ? -3.113 -0.829 9.900 1.00 75.75 378 THR A CA 1
ATOM 3083 C C . THR A 1 378 ? -4.039 0.062 10.736 1.00 75.75 378 THR A C 1
ATOM 3085 O O . THR A 1 378 ? -4.799 -0.445 11.561 1.00 75.75 378 THR A O 1
ATOM 3088 N N . ILE A 1 379 ? -4.049 1.372 10.467 1.00 80.75 379 ILE A N 1
ATOM 3089 C CA . ILE A 1 379 ? -4.896 2.344 11.180 1.00 80.75 379 ILE A CA 1
ATOM 3090 C C . ILE A 1 379 ? -6.385 2.014 11.008 1.00 80.75 379 ILE A C 1
ATOM 3092 O O . ILE A 1 379 ? -7.165 2.116 11.956 1.00 80.75 379 ILE A O 1
ATOM 3096 N N . SER A 1 380 ? -6.800 1.591 9.813 1.00 83.50 380 SER A N 1
ATOM 3097 C CA . SER A 1 380 ? -8.181 1.192 9.533 1.00 83.50 380 SER A CA 1
ATOM 3098 C C . SER A 1 380 ? -8.602 -0.029 10.354 1.00 83.50 380 SER A C 1
ATOM 3100 O O . SER A 1 380 ? -9.682 -0.030 10.953 1.00 83.50 380 SER A O 1
ATOM 3102 N N . LEU A 1 381 ? -7.741 -1.047 10.450 1.00 79.62 381 LEU A N 1
ATOM 3103 C CA . LEU A 1 381 ? -7.985 -2.241 11.263 1.00 79.62 381 LEU A CA 1
ATOM 3104 C C . LEU A 1 381 ? -8.047 -1.915 12.759 1.00 79.62 381 LEU A C 1
ATOM 3106 O O . LEU A 1 381 ? -8.951 -2.394 13.447 1.00 79.62 381 LEU A O 1
ATOM 3110 N N . GLU A 1 382 ? -7.127 -1.089 13.258 1.00 82.31 382 GLU A N 1
ATOM 3111 C CA . GLU A 1 382 ? -7.133 -0.607 14.645 1.00 82.31 382 GLU A CA 1
ATOM 3112 C C . GLU A 1 382 ? -8.426 0.149 14.960 1.00 82.31 382 GLU A C 1
ATOM 3114 O O . GLU A 1 382 ? -9.115 -0.168 15.933 1.00 82.31 382 GLU A O 1
ATOM 3119 N N . SER A 1 383 ? -8.809 1.085 14.090 1.00 85.38 383 SER A N 1
ATOM 3120 C CA . SER A 1 383 ? -10.015 1.905 14.243 1.00 85.38 383 SER A CA 1
ATOM 3121 C C . SER A 1 383 ? -11.290 1.060 14.187 1.00 85.38 383 SER A C 1
ATOM 3123 O O . SER A 1 383 ? -12.191 1.236 15.008 1.00 85.38 383 SER A O 1
ATOM 3125 N N . THR A 1 384 ? -11.361 0.091 13.267 1.00 86.25 384 THR A N 1
ATOM 3126 C CA . THR A 1 384 ? -12.493 -0.845 13.155 1.00 86.25 384 THR A CA 1
ATOM 3127 C C . THR A 1 384 ? -12.616 -1.699 14.412 1.00 86.25 384 THR A C 1
ATOM 3129 O O . THR A 1 384 ? -13.708 -1.883 14.954 1.00 86.25 384 THR A O 1
ATOM 3132 N N . HIS A 1 385 ? -11.490 -2.220 14.906 1.00 86.38 385 HIS A N 1
ATOM 3133 C CA . HIS A 1 385 ? -11.483 -3.029 16.114 1.00 86.38 385 HIS A CA 1
ATOM 3134 C C . HIS A 1 385 ? -11.883 -2.199 17.342 1.00 86.38 385 HIS A C 1
ATOM 3136 O O . HIS A 1 385 ? -12.743 -2.640 18.105 1.00 86.38 385 HIS A O 1
ATOM 3142 N N . LYS A 1 386 ? -11.354 -0.975 17.488 1.00 87.12 386 LYS A N 1
ATOM 3143 C CA . LYS A 1 386 ? -11.762 -0.019 18.530 1.00 87.12 386 LYS A CA 1
ATOM 3144 C C . LYS A 1 386 ? -13.272 0.233 18.494 1.00 87.12 386 LYS A C 1
ATOM 3146 O O . LYS A 1 386 ? -13.931 0.098 19.521 1.00 87.12 386 LYS A O 1
ATOM 3151 N N . LEU A 1 387 ? -13.844 0.516 17.322 1.00 90.44 387 LEU A N 1
ATOM 3152 C CA . LEU A 1 387 ? -15.286 0.732 17.166 1.00 90.44 387 LEU A CA 1
ATOM 3153 C C . LEU A 1 387 ? -16.113 -0.487 17.619 1.00 90.44 387 LEU A C 1
ATOM 3155 O O . LEU A 1 387 ? -17.080 -0.341 18.365 1.00 90.44 387 LEU A O 1
ATOM 3159 N N . ASN A 1 388 ? -15.708 -1.699 17.232 1.00 89.00 388 ASN A N 1
ATOM 3160 C CA . ASN A 1 388 ? -16.384 -2.936 17.642 1.00 89.00 388 ASN A CA 1
ATOM 3161 C C . ASN A 1 388 ? -16.343 -3.165 19.161 1.00 89.00 388 ASN A C 1
ATOM 3163 O O . ASN A 1 388 ? -17.300 -3.681 19.741 1.00 89.00 388 ASN A O 1
ATOM 3167 N N . ILE A 1 389 ? -15.236 -2.800 19.809 1.00 89.88 389 ILE A N 1
ATOM 3168 C CA . ILE A 1 389 ? -15.091 -2.858 21.266 1.00 89.88 389 ILE A CA 1
ATOM 3169 C C . ILE A 1 389 ? -16.030 -1.851 21.930 1.00 89.88 389 ILE A C 1
ATOM 3171 O O . ILE A 1 389 ? -16.789 -2.238 22.817 1.00 89.88 389 ILE A O 1
ATOM 3175 N N . LEU A 1 390 ? -16.065 -0.607 21.444 1.00 90.69 390 LEU A N 1
ATOM 3176 C CA . LEU A 1 390 ? -16.960 0.433 21.959 1.00 90.69 390 LEU A CA 1
ATOM 3177 C C . LEU A 1 390 ? -18.439 0.029 21.865 1.00 90.69 390 LEU A C 1
ATOM 3179 O O . LEU A 1 390 ? -19.176 0.221 22.828 1.00 90.69 390 LEU A O 1
ATOM 3183 N N . TYR A 1 391 ? -18.872 -0.605 20.768 1.00 92.56 391 TYR A N 1
ATOM 3184 C CA . TYR A 1 391 ? -20.240 -1.132 20.659 1.00 92.56 391 TYR A CA 1
ATOM 3185 C C . TYR A 1 391 ? -20.556 -2.201 21.712 1.00 92.56 391 TYR A C 1
ATOM 3187 O O . TYR A 1 391 ? -21.626 -2.178 22.317 1.00 92.56 391 TYR A O 1
ATOM 3195 N N . LYS A 1 392 ? -19.629 -3.132 21.968 1.00 92.75 392 LYS A N 1
ATOM 3196 C CA . LYS A 1 392 ? -19.821 -4.163 23.003 1.00 92.75 392 LYS A CA 1
ATOM 3197 C C . LYS A 1 392 ? -19.930 -3.546 24.392 1.00 92.75 392 LYS A C 1
ATOM 3199 O O . LYS A 1 392 ? -20.806 -3.928 25.159 1.00 92.75 392 LYS A O 1
ATOM 3204 N N . VAL A 1 393 ? -19.062 -2.585 24.691 1.00 91.31 393 VAL A N 1
ATOM 3205 C CA . VAL A 1 393 ? -19.029 -1.879 25.976 1.00 91.31 393 VAL A CA 1
ATOM 3206 C C . VAL A 1 393 ? -20.319 -1.103 26.177 1.00 91.31 393 VAL A C 1
ATOM 3208 O O . VAL A 1 393 ? -20.969 -1.284 27.199 1.00 91.31 393 VAL A O 1
ATOM 3211 N N . LYS A 1 394 ? -20.759 -0.358 25.157 1.00 92.62 394 LYS A N 1
ATOM 3212 C CA . LYS A 1 394 ? -22.056 0.320 25.152 1.00 92.62 394 LYS A CA 1
ATOM 3213 C C . LYS A 1 394 ? -23.203 -0.628 25.485 1.00 92.62 394 LYS A C 1
ATOM 3215 O O . LYS A 1 394 ? -24.032 -0.277 26.316 1.00 92.62 394 LYS A O 1
ATOM 3220 N N . ASN A 1 395 ? -23.250 -1.812 24.876 1.00 91.88 395 ASN A N 1
ATOM 3221 C CA . ASN A 1 395 ? -24.320 -2.774 25.143 1.00 91.88 395 ASN A CA 1
ATOM 3222 C C . ASN A 1 395 ? -24.327 -3.236 26.611 1.00 91.88 395 ASN A C 1
ATOM 3224 O O . ASN A 1 395 ? -25.396 -3.384 27.197 1.00 91.88 395 ASN A O 1
ATOM 3228 N N . TYR A 1 396 ? -23.158 -3.446 27.225 1.00 92.06 396 TYR A N 1
ATOM 3229 C CA . TYR A 1 396 ? -23.076 -3.779 28.653 1.00 92.06 396 TYR A CA 1
ATOM 3230 C C . TYR A 1 396 ? -23.475 -2.595 29.540 1.00 92.06 396 TYR A C 1
ATOM 3232 O O . TYR A 1 396 ? -24.243 -2.771 30.481 1.00 92.06 396 TYR A O 1
ATOM 3240 N N . THR A 1 397 ? -23.041 -1.378 29.208 1.00 89.00 397 THR A N 1
ATOM 3241 C CA . THR A 1 397 ? -23.442 -0.163 29.930 1.00 89.00 397 THR A CA 1
ATOM 3242 C C . THR A 1 397 ? -24.951 0.087 29.831 1.00 89.00 397 THR A C 1
ATOM 3244 O O . THR A 1 397 ? -25.582 0.433 30.823 1.00 89.00 397 THR A O 1
ATOM 3247 N N . GLN A 1 398 ? -25.564 -0.159 28.670 1.00 90.88 398 GLN A N 1
ATOM 3248 C CA . GLN A 1 398 ? -27.016 -0.090 28.483 1.00 90.88 398 GLN A CA 1
ATOM 3249 C C . GLN A 1 398 ? -27.767 -1.077 29.375 1.00 90.88 398 GLN A C 1
ATOM 3251 O O . GLN A 1 398 ? -28.768 -0.704 29.983 1.00 90.88 398 GLN A O 1
ATOM 3256 N N . LYS A 1 399 ? -27.270 -2.315 29.494 1.00 89.50 399 LYS A N 1
ATOM 3257 C CA . LYS A 1 399 ? -27.839 -3.307 30.415 1.00 89.50 399 LYS A CA 1
ATOM 3258 C C . LYS A 1 399 ? -27.770 -2.824 31.860 1.00 89.50 399 LYS A C 1
ATOM 3260 O O . LYS A 1 399 ? -28.773 -2.892 32.562 1.00 89.50 399 LYS A O 1
ATOM 3265 N N . ILE A 1 400 ? -26.633 -2.266 32.271 1.00 88.31 400 ILE A N 1
ATOM 3266 C CA . ILE A 1 400 ? -26.466 -1.688 33.610 1.00 88.31 400 ILE A CA 1
ATOM 3267 C C . ILE A 1 400 ? -27.473 -0.552 33.849 1.00 88.31 400 ILE A C 1
ATOM 3269 O O . ILE A 1 400 ? -28.181 -0.570 34.850 1.00 88.31 400 ILE A O 1
ATOM 3273 N N . ILE A 1 401 ? -27.618 0.390 32.910 1.00 86.75 401 ILE A N 1
ATOM 3274 C CA . ILE A 1 401 ? -28.622 1.466 33.012 1.00 86.75 401 ILE A CA 1
ATOM 3275 C C . ILE A 1 401 ? -30.041 0.888 33.119 1.00 86.75 401 ILE A C 1
ATOM 3277 O O . ILE A 1 401 ? -30.824 1.339 33.952 1.00 86.75 401 ILE A O 1
ATOM 3281 N N . SER A 1 402 ? -30.378 -0.122 32.310 1.00 86.19 402 SER A N 1
ATOM 3282 C CA . SER A 1 402 ? -31.711 -0.737 32.327 1.00 86.19 402 SER A CA 1
ATOM 3283 C C . SER A 1 402 ? -32.037 -1.425 33.654 1.00 86.19 402 SER A C 1
ATOM 3285 O O . SER A 1 402 ? -33.171 -1.329 34.114 1.00 86.19 402 SER A O 1
ATOM 3287 N N . ILE A 1 403 ? -31.040 -2.045 34.297 1.00 85.50 403 ILE A N 1
ATOM 3288 C CA . ILE A 1 403 ? -31.175 -2.651 35.626 1.00 85.50 403 ILE A CA 1
ATOM 3289 C C . ILE A 1 403 ? -31.573 -1.585 36.649 1.00 85.50 403 ILE A C 1
ATOM 3291 O O . ILE A 1 403 ? -32.552 -1.757 37.371 1.00 85.50 403 ILE A O 1
ATOM 3295 N N . PHE A 1 404 ? -30.877 -0.450 36.664 1.00 80.75 404 PHE A N 1
ATOM 3296 C CA . PHE A 1 404 ? -31.209 0.625 37.594 1.00 80.75 404 PHE A CA 1
ATOM 3297 C C . PHE A 1 404 ? -32.540 1.317 37.291 1.00 80.75 404 PHE A C 1
ATOM 3299 O O . PHE A 1 404 ? -33.241 1.726 38.213 1.00 80.75 404 PHE A O 1
ATOM 3306 N N . ASN A 1 405 ? -32.920 1.445 36.019 1.00 80.25 405 ASN A N 1
ATOM 3307 C CA . ASN A 1 405 ? -34.240 1.974 35.673 1.00 80.25 405 ASN A CA 1
ATOM 3308 C C . ASN A 1 405 ? -35.362 1.030 36.136 1.00 80.25 405 ASN A C 1
ATOM 3310 O O . ASN A 1 405 ? -36.397 1.499 36.602 1.00 80.25 405 ASN A O 1
ATOM 3314 N N . ALA A 1 406 ? -35.155 -0.288 36.047 1.00 78.44 406 ALA A N 1
ATOM 3315 C CA . ALA A 1 406 ? -36.100 -1.280 36.556 1.00 78.44 406 ALA A CA 1
ATOM 3316 C C . ALA A 1 406 ? -36.206 -1.257 38.090 1.00 78.44 406 ALA A C 1
ATOM 3318 O O . ALA A 1 406 ? -37.301 -1.429 38.619 1.00 78.44 406 ALA A O 1
ATOM 3319 N N . LEU A 1 407 ? -35.095 -1.009 38.792 1.00 72.31 407 LEU A N 1
ATOM 3320 C CA . LEU A 1 407 ? -35.073 -0.803 40.243 1.00 72.31 407 LEU A CA 1
ATOM 3321 C C . LEU A 1 407 ? -35.898 0.424 40.653 1.00 72.31 407 LEU A C 1
ATOM 3323 O O . LEU A 1 407 ? -36.814 0.298 41.458 1.00 72.31 407 LEU A O 1
ATOM 3327 N N . LYS A 1 408 ? -35.675 1.571 39.999 1.00 67.38 408 LYS A N 1
ATOM 3328 C CA . LYS A 1 408 ? -36.415 2.815 40.268 1.00 67.38 408 LYS A CA 1
ATOM 3329 C C . LYS A 1 408 ? -37.928 2.693 40.029 1.00 67.38 408 LYS A C 1
ATOM 3331 O O . LYS A 1 408 ? -38.714 3.326 40.719 1.00 67.38 408 LYS A O 1
ATOM 3336 N N . H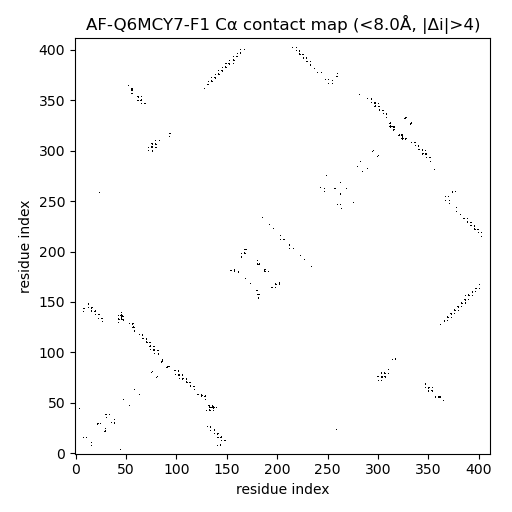IS A 1 409 ? -38.348 1.886 39.053 1.00 60.34 409 HIS A N 1
ATOM 3337 C CA . HIS A 1 409 ? -39.766 1.624 38.778 1.00 60.34 409 HIS A CA 1
ATOM 3338 C C . HIS A 1 409 ? -40.445 0.671 39.771 1.00 60.34 409 HIS A C 1
ATOM 3340 O O . HIS A 1 409 ? -41.660 0.541 39.707 1.00 60.34 409 HIS A O 1
ATOM 3346 N N . ARG A 1 410 ? -39.693 -0.026 40.634 1.00 54.84 410 ARG A N 1
ATOM 3347 C CA . ARG A 1 410 ? -40.256 -0.887 41.688 1.00 54.84 410 ARG A CA 1
ATOM 3348 C C . ARG A 1 410 ? -40.391 -0.185 43.041 1.00 54.84 410 ARG A C 1
ATOM 3350 O O . ARG A 1 410 ? -41.062 -0.724 43.912 1.00 54.84 410 ARG A O 1
ATOM 3357 N N . GLU A 1 411 ? -39.730 0.955 43.218 1.00 50.22 411 GLU A N 1
ATOM 3358 C CA . GLU A 1 411 ? -39.761 1.759 44.449 1.00 50.22 411 GLU A CA 1
ATOM 3359 C C . GLU A 1 411 ? -40.828 2.869 44.422 1.00 50.22 411 GLU A C 1
ATOM 3361 O O . GLU A 1 411 ? -41.194 3.377 45.479 1.00 50.22 411 GLU A O 1
ATOM 3366 N N . ASN A 1 412 ? -41.345 3.206 43.233 1.00 44.34 412 ASN A N 1
ATOM 3367 C CA . ASN A 1 412 ? -42.554 4.016 43.024 1.00 44.34 412 ASN A CA 1
ATOM 3368 C C . ASN A 1 412 ? -43.759 3.108 42.789 1.00 44.34 412 ASN A C 1
ATOM 3370 O O . ASN A 1 412 ? -44.868 3.491 43.220 1.00 44.34 412 ASN A O 1
#

Solvent-accessible surface area (backbone atoms only — not comparable to full-atom values): 22580 Å² total; per-residue (Å²): 118,76,66,66,59,60,51,63,63,66,75,51,50,69,66,55,46,51,52,51,47,56,51,60,73,66,35,69,72,54,45,60,76,75,40,55,74,67,58,48,49,58,54,42,58,68,8,64,73,55,70,70,58,45,65,55,44,51,82,47,71,64,46,55,47,32,52,49,47,55,29,53,47,48,27,50,29,47,27,47,50,51,48,52,50,47,34,69,74,69,67,47,67,90,70,51,61,70,59,51,52,51,45,39,52,51,25,46,50,54,30,50,52,54,35,51,50,50,53,51,50,52,53,50,52,29,52,51,49,51,52,53,47,18,52,52,44,28,49,45,54,50,51,50,50,45,41,52,54,43,49,53,55,32,51,55,46,43,51,49,55,57,51,47,50,58,72,58,49,61,88,88,67,73,83,64,92,69,89,82,66,80,61,84,48,75,64,44,47,52,56,51,49,52,53,46,53,51,42,49,49,59,53,46,65,75,44,59,89,43,96,59,33,72,62,52,50,52,54,43,51,51,38,53,50,50,42,55,54,51,51,54,52,51,55,56,47,53,54,55,48,54,58,49,48,60,55,45,69,67,43,53,85,76,48,86,77,69,58,62,72,59,60,76,72,38,82,84,80,63,76,80,91,74,80,86,78,70,93,60,58,70,64,73,73,40,39,69,64,47,48,67,54,44,48,56,47,36,54,49,38,41,52,29,39,49,48,44,62,67,44,46,33,57,50,29,42,66,73,67,37,50,70,59,16,57,50,52,67,34,70,70,44,44,53,53,48,53,51,51,35,51,52,54,24,51,50,50,45,53,27,49,53,51,42,54,54,43,55,49,50,40,51,51,53,49,47,54,51,51,50,55,39,47,56,49,52,50,52,37,52,52,45,51,50,50,37,55,47,46,54,54,40,47,53,40,52,49,50,48,53,50,51,54,53,54,52,57,64,71,79,107